Protein 8EL7 (pdb70)

Nearest PDB structures (foldseek):
  8el7-assembly1_A  TM=1.007E+00  e=4.280E-30  Homo sapiens
  8gfw-assembly1_A  TM=8.241E-01  e=7.484E-20  Homo sapiens
  8unn-assembly1_A  TM=8.155E-01  e=4.813E-20  Homo sapiens
  8gfx-assembly1_A  TM=8.233E-01  e=9.043E-20  Homo sapiens
  7s3i-assembly1_A  TM=8.087E-01  e=1.699E-19  Homo sapiens

CATH classification: 1.25.10.10

GO terms:
  GO:0005515 protein binding (F, IPI)
  GO:0001678 intracellular glucose homeostasis (P, IDA)
  GO:0034695 response to prostaglandin E (P, IDA)
  GO:0035774 positive regulation of insulin secretion involved in cellular response to glucose stimulus (P, IDA)
  GO:0038184 adenylate cyclase-activating G protein-coupled bile acid receptor signaling pathway (P, IDA)
  GO:0014819 regulation of skeletal muscle contraction (P, IDA)
  GO:0007189 adenylate cyclase-activating G protein-coupled receptor signaling pathway (P, IDA)
  GO:0007192 adenylate cyclase-activating serotonin receptor signaling pathway (P, IDA)
  GO:0071468 cellular response to acidic pH (P, IDA)
  GO:0031748 D1 dopamine receptor binding (F, IPI)
  GO:0009898 cytoplasmic side of plasma membrane (C, IDA)
  GO:0003925 G protein activity (F, IDA)
  GO:0071880 adenylate cyclase-activating adrenergic receptor signaling pathway (P, IDA)
  GO:0003924 GTPase activity (F, EXP)
  GO:0002862 negative regulation of inflammatory response to antigenic stimulus (P, TAS)
  GO:0003091 renal water homeostasis (P, TAS)
  GO:0003925 G protein activity (F, TAS)
  GO:0005886 plasma membrane (C, TAS)
  GO:0010856 adenylate cyclase activator activity (F, TAS)
  GO:0032024 positive regulation of insulin secretion (P, TAS)

Solvent-accessible surface area: 28093 Å² total

Secondary structure (DSSP, 8-state):
-EEE-----EEE-----EEEEEEETT-TT----HHHHHHHHHHHHT-GGGSS-EEEEEEE-HHHHHHHHHH-SS-GGGT-GGGGG----TT----TTS-HHHHHHHHHHHHHHHHHHH----EEEEE---HHHHHHHHHHHS----/-HHHHHHHTS--HHHHHHHHHHHHHHTTT-----GGGHHHHHHHHHHHHHHHHS---HHHHHHHHHHHHHHTT-STTSSTT-SHHHHHHHHHHTT--------STTHHHHHHHHHHHHHHHHH-SHHHHHHHHTTHHHHHHHHHHHTSS-SS-HHHHHHHHHHHHHHHHH-SHHHHIIIIIS-HHHHHHHHHHHHHT--BSSSS-B---TT-----HHHHHHHHHHHHHHHHHTTSS-S---GGGHHHHHHHHHHHHHHTT---SSHHHHHHHHHHHHHHHTTS-GGGGGGGSB--BSSS-B-HHHHHHHHHHHHHHHS-S--HHHHHHHHHHHHHHHHH-HHHHHHHHHHHSPPP---SS-TTSSSSHHHHHHHGGG-SSHHHHHHHHHHHHHHTTTBHHHHHHHT-TTTTHHHHHHHT-TTS-B-S---------HHHHHHGGGB-TTT-SB--

Radius of gyration: 29.91 Å; Cα contacts (8 Å, |Δi|>4): 720; chains: 2; bounding box: 40×66×98 Å

InterPro domains:
  IPR000367 G-protein alpha subunit, group S [PR00443] (86-100)
  IPR000367 G-protein alpha subunit, group S [PR00443] (101-116)
  IPR000367 G-protein alpha subunit, group S [PR00443] (117-131)
  IPR000367 G-protein alpha subunit, group S [PR00443] (270-285)
  IPR000367 G-protein alpha subunit, group S [PR00443] (334-348)
  IPR000367 G-protein alpha subunit, group S [PR00443] (349-362)
  IPR001019 Guanine nucleotide binding protein, alpha subunit [PF00503] (21-383)
  IPR001019 Guanine nucleotide binding protein, alpha subunit [PR00318] (42-57)
  IPR001019 Guanine nucleotide binding protein, alpha subunit [PR00318] (190-212)
  IPR001019 Guanine nucleotide binding protein, alpha subunit [PR00318] (219-236)
  IPR001019 Guanine nucleotide binding protein, alpha subunit [PR00318] (241-269)
  IPR001019 Guanine nucleotide binding protein, alpha subunit [PR00318] (287-296)
  IPR001019 Guanine nucleotide binding protein, alpha subunit [PS51882] (39-394)
  IPR001019 Guanine nucleotide binding protein, alpha subunit [PTHR10218] (12-391)
  IPR001019 Guanine nucleotide binding protein, alpha subunit [SM00275] (20-393)
  IPR001019 Guanine nucleotide binding protein, alpha subunit [cd00066] (41-388)
  IPR011025 G protein alpha subunit, helical insertion [G3DSA:1.10.400.10] (89-203)
  IPR011025 G protein alpha subunit, helical insertion [SSF47895] (87-201)
  IPR027417 P-loop containing nucleoside triphosphate hydrolase [G3DSA:3.40.50.300] (42-382)
  IPR027417 P-loop containing nucleoside triphosphate hydrolase [SSF52540] (38-392)

B-factor: mean 76.93, std 18.56, range [30.0, 137.11]

Foldseek 3Di:
DDEEDACVVYDYPVPYAEYEYEDELQQLPPVNRVVVVLVVLLVVQPDPVCLAHAYEYEYEQLVNNVVVQVVPPDDNCVRVVVLVPDDADPPDDDDPVDDVRSVSSVRVSVVSNVVSCVCVYYYHYDYYYPVVNVVVVVVVVPDDDD/DVVQVVCLVPDDQPVNLVVLVVVCVVQVDDLDDDPPCLVVLLVNLVSLLVSLVDDDDPSNLLSSLSSLLSSLSDLVSLPVQLDLVSVVSLCCLLCLVVVDDPDPVSLSSNLSSLSSLLSSVQRDPVNLVSCVVVVRLLSLVVSLVVPLDDPPCLSVLLSSLVSLLSSLVPDPVSLVCCQPVRPVLVSLLSQLCVLLVWDAPDLLHTDDDLPDDAHEPSSLSSLLSSLSSLLSNLPPDQVDDDPVCLSSLLNLLSSLLVQLRGAHDDPVSRLSSVLSSLSSLLRRDQVSNPSNKACVDFPSINDVSVVSLVVLLVVQLVDDPDCPSRHLSSLVSLLSNLQPDPRSLVNVLCVQPNFDDAQADFQCPDDGNSNSLLVQLPDPDDSRNQSSLSSLCSSQQFFDVSSLLRRACQSNCVVCVVVVCNPGDGDDDGDDDDDHDPNCVVCVVQADRHRNGRDD

Organism: Homo sapiens (NCBI:txid9606)

Structure (mmCIF, N/CA/C/O backbone):
data_8EL7
#
_entry.id   8EL7
#
_cell.length_a   1.00
_cell.length_b   1.00
_cell.length_c   1.00
_cell.angle_alpha   90.00
_cell.angle_beta   90.00
_cell.angle_gamma   90.00
#
_symmetry.space_group_name_H-M   'P 1'
#
loop_
_entity.id
_entity.type
_entity.pdbx_description
1 polymer 'Guanine nucleotide-binding protein G(s) subunit alpha isoforms short'
2 polymer 'Isoform 1 of Synembryn-B'
3 water water
#
loop_
_atom_site.group_PDB
_atom_site.id
_atom_site.type_symbol
_atom_site.label_atom_id
_atom_site.label_alt_id
_atom_site.label_comp_id
_atom_site.label_asym_id
_atom_site.label_entity_id
_atom_site.label_seq_id
_atom_site.pdbx_PDB_ins_code
_atom_site.Cartn_x
_atom_site.Cartn_y
_atom_site.Cartn_z
_atom_site.occupancy
_atom_site.B_iso_or_equiv
_atom_site.auth_seq_id
_atom_site.auth_comp_id
_atom_site.auth_asym_id
_atom_site.auth_atom_id
_atom_site.pdbx_PDB_model_num
ATOM 1 N N . ARG A 1 42 ? 97.741 104.989 149.125 1.00 110.13 41 ARG A N 1
ATOM 2 C CA . ARG A 1 42 ? 96.762 105.950 148.633 1.00 112.10 41 ARG A CA 1
ATOM 3 C C . ARG A 1 42 ? 97.433 107.049 147.816 1.00 112.64 41 ARG A C 1
ATOM 4 O O . ARG A 1 42 ? 98.560 107.451 148.104 1.00 109.05 41 ARG A O 1
ATOM 6 N N . LEU A 1 43 ? 96.731 107.531 146.793 1.00 113.14 42 LEU A N 1
ATOM 7 C CA . LEU A 1 43 ? 97.229 108.580 145.914 1.00 113.30 42 LEU A CA 1
ATOM 8 C C . LEU A 1 43 ? 96.314 109.791 146.008 1.00 110.35 42 LEU A C 1
ATOM 9 O O . LEU A 1 43 ? 95.097 109.668 145.842 1.00 109.61 42 LEU A O 1
ATOM 14 N N . LEU A 1 44 ? 96.899 110.955 146.276 1.00 104.59 43 LEU A N 1
ATOM 15 C CA . LEU A 1 44 ? 96.132 112.190 146.329 1.00 104.71 43 LEU A CA 1
ATOM 16 C C . LEU A 1 44 ? 95.992 112.782 144.933 1.00 106.46 43 LEU A C 1
ATOM 17 O O . LEU A 1 44 ? 96.874 112.624 144.085 1.00 105.19 43 LEU A O 1
ATOM 19 N N . LEU A 1 45 ? 94.874 113.463 144.697 1.00 111.63 44 LEU A N 1
ATOM 20 C CA . LEU A 1 45 ? 94.584 114.096 143.412 1.00 109.64 44 LEU A CA 1
ATOM 21 C C . LEU A 1 45 ? 94.396 115.589 143.663 1.00 109.61 44 LEU A C 1
ATOM 22 O O . LEU A 1 45 ? 93.275 116.060 143.873 1.00 108.74 44 LEU A O 1
ATOM 27 N N . LEU A 1 46 ? 95.502 116.334 143.642 1.00 112.02 45 LEU A N 1
ATOM 28 C CA . LEU A 1 46 ? 95.458 117.777 143.840 1.00 110.27 45 LEU A CA 1
ATOM 29 C C . LEU A 1 46 ? 95.011 118.534 142.598 1.00 110.15 45 LEU A C 1
ATOM 30 O O . LEU A 1 46 ? 94.691 119.723 142.701 1.00 107.48 45 LEU A O 1
ATOM 35 N N . GLY A 1 47 ? 94.986 117.884 141.435 1.00 107.62 46 GLY A N 1
ATOM 36 C CA . GLY A 1 47 ? 94.557 118.542 140.222 1.00 106.77 46 GLY A CA 1
ATOM 37 C C . GLY A 1 47 ? 93.048 118.626 140.101 1.00 109.59 46 GLY A C 1
ATOM 38 O O . GLY A 1 47 ? 92.293 118.042 140.877 1.00 109.26 46 GLY A O 1
ATOM 39 N N . ALA A 1 48 ? 92.609 119.376 139.096 1.00 113.40 47 ALA A N 1
ATOM 40 C CA . ALA A 1 48 ? 91.186 119.556 138.841 1.00 113.65 47 ALA A CA 1
ATOM 41 C C . ALA A 1 48 ? 90.823 119.084 137.437 1.00 114.05 47 ALA A C 1
ATOM 42 O O . ALA A 1 48 ? 90.323 117.974 137.256 1.00 112.50 47 ALA A O 1
ATOM 44 N N . PHE A 1 205 ? 95.208 100.332 145.513 1.00 113.15 205 PHE A N 1
ATOM 45 C CA . PHE A 1 205 ? 95.298 101.788 145.515 1.00 116.71 205 PHE A CA 1
ATOM 46 C C . PHE A 1 205 ? 93.928 102.424 145.731 1.00 116.71 205 PHE A C 1
ATOM 47 O O . PHE A 1 205 ? 92.903 101.860 145.350 1.00 117.99 205 PHE A O 1
ATOM 55 N N . HIS A 1 206 ? 93.921 103.603 146.349 1.00 121.78 206 HIS A N 1
ATOM 56 C CA . HIS A 1 206 ? 92.690 104.335 146.636 1.00 122.80 206 HIS A CA 1
ATOM 57 C C . HIS A 1 206 ? 92.968 105.817 146.429 1.00 123.81 206 HIS A C 1
ATOM 58 O O . HIS A 1 206 ? 93.729 106.420 147.192 1.00 123.78 206 HIS A O 1
ATOM 60 N N . MET A 1 207 ? 92.352 106.402 145.405 1.00 127.05 207 MET A N 1
ATOM 61 C CA . MET A 1 207 ? 92.614 107.784 145.027 1.00 128.71 207 MET A CA 1
ATOM 62 C C . MET A 1 207 ? 91.508 108.689 145.557 1.00 127.56 207 MET A C 1
ATOM 63 O O . MET A 1 207 ? 90.324 108.452 145.293 1.00 128.04 207 MET A O 1
ATOM 68 N N . PHE A 1 208 ? 91.897 109.723 146.298 1.00 123.81 208 PHE A N 1
ATOM 69 C CA . PHE A 1 208 ? 90.972 110.697 146.856 1.00 124.72 208 PHE A CA 1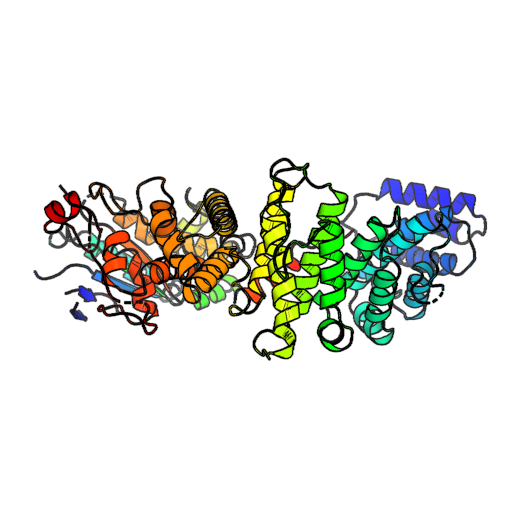
ATOM 70 C C . PHE A 1 208 ? 91.357 112.093 146.388 1.00 123.40 208 PHE A C 1
ATOM 71 O O . PHE A 1 208 ? 92.544 112.430 146.323 1.00 123.46 208 PHE A O 1
ATOM 73 N N . ASP A 1 209 ? 90.351 112.901 146.067 1.00 125.79 209 ASP A N 1
ATOM 74 C CA . ASP A 1 209 ? 90.586 114.251 145.579 1.00 126.96 209 ASP A CA 1
ATOM 75 C C . ASP A 1 209 ? 90.970 115.174 146.734 1.00 128.06 209 ASP A C 1
ATOM 76 O O . ASP A 1 209 ? 91.083 114.757 147.891 1.00 129.41 209 ASP A O 1
ATOM 81 N N . VAL A 1 210 ? 91.169 116.449 146.408 1.00 127.58 210 VAL A N 1
ATOM 82 C CA . VAL A 1 210 ? 91.557 117.473 147.376 1.00 127.48 210 VAL A CA 1
ATOM 83 C C . VAL A 1 210 ? 92.825 117.071 148.121 1.00 126.31 210 VAL A C 1
ATOM 84 O O . VAL A 1 210 ? 93.744 117.874 148.281 1.00 125.16 210 VAL A O 1
ATOM 86 N N . ASN A 1 225 ? 99.417 111.229 156.234 1.00 125.20 225 ASN A N 1
ATOM 87 C CA . ASN A 1 225 ? 100.768 110.688 156.136 1.00 129.12 225 ASN A CA 1
ATOM 88 C C . ASN A 1 225 ? 100.810 109.493 155.190 1.00 127.81 225 ASN A C 1
ATOM 89 O O . ASN A 1 225 ? 101.885 109.029 154.809 1.00 125.25 225 ASN A O 1
ATOM 91 N N . ASP A 1 226 ? 99.633 108.998 154.814 1.00 130.02 226 ASP A N 1
ATOM 92 C CA . ASP A 1 226 ? 99.525 107.859 153.902 1.00 128.96 226 ASP A CA 1
ATOM 93 C C . ASP A 1 226 ? 99.393 108.347 152.458 1.00 130.60 226 ASP A C 1
ATOM 94 O O . ASP A 1 226 ? 98.398 108.115 151.772 1.00 126.97 226 ASP A O 1
ATOM 99 N N . VAL A 1 227 ? 100.434 109.041 152.004 1.00 121.15 227 VAL A N 1
ATOM 100 C CA . VAL A 1 227 ? 100.490 109.612 150.664 1.00 119.25 227 VAL A CA 1
ATOM 101 C C . VAL A 1 227 ? 101.718 109.057 149.959 1.00 116.97 227 VAL A C 1
ATOM 102 O O . VAL A 1 227 ? 102.825 109.092 150.509 1.00 112.81 227 VAL A O 1
ATOM 106 N N . THR A 1 228 ? 101.522 108.543 148.747 1.00 102.27 228 THR A N 1
ATOM 107 C CA . THR A 1 228 ? 102.603 107.989 147.941 1.00 102.30 228 THR A CA 1
ATOM 108 C C . THR A 1 228 ? 102.953 108.840 146.732 1.00 105.33 228 THR A C 1
ATOM 109 O O . THR A 1 228 ? 104.136 109.045 146.451 1.00 102.85 228 THR A O 1
ATOM 113 N N . ALA A 1 229 ? 101.956 109.345 146.009 1.00 91.55 229 ALA A N 1
ATOM 114 C CA . ALA A 1 229 ? 102.200 110.142 144.817 1.00 83.01 229 ALA A CA 1
ATOM 115 C C . ALA A 1 229 ? 101.071 111.146 144.648 1.00 86.47 229 ALA A C 1
ATOM 116 O O . ALA A 1 229 ? 100.007 111.025 145.261 1.00 92.13 229 ALA A O 1
ATOM 118 N N . ILE A 1 230 ? 101.319 112.147 143.807 1.00 80.92 230 ILE A N 1
ATOM 119 C CA . ILE A 1 230 ? 100.356 113.201 143.517 1.00 81.10 230 ILE A CA 1
ATOM 120 C C . ILE A 1 230 ? 100.147 113.263 142.011 1.00 82.29 230 ILE A C 1
ATOM 121 O O . ILE A 1 230 ? 101.111 113.223 141.239 1.00 83.48 230 ILE A O 1
ATOM 126 N N . ILE A 1 231 ? 98.887 113.356 141.593 1.00 79.36 231 ILE A N 1
ATOM 127 C CA . ILE A 1 231 ? 98.518 113.446 140.185 1.00 77.15 231 ILE A CA 1
ATOM 128 C C . ILE A 1 231 ? 97.987 114.847 139.920 1.00 83.27 231 ILE A C 1
ATOM 129 O O . ILE A 1 231 ? 97.055 115.304 140.592 1.00 84.76 231 ILE A O 1
ATOM 134 N N . PHE A 1 232 ? 98.579 115.524 138.939 1.00 80.30 232 PHE A N 1
ATOM 135 C CA . PHE A 1 232 ? 98.305 116.927 138.658 1.00 75.92 232 PHE A CA 1
ATOM 136 C C . PHE A 1 232 ? 97.842 117.061 137.214 1.00 79.00 232 PHE A C 1
ATOM 137 O O . PHE A 1 232 ? 98.538 116.619 136.294 1.00 77.91 232 PHE A O 1
ATOM 145 N N . VAL A 1 233 ? 96.673 117.669 137.017 1.00 75.91 233 VAL A N 1
ATOM 146 C CA . VAL A 1 233 ? 96.036 117.766 135.707 1.00 76.30 233 VAL A CA 1
ATOM 147 C C . VAL A 1 233 ? 95.856 119.235 135.349 1.00 80.22 233 VAL A C 1
ATOM 148 O O . VAL A 1 233 ? 95.256 119.996 136.118 1.00 82.49 233 VAL A O 1
ATOM 152 N N . VAL A 1 234 ? 96.373 119.630 134.184 1.00 71.92 234 VAL A N 1
ATOM 153 C CA . VAL A 1 234 ? 96.194 120.976 133.649 1.00 70.65 234 VAL A CA 1
ATOM 154 C C . VAL A 1 234 ? 95.875 120.881 132.163 1.00 71.30 234 VAL A C 1
ATOM 155 O O . VAL A 1 234 ? 96.225 119.905 131.493 1.00 73.81 234 VAL A O 1
ATOM 159 N N . ALA A 1 235 ? 95.206 121.912 131.648 1.00 80.17 235 ALA A N 1
ATOM 160 C CA . ALA A 1 235 ? 94.857 121.989 130.234 1.00 80.10 235 ALA A CA 1
ATOM 161 C C . ALA A 1 235 ? 95.989 122.665 129.469 1.00 84.44 235 ALA A C 1
ATOM 162 O O . ALA A 1 235 ? 96.403 123.777 129.816 1.00 88.07 235 ALA A O 1
ATOM 164 N N . SER A 1 236 ? 96.483 121.996 128.428 1.00 74.69 236 SER A N 1
ATOM 165 C CA . SER A 1 236 ? 97.636 122.479 127.680 1.00 74.31 236 SER A CA 1
ATOM 166 C C . SER A 1 236 ? 97.303 123.596 126.700 1.00 80.72 236 SER A C 1
ATOM 167 O O . SER A 1 236 ? 98.225 124.251 126.203 1.00 83.96 236 SER A O 1
ATOM 170 N N . SER A 1 237 ? 96.025 123.835 126.409 1.00 91.14 237 SER A N 1
ATOM 171 C CA . SER A 1 237 ? 95.622 124.777 125.374 1.00 89.36 237 SER A CA 1
ATOM 172 C C . SER A 1 237 ? 95.128 126.105 125.932 1.00 87.27 237 SER A C 1
ATOM 173 O O . SER A 1 237 ? 94.537 126.894 125.188 1.00 88.96 237 SER A O 1
ATOM 176 N N . SER A 1 238 ? 95.354 126.375 127.217 1.00 85.65 238 SER A N 1
ATOM 177 C CA . SER A 1 238 ? 94.855 127.582 127.864 1.00 85.81 238 SER A CA 1
ATOM 178 C C . SER A 1 238 ? 95.911 128.679 127.944 1.00 87.26 238 SER A C 1
ATOM 179 O O . SER A 1 238 ? 95.933 129.448 128.910 1.00 91.36 238 SER A O 1
ATOM 182 N N . TYR A 1 239 ? 96.790 128.769 126.947 1.00 84.09 239 TYR A N 1
ATOM 183 C CA . TYR A 1 239 ? 97.873 129.742 126.982 1.00 86.11 239 TYR A CA 1
ATOM 184 C C . TYR A 1 239 ? 97.442 131.145 126.574 1.00 87.67 239 TYR A C 1
ATOM 185 O O . TYR A 1 239 ? 98.236 132.080 126.719 1.00 89.13 239 TYR A O 1
ATOM 194 N N . ASN A 1 240 ? 96.222 131.322 126.074 1.00 91.20 240 ASN A N 1
ATOM 195 C CA . ASN A 1 240 ? 95.755 132.612 125.580 1.00 91.05 240 ASN A CA 1
ATOM 196 C C . ASN A 1 240 ? 94.434 133.014 126.226 1.00 93.67 240 ASN A C 1
ATOM 197 O O . ASN A 1 240 ? 93.595 133.674 125.610 1.00 96.88 240 ASN A O 1
ATOM 202 N N . MET A 1 241 ? 94.236 132.629 127.482 1.00 96.43 241 MET A N 1
ATOM 203 C CA . MET A 1 241 ? 93.028 132.960 128.222 1.00 94.20 241 MET A CA 1
ATOM 204 C C . MET A 1 241 ? 93.383 133.845 129.406 1.00 98.27 241 MET A C 1
ATOM 205 O O . MET A 1 241 ? 94.327 133.556 130.147 1.00 102.10 241 MET A O 1
ATOM 210 N N . VAL A 1 242 ? 92.626 134.922 129.581 1.00 100.37 242 VAL A N 1
ATOM 211 C CA . VAL A 1 242 ? 92.862 135.847 130.682 1.00 98.39 242 VAL A CA 1
ATOM 212 C C . VAL A 1 242 ? 91.808 135.663 131.767 1.00 102.83 242 VAL A C 1
ATOM 213 O O . VAL A 1 242 ? 91.661 134.576 132.325 1.00 101.57 242 VAL A O 1
ATOM 217 N N . ASN A 1 250 ? 97.267 135.126 132.494 1.00 85.01 250 ASN A N 1
ATOM 218 C CA . ASN A 1 250 ? 97.080 133.905 131.719 1.00 86.72 250 ASN A CA 1
ATOM 219 C C . ASN A 1 250 ? 96.401 132.818 132.540 1.00 89.08 250 ASN A C 1
ATOM 220 O O . ASN A 1 250 ? 95.964 133.053 133.666 1.00 93.79 250 ASN A O 1
ATOM 225 N N . ARG A 1 251 ? 96.312 131.623 131.957 1.00 83.73 251 ARG A N 1
ATOM 226 C CA . ARG A 1 251 ? 95.845 130.442 132.663 1.00 82.19 251 ARG A CA 1
ATOM 227 C C . ARG A 1 251 ? 96.946 129.424 132.911 1.00 87.28 251 ARG A C 1
ATOM 228 O O . ARG A 1 251 ? 96.807 128.602 133.824 1.00 93.16 251 ARG A O 1
ATOM 230 N N . LEU A 1 252 ? 98.026 129.448 132.127 1.00 77.21 252 LEU A N 1
ATOM 231 C CA . LEU A 1 252 ? 99.195 128.636 132.443 1.00 78.77 252 LEU A CA 1
ATOM 232 C C . LEU A 1 252 ? 100.007 129.233 133.583 1.00 85.30 252 LEU A C 1
ATOM 233 O O . LEU A 1 252 ? 100.674 128.494 134.315 1.00 93.30 252 LEU A O 1
ATOM 238 N N . GLN A 1 253 ? 99.976 130.559 133.739 1.00 76.08 253 GLN A N 1
ATOM 239 C CA . GLN A 1 253 ? 100.739 131.197 134.806 1.00 71.14 253 GLN A CA 1
ATOM 240 C C . GLN A 1 253 ? 100.239 130.765 136.179 1.00 76.31 253 GLN A C 1
ATOM 241 O O . GLN A 1 253 ? 101.040 130.482 137.078 1.00 84.77 253 GLN A O 1
ATOM 247 N N . GLU A 1 254 ? 98.917 130.702 136.359 1.00 70.66 254 GLU A N 1
ATOM 248 C CA . GLU A 1 254 ? 98.368 130.255 137.635 1.00 76.81 254 GLU A CA 1
ATOM 249 C C . GLU A 1 254 ? 98.741 128.805 137.917 1.00 76.33 254 GLU A C 1
ATOM 250 O O . GLU A 1 254 ? 99.085 128.452 139.052 1.00 79.43 254 GLU A O 1
ATOM 252 N N . ALA A 1 255 ? 98.679 127.952 136.892 1.00 66.61 255 ALA A N 1
ATOM 253 C CA . ALA A 1 255 ? 99.052 126.553 137.065 1.00 70.03 255 ALA A CA 1
ATOM 254 C C . ALA A 1 255 ? 100.520 126.415 137.447 1.00 72.01 255 ALA A C 1
ATOM 255 O O . ALA A 1 255 ? 100.868 125.616 138.324 1.00 83.16 255 ALA A O 1
ATOM 257 N N . LEU A 1 256 ? 101.396 127.186 136.799 1.00 63.37 256 LEU A N 1
ATOM 258 C CA . LEU A 1 256 ? 102.818 127.119 137.119 1.00 61.37 256 LEU A CA 1
ATOM 259 C C . LEU A 1 256 ? 103.095 127.634 138.526 1.00 59.96 256 LEU A C 1
ATOM 260 O O . LEU A 1 256 ? 103.936 127.076 139.240 1.00 64.47 256 LEU A O 1
ATOM 265 N N . ASN A 1 257 ? 102.398 128.694 138.944 1.00 65.78 257 ASN A N 1
ATOM 266 C CA . ASN A 1 257 ? 102.555 129.181 140.311 1.00 75.89 257 ASN A CA 1
ATOM 267 C C . ASN A 1 257 ? 102.109 128.134 141.324 1.00 75.50 257 ASN A C 1
ATOM 268 O O . ASN A 1 257 ? 102.779 127.915 142.341 1.00 71.42 257 ASN A O 1
ATOM 273 N N . LEU A 1 258 ? 100.980 127.470 141.060 1.00 76.04 258 LEU A N 1
ATOM 274 C CA . LEU A 1 258 ? 100.513 126.417 141.957 1.00 72.06 258 LEU A CA 1
ATOM 275 C C . LEU A 1 258 ? 101.503 125.259 142.015 1.00 73.47 258 LEU A C 1
ATOM 276 O O . LEU A 1 258 ? 101.769 124.711 143.093 1.00 76.25 258 LEU A O 1
ATOM 281 N N . PHE A 1 259 ? 102.052 124.865 140.863 1.00 65.61 259 PHE A N 1
ATOM 282 C CA . PHE A 1 259 ? 103.026 123.779 140.842 1.00 62.89 259 PHE A CA 1
ATOM 283 C C . PHE A 1 259 ? 104.282 124.148 141.620 1.00 71.46 259 PHE A C 1
ATOM 284 O O . PHE A 1 259 ? 104.823 123.323 142.366 1.00 76.39 259 PHE A O 1
ATOM 292 N N . LYS A 1 260 ? 104.764 125.382 141.455 1.00 77.43 260 LYS A N 1
ATOM 293 C CA . LYS A 1 260 ? 105.930 125.825 142.212 1.00 75.14 260 LYS A CA 1
ATOM 294 C C . LYS A 1 260 ? 105.632 125.861 143.706 1.00 74.02 260 LYS A C 1
ATOM 295 O O . LYS A 1 260 ? 106.510 125.575 144.529 1.00 74.87 260 LYS A O 1
ATOM 301 N N . SER A 1 261 ? 104.400 126.217 144.075 1.00 82.35 261 SER A N 1
ATOM 302 C CA . SER A 1 261 ? 104.027 126.228 145.485 1.00 81.95 261 SER A CA 1
ATOM 303 C C . SER A 1 261 ? 104.012 124.820 146.070 1.00 76.82 261 SER A C 1
ATOM 304 O O . SER A 1 261 ? 104.490 124.601 147.189 1.00 81.03 261 SER A O 1
ATOM 307 N N . ILE A 1 262 ? 103.464 123.851 145.331 1.00 72.20 262 ILE A N 1
ATOM 308 C CA . ILE A 1 262 ? 103.324 122.507 145.891 1.00 76.11 262 ILE A CA 1
ATOM 309 C C . ILE A 1 262 ? 104.640 121.737 145.840 1.00 74.08 262 ILE A C 1
ATOM 310 O O . ILE A 1 262 ? 104.875 120.850 146.669 1.00 75.61 262 ILE A O 1
ATOM 315 N N . TRP A 1 263 ? 105.516 122.046 144.880 1.00 72.44 263 TRP A N 1
ATOM 316 C CA . TRP A 1 263 ? 106.748 121.274 144.744 1.00 67.56 263 TRP A CA 1
ATOM 317 C C . TRP A 1 263 ? 107.762 121.614 145.830 1.00 76.79 263 TRP A C 1
ATOM 318 O O . TRP A 1 263 ? 108.500 120.732 146.283 1.00 77.31 263 TRP A O 1
ATOM 329 N N . ASN A 1 264 ? 107.814 122.870 146.262 1.00 83.52 264 ASN A N 1
ATOM 330 C CA . ASN A 1 264 ? 108.819 123.318 147.216 1.00 78.62 264 ASN A CA 1
ATOM 331 C C . ASN A 1 264 ? 108.377 123.169 148.666 1.00 84.73 264 ASN A C 1
ATOM 332 O O . ASN A 1 264 ? 109.087 123.636 149.563 1.00 82.79 264 ASN A O 1
ATOM 337 N N . ASN A 1 265 ? 107.231 122.541 148.915 1.00 91.45 265 ASN A N 1
ATOM 338 C CA . ASN A 1 265 ? 106.766 122.346 150.282 1.00 91.04 265 ASN A CA 1
ATOM 339 C C . ASN A 1 265 ? 107.733 121.457 151.055 1.00 91.72 265 ASN A C 1
ATOM 340 O O . ASN A 1 265 ? 108.262 120.476 150.525 1.00 86.24 265 ASN A O 1
ATOM 345 N N . ARG A 1 266 ? 107.964 121.810 152.322 1.00 92.35 266 ARG A N 1
ATOM 346 C CA . ARG A 1 266 ? 108.888 121.040 153.148 1.00 89.31 266 ARG A CA 1
ATOM 347 C C . ARG A 1 266 ? 108.280 119.718 153.599 1.00 93.95 266 ARG A C 1
ATOM 348 O O . ARG A 1 266 ? 109.014 118.759 153.862 1.00 93.63 266 ARG A O 1
ATOM 350 N N . TRP A 1 267 ? 106.954 119.647 153.697 1.00 96.07 267 TRP A N 1
ATOM 351 C CA . TRP A 1 267 ? 106.275 118.438 154.146 1.00 93.93 267 TRP A CA 1
ATOM 352 C C . TRP A 1 267 ? 106.125 117.394 153.047 1.00 94.32 267 TRP A C 1
ATOM 353 O O . TRP A 1 267 ? 105.649 116.289 153.328 1.00 91.12 267 TRP A O 1
ATOM 355 N N . LEU A 1 268 ? 106.511 117.711 151.814 1.00 90.56 268 LEU A N 1
ATOM 356 C CA . LEU A 1 268 ? 106.396 116.802 150.678 1.00 86.72 268 LEU A CA 1
ATOM 357 C C . LEU A 1 268 ? 107.729 116.697 149.949 1.00 87.32 268 LEU A C 1
ATOM 358 O O . LEU A 1 268 ? 107.804 116.764 148.721 1.00 87.44 268 LEU A O 1
ATOM 363 N N . ARG A 1 269 ? 108.808 116.527 150.710 1.00 82.41 269 ARG A N 1
ATOM 364 C CA . ARG A 1 269 ? 110.146 116.451 150.139 1.00 82.38 269 ARG A CA 1
ATOM 365 C C . ARG A 1 269 ? 110.520 115.051 149.671 1.00 81.40 269 ARG A C 1
ATOM 366 O O . ARG A 1 269 ? 111.621 114.868 149.142 1.00 79.41 269 ARG A O 1
ATOM 368 N N . THR A 1 270 ? 109.641 114.062 149.851 1.00 87.95 270 THR A N 1
ATOM 369 C CA . THR A 1 270 ? 109.914 112.694 149.428 1.00 88.54 270 THR A CA 1
ATOM 370 C C . THR A 1 270 ? 108.793 112.107 148.578 1.00 85.20 270 THR A C 1
ATOM 371 O O . THR A 1 270 ? 108.805 110.900 148.308 1.00 86.66 270 THR A O 1
ATOM 375 N N . ILE A 1 271 ? 107.831 112.919 148.147 1.00 76.23 271 ILE A N 1
ATOM 376 C CA . ILE A 1 271 ? 106.684 112.454 147.375 1.00 80.61 271 ILE A CA 1
ATOM 377 C C . ILE A 1 271 ? 106.869 112.871 145.923 1.00 78.90 271 ILE A C 1
ATOM 378 O O . ILE A 1 271 ? 107.171 114.036 145.637 1.00 78.13 271 ILE A O 1
ATOM 383 N N . SER A 1 272 ? 106.690 111.922 145.007 1.00 74.36 272 SER A N 1
ATOM 384 C CA . SER A 1 272 ? 106.824 112.201 143.587 1.00 65.86 272 SER A CA 1
ATOM 385 C C . SER A 1 272 ? 105.511 112.733 143.017 1.00 66.83 272 SER A C 1
ATOM 386 O O . SER A 1 272 ? 104.440 112.590 143.612 1.00 78.75 272 SER A O 1
ATOM 389 N N . VAL A 1 273 ? 105.609 113.354 141.844 1.00 63.95 273 VAL A N 1
ATOM 390 C CA . VAL A 1 273 ? 104.476 113.997 141.188 1.00 68.48 273 VAL A CA 1
ATOM 391 C C . VAL A 1 273 ? 104.360 113.458 139.770 1.00 63.87 273 VAL A C 1
ATOM 392 O O . VAL A 1 273 ? 105.362 113.367 139.052 1.00 66.34 273 VAL A O 1
ATOM 396 N N . ILE A 1 274 ? 103.142 113.102 139.370 1.00 60.40 274 ILE A N 1
ATOM 397 C CA . ILE A 1 274 ? 102.838 112.679 138.007 1.00 60.26 274 ILE A CA 1
ATOM 398 C C . ILE A 1 274 ? 101.967 113.756 137.375 1.00 63.21 274 ILE A C 1
ATOM 399 O O . ILE A 1 274 ? 100.919 114.117 137.924 1.00 71.07 274 ILE A O 1
ATOM 404 N N . LEU A 1 275 ? 102.395 114.264 136.224 1.00 65.95 275 LEU A N 1
ATOM 405 C CA . LEU A 1 275 ? 101.781 115.423 135.593 1.00 64.79 275 LEU A CA 1
ATOM 406 C C . LEU A 1 275 ? 101.105 115.025 134.288 1.00 63.63 275 LEU A C 1
ATOM 407 O O . LEU A 1 275 ? 101.708 114.355 133.444 1.00 63.18 275 LEU A O 1
ATOM 412 N N . PHE A 1 276 ? 99.851 115.443 134.129 1.00 56.51 276 PHE A N 1
ATOM 413 C CA . PHE A 1 276 ? 99.054 115.146 132.945 1.00 58.43 276 PHE A CA 1
ATOM 414 C C . PHE A 1 276 ? 98.772 116.436 132.187 1.00 63.29 276 PHE A C 1
ATOM 415 O O . PHE A 1 276 ? 98.353 117.432 132.786 1.00 72.06 276 PHE A O 1
ATOM 423 N N . LEU A 1 277 ? 98.998 116.413 130.875 1.00 61.08 277 LEU A N 1
ATOM 424 C CA . LEU A 1 277 ? 98.797 117.567 129.999 1.00 57.09 277 LEU A CA 1
ATOM 425 C C . LEU A 1 277 ? 97.825 117.158 128.893 1.00 62.65 277 LEU A C 1
ATOM 426 O O . LEU A 1 277 ? 98.227 116.528 127.911 1.00 65.49 277 LEU A O 1
ATOM 431 N N . ASN A 1 278 ? 96.552 117.519 129.040 1.00 70.70 278 ASN A N 1
ATOM 432 C CA . ASN A 1 278 ? 95.510 117.087 128.119 1.00 67.42 278 ASN A CA 1
ATOM 433 C C . ASN A 1 278 ? 95.121 118.220 127.170 1.00 76.77 278 ASN A C 1
ATOM 434 O O . ASN A 1 278 ? 95.680 119.319 127.209 1.00 83.61 278 ASN A O 1
ATOM 439 N N . LYS A 1 279 ? 94.141 117.927 126.308 1.00 79.34 279 LYS A N 1
ATOM 440 C CA . LYS A 1 279 ? 93.665 118.852 125.274 1.00 74.97 279 LYS A CA 1
ATOM 441 C C . LYS A 1 279 ? 94.804 119.286 124.352 1.00 75.72 279 LYS A C 1
ATOM 442 O O . LYS A 1 279 ? 95.021 120.474 124.103 1.00 80.47 279 LYS A O 1
ATOM 448 N N . GLN A 1 280 ? 95.536 118.297 123.839 1.00 68.63 280 GLN A N 1
ATOM 449 C CA . GLN A 1 280 ? 96.665 118.558 122.953 1.00 70.81 280 GLN A CA 1
ATOM 450 C C . GLN A 1 280 ? 96.211 118.956 121.551 1.00 81.76 280 GLN A C 1
ATOM 451 O O . GLN A 1 280 ? 96.821 119.830 120.921 1.00 88.82 280 GLN A O 1
ATOM 457 N N . ASP A 1 281 ? 95.145 118.325 121.050 1.00 85.32 281 ASP A N 1
ATOM 458 C CA . ASP A 1 281 ? 94.680 118.608 119.695 1.00 76.47 281 ASP A CA 1
ATOM 459 C C . ASP A 1 281 ? 94.154 120.032 119.572 1.00 72.72 281 ASP A C 1
ATOM 460 O O . ASP A 1 281 ? 94.356 120.690 118.544 1.00 76.97 281 ASP A O 1
ATOM 465 N N . LEU A 1 282 ? 93.469 120.524 120.607 1.00 74.62 282 LEU A N 1
ATOM 466 C CA . LEU A 1 282 ? 93.021 121.912 120.599 1.00 80.75 282 LEU A CA 1
ATOM 467 C C . LEU A 1 282 ? 94.205 122.870 120.567 1.00 85.11 282 LEU A C 1
ATOM 468 O O . LEU A 1 282 ? 94.168 123.892 119.872 1.00 84.06 282 LEU A O 1
ATOM 473 N N . LEU A 1 283 ? 95.268 122.554 121.313 1.00 81.92 283 LEU A N 1
ATOM 474 C CA . LEU A 1 283 ? 96.480 123.368 121.262 1.00 81.10 283 LEU A CA 1
ATOM 475 C C . LEU A 1 283 ? 97.080 123.374 119.862 1.00 81.10 283 LEU A C 1
ATOM 476 O O . LEU A 1 283 ? 97.493 124.427 119.360 1.00 82.09 283 LEU A O 1
ATOM 481 N N . ALA A 1 284 ? 97.144 122.205 119.221 1.00 76.27 284 ALA A N 1
ATOM 482 C CA . ALA A 1 284 ? 97.691 122.132 117.869 1.00 79.88 284 ALA A CA 1
ATOM 483 C C . ALA A 1 284 ? 96.858 122.956 116.894 1.00 85.31 284 ALA A C 1
ATOM 484 O O . ALA A 1 284 ? 97.401 123.679 116.049 1.00 85.77 284 ALA A O 1
ATOM 486 N N . GLU A 1 285 ? 95.530 122.860 117.000 1.00 87.14 285 GLU A N 1
ATOM 487 C CA . GLU A 1 285 ? 94.656 123.635 116.123 1.00 82.73 285 GLU A CA 1
ATOM 488 C C . GLU A 1 285 ? 94.824 125.133 116.352 1.00 81.60 285 GLU A C 1
ATOM 489 O O . GLU A 1 285 ? 94.866 125.912 115.392 1.00 82.13 285 GLU A O 1
ATOM 491 N N . LYS A 1 286 ? 94.919 125.554 117.615 1.00 81.80 286 LYS A N 1
ATOM 492 C CA . LYS A 1 286 ? 95.095 126.971 117.913 1.00 76.65 286 LYS A CA 1
ATOM 493 C C . LYS A 1 286 ? 96.431 127.485 117.392 1.00 77.83 286 LYS A C 1
ATOM 494 O O . LYS A 1 286 ? 96.523 128.620 116.911 1.00 79.63 286 LYS A O 1
ATOM 500 N N . VAL A 1 287 ? 97.480 126.666 117.486 1.00 80.46 287 VAL A N 1
ATOM 501 C CA . VAL A 1 287 ? 98.782 127.074 116.967 1.00 83.75 287 VAL A CA 1
ATOM 502 C C . VAL A 1 287 ? 98.747 127.169 115.446 1.00 85.73 287 VAL A C 1
ATOM 503 O O . VAL A 1 287 ? 99.317 128.094 114.855 1.00 85.21 287 VAL A O 1
ATOM 507 N N . LEU A 1 288 ? 98.069 126.225 114.788 1.00 85.82 288 LEU A N 1
ATOM 508 C CA . LEU A 1 288 ? 98.032 126.230 113.328 1.00 83.83 288 LEU A CA 1
ATOM 509 C C . LEU A 1 288 ? 97.133 127.332 112.781 1.00 88.89 288 LEU A C 1
ATOM 510 O O . LEU A 1 288 ? 97.324 127.772 111.641 1.00 86.76 288 LEU A O 1
ATOM 515 N N . ALA A 1 289 ? 96.145 127.778 113.562 1.00 97.13 289 ALA A N 1
ATOM 516 C CA . ALA A 1 289 ? 95.234 128.816 113.085 1.00 90.68 289 ALA A CA 1
ATOM 517 C C . ALA A 1 289 ? 95.979 130.111 112.783 1.00 91.61 289 ALA A C 1
ATOM 518 O O . ALA A 1 289 ? 95.764 130.736 111.738 1.00 93.88 289 ALA A O 1
ATOM 520 N N . GLY A 1 290 ? 96.861 130.531 113.688 1.00 91.60 290 GLY A N 1
ATOM 521 C CA . GLY A 1 290 ? 97.667 131.714 113.502 1.00 88.72 290 GLY A CA 1
ATOM 522 C C . GLY A 1 290 ? 97.063 132.990 114.053 1.00 89.75 290 GLY A C 1
ATOM 523 O O . GLY A 1 290 ? 97.750 134.017 114.088 1.00 86.63 290 GLY A O 1
ATOM 524 N N . LYS A 1 291 ? 95.799 132.955 114.481 1.00 98.70 291 LYS A N 1
ATOM 525 C CA . LYS A 1 291 ? 95.176 134.151 115.038 1.00 99.60 291 LYS A CA 1
ATOM 526 C C . LYS A 1 291 ? 95.786 134.530 116.381 1.00 103.42 291 LYS A C 1
ATOM 527 O O . LYS A 1 291 ? 95.792 135.710 116.749 1.00 99.40 291 LYS A O 1
ATOM 529 N N . SER A 1 292 ? 96.299 133.552 117.123 1.00 104.66 292 SER A N 1
ATOM 530 C CA . SER A 1 292 ? 96.928 133.781 118.415 1.00 97.30 292 SER A CA 1
ATOM 531 C C . SER A 1 292 ? 98.345 133.226 118.397 1.00 97.42 292 SER A C 1
ATOM 532 O O . SER A 1 292 ? 98.597 132.161 117.824 1.00 95.74 292 SER A O 1
ATOM 535 N N . LYS A 1 293 ? 99.267 133.951 119.025 1.00 96.81 293 LYS A N 1
ATOM 536 C CA . LYS A 1 293 ? 100.665 133.557 119.078 1.00 97.41 293 LYS A CA 1
ATOM 537 C C . LYS A 1 293 ? 101.137 133.523 120.524 1.00 99.04 293 LYS A C 1
ATOM 538 O O . LYS A 1 293 ? 100.701 134.322 121.357 1.00 97.82 293 LYS A O 1
ATOM 544 N N . ILE A 1 294 ? 102.035 132.578 120.812 1.00 88.44 294 ILE A N 1
ATOM 545 C CA . ILE A 1 294 ? 102.566 132.440 122.164 1.00 86.41 294 ILE A CA 1
ATOM 546 C C . ILE A 1 294 ? 103.429 133.641 122.529 1.00 89.87 294 ILE A C 1
ATOM 547 O O . ILE A 1 294 ? 103.457 134.071 123.689 1.00 90.58 294 ILE A O 1
ATOM 552 N N . GLU A 1 295 ? 104.148 134.200 121.551 1.00 89.77 295 GLU A N 1
ATOM 553 C CA . GLU A 1 295 ? 105.056 135.310 121.819 1.00 87.04 295 GLU A CA 1
ATOM 554 C C . GLU A 1 295 ? 104.337 136.540 122.358 1.00 85.91 295 GLU A C 1
ATOM 555 O O . GLU A 1 295 ? 104.965 137.363 123.032 1.00 86.86 295 GLU A O 1
ATOM 557 N N . ASP A 1 296 ? 103.043 136.690 122.076 1.00 97.55 296 ASP A N 1
ATOM 558 C CA . ASP A 1 296 ? 102.274 137.800 122.623 1.00 98.59 296 ASP A CA 1
ATOM 559 C C . ASP A 1 296 ? 101.920 137.608 124.092 1.00 100.01 296 ASP A C 1
ATOM 560 O O . ASP A 1 296 ? 101.461 138.561 124.730 1.00 96.72 296 ASP A O 1
ATOM 565 N N . TYR A 1 297 ? 102.119 136.410 124.639 1.00 96.42 297 TYR A N 1
ATOM 566 C CA . TYR A 1 297 ? 101.827 136.123 126.036 1.00 94.62 297 TYR A CA 1
ATOM 567 C C . TYR A 1 297 ? 103.037 135.658 126.831 1.00 97.15 297 TYR A C 1
ATOM 568 O O . TYR A 1 297 ? 103.096 135.908 128.036 1.00 97.49 297 TYR A O 1
ATOM 577 N N . PHE A 1 298 ? 103.997 134.988 126.194 1.00 90.86 298 PHE A N 1
ATOM 578 C CA . PHE A 1 298 ? 105.227 134.538 126.844 1.00 87.40 298 PHE A CA 1
ATOM 579 C C . PHE A 1 298 ? 106.399 135.147 126.086 1.00 87.40 298 PHE A C 1
ATOM 580 O O . PHE A 1 298 ? 106.874 134.578 125.094 1.00 85.79 298 PHE A O 1
ATOM 588 N N . PRO A 1 299 ? 106.885 136.315 126.521 1.00 93.32 299 PRO A N 1
ATOM 589 C CA . PRO A 1 299 ? 107.942 137.001 125.755 1.00 92.34 299 PRO A CA 1
ATOM 590 C C . PRO A 1 299 ? 109.216 136.189 125.594 1.00 89.65 299 PRO A C 1
ATOM 591 O O . PRO A 1 299 ? 109.912 136.337 124.582 1.00 88.00 299 PRO A O 1
ATOM 595 N N . GLU A 1 300 ? 109.546 135.336 126.567 1.00 88.96 300 GLU A N 1
ATOM 596 C CA . GLU A 1 300 ? 110.784 134.567 126.497 1.00 86.70 300 GLU A CA 1
ATOM 597 C C . GLU A 1 300 ? 110.765 133.525 125.387 1.00 87.76 300 GLU A C 1
ATOM 598 O O . GLU A 1 300 ? 111.817 132.963 125.063 1.00 86.92 300 GLU A O 1
ATOM 600 N N . PHE A 1 301 ? 109.596 133.249 124.802 1.00 83.74 301 PHE A N 1
ATOM 601 C CA . PHE A 1 301 ? 109.501 132.240 123.752 1.00 80.07 301 PHE A CA 1
ATOM 602 C C . PHE A 1 301 ? 110.256 132.636 122.490 1.00 88.12 301 PHE A C 1
ATOM 603 O O . PHE A 1 301 ? 110.608 131.760 121.693 1.00 93.29 301 PHE A O 1
ATOM 611 N N . ALA A 1 302 ? 110.511 133.931 122.290 1.00 95.72 302 ALA A N 1
ATOM 612 C CA . ALA A 1 302 ? 111.170 134.381 121.068 1.00 93.76 302 ALA A CA 1
ATOM 613 C C . ALA A 1 302 ? 112.587 133.832 120.957 1.00 97.14 302 ALA A C 1
ATOM 614 O O . ALA A 1 302 ? 113.026 133.442 119.869 1.00 95.18 302 ALA A O 1
ATOM 616 N N . ARG A 1 303 ? 113.319 133.792 122.069 1.00 93.45 303 ARG A N 1
ATOM 617 C CA . ARG A 1 303 ? 114.710 133.361 122.077 1.00 89.88 303 ARG A CA 1
ATOM 618 C C . ARG A 1 303 ? 114.886 131.924 122.555 1.00 93.27 303 ARG A C 1
ATOM 619 O O . ARG A 1 303 ? 116.009 131.522 122.875 1.00 93.27 303 ARG A O 1
ATOM 621 N N . TYR A 1 304 ? 113.809 131.145 122.612 1.00 90.01 304 TYR A N 1
ATOM 622 C CA . TYR A 1 304 ? 113.902 129.770 123.085 1.00 89.20 304 TYR A CA 1
ATOM 623 C C . TYR A 1 304 ? 114.575 128.878 122.049 1.00 89.47 304 TYR A C 1
ATOM 624 O O . TYR A 1 304 ? 114.375 129.037 120.841 1.00 88.62 304 TYR A O 1
ATOM 633 N N . THR A 1 305 ? 115.377 127.931 122.533 1.00 93.76 305 THR A N 1
ATOM 634 C CA . THR A 1 305 ? 116.050 126.950 121.695 1.00 94.03 305 THR A CA 1
ATOM 635 C C . THR A 1 305 ? 115.734 125.551 122.205 1.00 95.88 305 THR A C 1
ATOM 636 O O . THR A 1 305 ? 115.617 125.334 123.415 1.00 96.96 305 THR A O 1
ATOM 640 N N . THR A 1 306 ? 115.586 124.608 121.276 1.00 92.15 306 THR A N 1
ATOM 641 C CA . THR A 1 306 ? 115.177 123.259 121.637 1.00 93.02 306 THR A CA 1
ATOM 642 C C . THR A 1 306 ? 116.252 122.579 122.486 1.00 90.96 306 THR A C 1
ATOM 643 O O . THR A 1 306 ? 117.447 122.834 122.313 1.00 88.75 306 THR A O 1
ATOM 647 N N . PRO A 1 307 ? 115.852 121.702 123.417 1.00 94.78 307 PRO A N 1
ATOM 648 C CA . PRO A 1 307 ? 116.840 121.014 124.260 1.00 95.95 307 PRO A CA 1
ATOM 649 C C . PRO A 1 307 ? 117.682 120.014 123.484 1.00 97.03 307 PRO A C 1
ATOM 650 O O . PRO A 1 307 ? 117.504 119.843 122.274 1.00 97.82 307 PRO A O 1
ATOM 654 N N . GLU A 1 308 ? 118.607 119.347 124.175 1.00 95.32 308 GLU A N 1
ATOM 655 C CA . GLU A 1 308 ? 119.494 118.386 123.533 1.00 94.34 308 GLU A CA 1
ATOM 656 C C . GLU A 1 308 ? 118.870 117.006 123.371 1.00 95.89 308 GLU A C 1
ATOM 657 O O . GLU A 1 308 ? 119.412 116.187 122.621 1.00 98.43 308 GLU A O 1
ATOM 659 N N . ASP A 1 309 ? 117.758 116.725 124.047 1.00 88.97 309 ASP A N 1
ATOM 660 C CA . ASP A 1 309 ? 117.094 115.432 123.952 1.00 90.35 309 ASP A CA 1
ATOM 661 C C . ASP A 1 309 ? 115.860 115.469 123.059 1.00 89.07 309 ASP A C 1
ATOM 662 O O . ASP A 1 309 ? 115.068 114.522 123.074 1.00 89.45 309 ASP A O 1
ATOM 667 N N . ALA A 1 310 ? 115.679 116.536 122.286 1.00 82.87 310 ALA A N 1
ATOM 668 C CA . ALA A 1 310 ? 114.540 116.631 121.389 1.00 78.62 310 ALA A CA 1
ATOM 669 C C . ALA A 1 310 ? 114.736 115.733 120.170 1.00 82.87 310 ALA A C 1
ATOM 670 O O . ALA A 1 310 ? 115.856 115.373 119.800 1.00 84.52 310 ALA A O 1
ATOM 672 N N . THR A 1 311 ? 113.619 115.368 119.545 1.00 80.02 311 THR A N 1
ATOM 673 C CA . THR A 1 311 ? 113.619 114.517 118.362 1.00 76.45 311 THR A CA 1
ATOM 674 C C . THR A 1 311 ? 112.902 115.234 117.227 1.00 84.31 311 THR A C 1
ATOM 675 O O . THR A 1 311 ? 111.707 115.553 117.361 1.00 81.31 311 THR A O 1
ATOM 679 N N . PRO A 1 312 ? 113.574 115.524 116.114 1.00 81.43 312 PRO A N 1
ATOM 680 C CA . PRO A 1 312 ? 112.892 116.173 114.988 1.00 75.40 312 PRO A CA 1
ATOM 681 C C . PRO A 1 312 ? 111.819 115.278 114.387 1.00 73.66 312 PRO A C 1
ATOM 682 O O . PRO A 1 312 ? 111.946 114.052 114.350 1.00 79.61 312 PRO A O 1
ATOM 686 N N . GLU A 1 313 ? 110.750 115.912 113.906 1.00 77.92 313 GLU A N 1
ATOM 687 C CA . GLU A 1 313 ? 109.627 115.219 113.277 1.00 79.00 313 GLU A CA 1
ATOM 688 C C . GLU A 1 313 ? 109.375 115.840 111.910 1.00 84.49 313 GLU A C 1
ATOM 689 O O . GLU A 1 313 ? 108.702 116.874 111.800 1.00 85.80 313 GLU A O 1
ATOM 691 N N . PRO A 1 314 ? 109.908 115.241 110.842 1.00 87.53 314 PRO A N 1
ATOM 692 C CA . PRO A 1 314 ? 109.682 115.798 109.498 1.00 85.27 314 PRO A CA 1
ATOM 693 C C . PRO A 1 314 ? 108.229 115.764 109.053 1.00 81.77 314 PRO A C 1
ATOM 694 O O . PRO A 1 314 ? 107.863 116.506 108.134 1.00 77.04 314 PRO A O 1
ATOM 698 N N . GLY A 1 315 ? 107.393 114.931 109.665 1.00 83.41 315 GLY A N 1
ATOM 699 C CA . GLY A 1 315 ? 106.009 114.812 109.251 1.00 86.06 315 GLY A CA 1
ATOM 700 C C . GLY A 1 315 ? 105.056 115.702 110.022 1.00 89.61 315 GLY A C 1
ATOM 701 O O . GLY A 1 315 ? 103.845 115.462 110.026 1.00 87.20 315 GLY A O 1
ATOM 702 N N . GLU A 1 316 ? 105.586 116.731 110.678 1.00 98.60 316 GLU A N 1
ATOM 703 C CA . GLU A 1 316 ? 104.775 117.621 111.495 1.00 93.48 316 GLU A CA 1
ATOM 704 C C . GLU A 1 316 ? 105.264 119.053 111.330 1.00 91.52 316 GLU A C 1
ATOM 705 O O . GLU A 1 316 ? 106.401 119.302 110.922 1.00 89.10 316 GLU A O 1
ATOM 711 N N . ASP A 1 317 ? 104.384 119.993 111.650 1.00 96.13 317 ASP A N 1
ATOM 712 C CA . ASP A 1 317 ? 104.747 121.404 111.616 1.00 98.14 317 ASP A CA 1
ATOM 713 C C . ASP A 1 317 ? 105.659 121.726 112.796 1.00 99.56 317 ASP A C 1
ATOM 714 O O . ASP A 1 317 ? 105.379 121.301 113.922 1.00 103.83 317 ASP A O 1
ATOM 719 N N . PRO A 1 318 ? 106.760 122.452 112.583 1.00 92.46 318 PRO A N 1
ATOM 720 C CA . PRO A 1 318 ? 107.676 122.734 113.702 1.00 94.46 318 PRO A CA 1
ATOM 721 C C . PRO A 1 318 ? 107.062 123.568 114.816 1.00 95.19 318 PRO A C 1
ATOM 722 O O . PRO A 1 318 ? 107.544 123.507 115.956 1.00 97.27 318 PRO A O 1
ATOM 726 N N . ARG A 1 319 ? 106.021 124.351 114.525 1.00 90.58 319 ARG A N 1
ATOM 727 C CA . ARG A 1 319 ? 105.470 125.254 115.531 1.00 88.32 319 ARG A CA 1
ATOM 728 C C . ARG A 1 319 ? 104.857 124.490 116.700 1.00 94.72 319 ARG A C 1
ATOM 729 O O . ARG A 1 319 ? 105.086 124.838 117.865 1.00 100.16 319 ARG A O 1
ATOM 737 N N . VAL A 1 320 ? 104.085 123.439 116.413 1.00 85.99 320 VAL A N 1
ATOM 738 C CA . VAL A 1 320 ? 103.453 122.681 117.490 1.00 81.18 320 VAL A CA 1
ATOM 739 C C . VAL A 1 320 ? 104.499 121.926 118.301 1.00 79.17 320 VAL A C 1
ATOM 740 O O . VAL A 1 320 ? 104.385 121.809 119.527 1.00 86.60 320 VAL A O 1
ATOM 744 N N . THR A 1 321 ? 105.535 121.408 117.637 1.00 72.12 321 THR A N 1
ATOM 745 C CA . THR A 1 321 ? 106.611 120.729 118.353 1.00 80.94 321 THR A CA 1
ATOM 746 C C . THR A 1 321 ? 107.335 121.685 119.294 1.00 83.59 321 THR A C 1
ATOM 747 O O . THR A 1 321 ? 107.600 121.347 120.458 1.00 87.09 321 THR A O 1
ATOM 751 N N . ARG A 1 322 ? 107.656 122.888 118.810 1.00 73.15 322 ARG A N 1
ATOM 752 C CA . ARG A 1 322 ? 108.304 123.878 119.663 1.00 68.56 322 ARG A CA 1
ATOM 753 C C . ARG A 1 322 ? 107.406 124.272 120.827 1.00 72.46 322 ARG A C 1
ATOM 754 O O . ARG A 1 322 ? 107.880 124.421 121.960 1.00 79.79 322 ARG A O 1
ATOM 762 N N . ALA A 1 323 ? 106.107 124.443 120.570 1.00 61.47 323 ALA A N 1
ATOM 763 C CA . ALA A 1 323 ? 105.183 124.797 121.643 1.00 67.07 323 ALA A CA 1
ATOM 764 C C . ALA A 1 323 ? 105.120 123.704 122.703 1.00 73.78 323 ALA A C 1
ATOM 765 O O . ALA A 1 323 ? 105.137 123.994 123.906 1.00 77.43 323 ALA A O 1
ATOM 767 N N . LYS A 1 324 ? 105.058 122.441 122.276 1.00 66.92 324 LYS A N 1
ATOM 768 C CA . LYS A 1 324 ? 105.002 121.332 123.224 1.00 60.54 324 LYS A CA 1
ATOM 769 C C . LYS A 1 324 ? 106.269 121.265 124.068 1.00 66.37 324 LYS A C 1
ATOM 770 O O . LYS A 1 324 ? 106.206 121.099 125.294 1.00 73.53 324 LYS A O 1
ATOM 776 N N . TYR A 1 325 ? 107.434 121.393 123.427 1.00 63.71 325 TYR A N 1
ATOM 777 C CA . TYR A 1 325 ? 108.686 121.330 124.174 1.00 63.77 325 TYR A CA 1
ATOM 778 C C . TYR A 1 325 ? 108.811 122.500 125.144 1.00 68.95 325 TYR A C 1
ATOM 779 O O . TYR A 1 325 ? 109.274 122.327 126.278 1.00 76.50 325 TYR A O 1
ATOM 788 N N . PHE A 1 326 ? 108.393 123.696 124.722 1.00 67.62 326 PHE A N 1
ATOM 789 C CA . PHE A 1 326 ? 108.433 124.856 125.606 1.00 63.33 326 PHE A CA 1
ATOM 790 C C . PHE A 1 326 ? 107.518 124.667 126.812 1.00 63.24 326 PHE A C 1
ATOM 791 O O . PHE A 1 326 ? 107.908 124.960 127.951 1.00 71.31 326 PHE A O 1
ATOM 799 N N . ILE A 1 327 ? 106.303 124.163 126.583 1.00 61.22 327 ILE A N 1
ATOM 800 C CA . ILE A 1 327 ? 105.361 123.974 127.680 1.00 65.13 327 ILE A CA 1
ATOM 801 C C . ILE A 1 327 ? 105.872 122.915 128.651 1.00 72.83 327 ILE A C 1
ATOM 802 O O . ILE A 1 327 ? 105.726 123.057 129.871 1.00 70.01 327 ILE A O 1
ATOM 807 N N . ARG A 1 328 ? 106.480 121.841 128.137 1.00 77.35 328 ARG A N 1
ATOM 808 C CA . ARG A 1 328 ? 107.042 120.842 129.043 1.00 66.55 328 ARG A CA 1
ATOM 809 C C . ARG A 1 328 ? 108.204 121.415 129.846 1.00 65.40 328 ARG A C 1
ATOM 810 O O . ARG A 1 328 ? 108.289 121.205 131.063 1.00 65.26 328 ARG A O 1
ATOM 818 N N . ASP A 1 329 ? 109.112 122.138 129.183 1.00 67.87 329 ASP A N 1
ATOM 819 C CA . ASP A 1 329 ? 110.287 122.662 129.870 1.00 66.00 329 ASP A CA 1
ATOM 820 C C . ASP A 1 329 ? 109.913 123.691 130.926 1.00 66.63 329 ASP A C 1
ATOM 821 O O . ASP A 1 329 ? 110.614 123.819 131.937 1.00 73.22 329 ASP A O 1
ATOM 826 N N . GLU A 1 330 ? 108.814 124.422 130.717 1.00 63.01 330 GLU A N 1
ATOM 827 C CA . GLU A 1 330 ? 108.363 125.380 131.722 1.00 64.71 330 GLU A CA 1
ATOM 828 C C . GLU A 1 330 ? 108.120 124.701 133.065 1.00 69.68 330 GLU A C 1
ATOM 829 O O . GLU A 1 330 ? 108.461 125.248 134.119 1.00 67.71 330 GLU A O 1
ATOM 835 N N . PHE A 1 331 ? 107.526 123.506 133.045 1.00 74.75 331 PHE A N 1
ATOM 836 C CA . PHE A 1 331 ? 107.329 122.748 134.276 1.00 69.55 331 PHE A CA 1
ATOM 837 C C . PHE A 1 331 ? 108.604 122.035 134.707 1.00 64.97 331 PHE A C 1
ATOM 838 O O . PHE A 1 331 ? 108.872 121.908 135.907 1.00 63.30 331 PHE A O 1
ATOM 846 N N . LEU A 1 332 ? 109.399 121.561 133.744 1.00 70.69 332 LEU A N 1
ATOM 847 C CA . LEU A 1 332 ? 110.544 120.718 134.079 1.00 64.91 332 LEU A CA 1
ATOM 848 C C . LEU A 1 332 ? 111.660 121.508 134.754 1.00 67.30 332 LEU A C 1
ATOM 849 O O . LEU A 1 332 ? 112.379 120.965 135.603 1.00 74.42 332 LEU A O 1
ATOM 854 N N . ARG A 1 333 ? 111.841 122.778 134.380 1.00 74.61 333 ARG A N 1
ATOM 855 C CA . ARG A 1 333 ? 112.945 123.545 134.953 1.00 72.09 333 ARG A CA 1
ATOM 856 C C . ARG A 1 333 ? 112.722 123.815 136.437 1.00 71.82 333 ARG A C 1
ATOM 857 O O . ARG A 1 333 ? 113.684 123.876 137.211 1.00 76.15 333 ARG A O 1
ATOM 865 N N . ILE A 1 334 ? 111.463 123.969 136.853 1.00 69.48 334 ILE A N 1
ATOM 866 C CA . ILE A 1 334 ? 111.164 124.177 138.268 1.00 75.32 334 ILE A CA 1
ATOM 867 C C . ILE A 1 334 ? 111.596 122.966 139.085 1.00 77.59 334 ILE A C 1
ATOM 868 O O . ILE A 1 334 ? 112.200 123.096 140.156 1.00 70.21 334 ILE A O 1
ATOM 873 N N . SER A 1 335 ? 111.293 121.765 138.586 1.00 75.23 335 SER A N 1
ATOM 874 C CA . SER A 1 335 ? 111.647 120.551 139.311 1.00 66.50 335 SER A CA 1
ATOM 875 C C . SER A 1 335 ? 113.150 120.300 139.284 1.00 73.76 335 SER A C 1
ATOM 876 O O . SER A 1 335 ? 113.737 119.920 140.304 1.00 81.90 335 SER A O 1
ATOM 879 N N . THR A 1 336 ? 113.793 120.499 138.130 1.00 74.10 336 THR A N 1
ATOM 880 C CA . THR A 1 336 ? 115.223 120.216 138.038 1.00 71.03 336 THR A CA 1
ATOM 881 C C . THR A 1 336 ? 116.057 121.232 138.809 1.00 69.54 336 THR A C 1
ATOM 882 O O . THR A 1 336 ? 117.117 120.881 139.340 1.00 69.57 336 THR A O 1
ATOM 886 N N . ALA A 1 337 ? 115.631 122.462 138.945 1.00 75.27 337 ALA A N 1
ATOM 887 C CA . ALA A 1 337 ? 116.467 123.435 139.615 1.00 77.15 337 ALA A CA 1
ATOM 888 C C . ALA A 1 337 ? 116.046 123.579 141.046 1.00 73.12 337 ALA A C 1
ATOM 889 O O . ALA A 1 337 ? 115.949 122.593 141.759 1.00 73.09 337 ALA A O 1
ATOM 891 N N . ARG A 1 342 ? 114.894 113.184 148.174 1.00 74.50 342 ARG A N 1
ATOM 892 C CA . ARG A 1 342 ? 114.875 113.197 146.727 1.00 80.07 342 ARG A CA 1
ATOM 893 C C . ARG A 1 342 ? 113.575 112.685 146.136 1.00 84.95 342 ARG A C 1
ATOM 894 O O . ARG A 1 342 ? 113.144 111.593 146.464 1.00 85.98 342 ARG A O 1
ATOM 896 N N . HIS A 1 343 ? 112.940 113.485 145.283 1.00 72.78 343 HIS A N 1
ATOM 897 C CA . HIS A 1 343 ? 111.706 113.117 144.605 1.00 66.54 343 HIS A CA 1
ATOM 898 C C . HIS A 1 343 ? 111.797 113.555 143.150 1.00 72.33 343 HIS A C 1
ATOM 899 O O . HIS A 1 343 ? 112.597 114.421 142.790 1.00 76.21 343 HIS A O 1
ATOM 906 N N . TYR A 1 344 ? 110.967 112.939 142.310 1.00 70.52 344 TYR A N 1
ATOM 907 C CA . TYR A 1 344 ? 111.060 113.092 140.866 1.00 67.95 344 TYR A CA 1
ATOM 908 C C . TYR A 1 344 ? 109.695 113.444 140.288 1.00 69.55 344 TYR A C 1
ATOM 909 O O . TYR A 1 344 ? 108.662 113.328 140.953 1.00 77.84 344 TYR A O 1
ATOM 918 N N . CYS A 1 345 ? 109.701 113.879 139.029 1.00 62.01 345 CYS A N 1
ATOM 919 C CA . CYS A 1 345 ? 108.498 114.301 138.324 1.00 61.66 345 CYS A CA 1
ATOM 920 C C . CYS A 1 345 ? 108.372 113.547 137.007 1.00 60.60 345 CYS A C 1
ATOM 921 O O . CYS A 1 345 ? 109.367 113.330 136.309 1.00 56.56 345 CYS A O 1
ATOM 924 N N . TYR A 1 346 ? 107.148 113.151 136.674 1.00 59.06 346 TYR A N 1
ATOM 925 C CA . TYR A 1 346 ? 106.865 112.387 135.459 1.00 52.99 346 TYR A CA 1
ATOM 926 C C . TYR A 1 346 ? 105.758 113.068 134.665 1.00 56.17 346 TYR A C 1
ATOM 927 O O . TYR A 1 346 ? 104.577 112.983 135.059 1.00 61.89 346 TYR A O 1
ATOM 936 N N . PRO A 1 347 ? 106.076 113.748 133.561 1.00 63.08 347 PRO A N 1
ATOM 937 C CA . PRO A 1 347 ? 105.034 114.392 132.753 1.00 63.41 347 PRO A CA 1
ATOM 938 C C . PRO A 1 347 ? 104.517 113.504 131.629 1.00 61.29 347 PRO A C 1
ATOM 939 O O . PRO A 1 347 ? 105.273 112.815 130.942 1.00 59.67 347 PRO A O 1
ATOM 943 N N . HIS A 1 348 ? 103.199 113.542 131.434 1.00 61.54 348 HIS A N 1
ATOM 944 C CA . HIS A 1 348 ? 102.524 112.726 130.431 1.00 56.23 348 HIS A CA 1
ATOM 945 C C . HIS A 1 348 ? 101.564 113.588 129.624 1.00 57.84 348 HIS A C 1
ATOM 946 O O . HIS A 1 348 ? 100.736 114.302 130.196 1.00 63.35 348 HIS A O 1
ATOM 953 N N . PHE A 1 349 ? 101.671 113.513 128.299 1.00 57.67 349 PHE A N 1
ATOM 954 C CA . PHE A 1 349 ? 100.749 114.198 127.401 1.00 53.92 349 PHE A CA 1
ATOM 955 C C . PHE A 1 349 ? 99.557 113.298 127.098 1.00 59.83 349 PHE A C 1
ATOM 956 O O . PHE A 1 349 ? 99.725 112.113 126.794 1.00 70.71 349 PHE A O 1
ATOM 964 N N . THR A 1 350 ? 98.356 113.867 127.176 1.00 72.16 350 THR A N 1
ATOM 965 C CA . THR A 1 350 ? 97.116 113.127 126.995 1.00 70.79 350 THR A CA 1
ATOM 966 C C . THR A 1 350 ? 96.238 113.857 125.986 1.00 81.58 350 THR A C 1
ATOM 967 O O . THR A 1 350 ? 96.294 115.083 125.865 1.00 88.90 350 THR A O 1
ATOM 971 N N . CYS A 1 351 ? 95.441 113.094 125.243 1.00 97.09 351 CYS A N 1
ATOM 972 C CA . CYS A 1 351 ? 94.481 113.678 124.312 1.00 95.22 351 CYS A CA 1
ATOM 973 C C . CYS A 1 351 ? 93.064 113.603 124.870 1.00 94.85 351 CYS A C 1
ATOM 974 O O . CYS A 1 351 ? 92.745 112.721 125.666 1.00 93.85 351 CYS A O 1
ATOM 976 N N . ASP A 1 364 ? 95.554 103.613 112.905 1.00 93.37 364 ASP A N 1
ATOM 977 C CA . ASP A 1 364 ? 96.130 104.881 112.473 1.00 93.97 364 ASP A CA 1
ATOM 978 C C . ASP A 1 364 ? 97.494 104.671 111.826 1.00 92.06 364 ASP A C 1
ATOM 979 O O . ASP A 1 364 ? 98.069 105.596 111.255 1.00 84.98 364 ASP A O 1
ATOM 981 N N . CYS A 1 365 ? 98.009 103.443 111.923 1.00 86.30 365 CYS A N 1
ATOM 982 C CA . CYS A 1 365 ? 99.309 103.134 111.336 1.00 80.75 365 CYS A CA 1
ATOM 983 C C . CYS A 1 365 ? 99.236 103.105 109.814 1.00 79.75 365 CYS A C 1
ATOM 984 O O . CYS A 1 365 ? 100.240 103.333 109.131 1.00 77.68 365 CYS A O 1
ATOM 987 N N . ARG A 1 366 ? 98.053 102.818 109.266 1.00 76.06 366 ARG A N 1
ATOM 988 C CA . ARG A 1 366 ? 97.897 102.759 107.816 1.00 75.57 366 ARG A CA 1
ATOM 989 C C . ARG A 1 366 ? 98.035 104.141 107.188 1.00 78.19 366 ARG A C 1
ATOM 990 O O . ARG A 1 366 ? 98.679 104.302 106.146 1.00 74.36 366 ARG A O 1
ATOM 998 N N . ASP A 1 367 ? 97.433 105.155 107.816 1.00 75.75 367 ASP A N 1
ATOM 999 C CA . ASP A 1 367 ? 97.450 106.497 107.242 1.00 67.99 367 ASP A CA 1
ATOM 1000 C C . ASP A 1 367 ? 98.826 107.140 107.367 1.00 71.79 367 ASP A C 1
ATOM 1001 O O . ASP A 1 367 ? 99.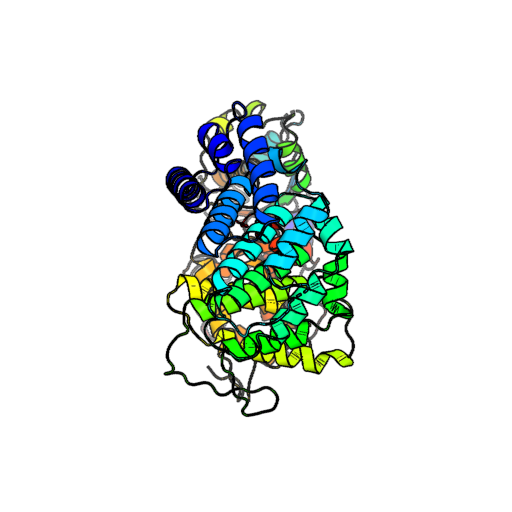199 107.987 106.547 1.00 78.59 367 ASP A O 1
ATOM 1003 N N . ILE A 1 368 ? 99.590 106.761 108.394 1.00 74.30 368 ILE A N 1
ATOM 1004 C CA . ILE A 1 368 ? 100.931 107.311 108.568 1.00 75.25 368 ILE A CA 1
ATOM 1005 C C . ILE A 1 368 ? 101.830 106.907 107.407 1.00 73.32 368 ILE A C 1
ATOM 1006 O O . ILE A 1 368 ? 102.592 107.725 106.877 1.00 70.07 368 ILE A O 1
ATOM 1011 N N . ILE A 1 369 ? 101.755 105.642 106.991 1.00 64.94 369 ILE A N 1
ATOM 1012 C CA . ILE A 1 369 ? 102.595 105.166 105.897 1.00 63.06 369 ILE A CA 1
ATOM 1013 C C . ILE A 1 369 ? 102.150 105.780 104.574 1.00 70.40 369 ILE A C 1
ATOM 1014 O O . ILE A 1 369 ? 102.977 106.128 103.723 1.00 75.65 369 ILE A O 1
ATOM 1019 N N . GLN A 1 370 ? 100.836 105.922 104.380 1.00 74.30 370 GLN A N 1
ATOM 1020 C CA . GLN A 1 370 ? 100.325 106.472 103.127 1.00 68.60 370 GLN A CA 1
ATOM 1021 C C . GLN A 1 370 ? 100.734 107.930 102.954 1.00 73.27 370 GLN A C 1
ATOM 1022 O O . GLN A 1 370 ? 101.098 108.358 101.853 1.00 75.36 370 GLN A O 1
ATOM 1028 N N . ARG A 1 371 ? 100.673 108.714 104.034 1.00 74.06 371 ARG A N 1
ATOM 1029 C CA . ARG A 1 371 ? 101.089 110.111 103.960 1.00 69.02 371 ARG A CA 1
ATOM 1030 C C . ARG A 1 371 ? 102.585 110.232 103.699 1.00 71.64 371 ARG A C 1
ATOM 1031 O O . ARG A 1 371 ? 103.030 111.156 103.009 1.00 78.16 371 ARG A O 1
ATOM 1039 N N . MET A 1 372 ? 103.377 109.313 104.254 1.00 71.26 372 MET A N 1
ATOM 1040 C CA . MET A 1 372 ? 104.819 109.338 104.028 1.00 67.35 372 MET A CA 1
ATOM 1041 C C . MET A 1 372 ? 105.151 109.081 102.563 1.00 65.40 372 MET A C 1
ATOM 1042 O O . MET A 1 372 ? 106.065 109.698 102.004 1.00 65.77 372 MET A O 1
ATOM 1047 N N . HIS A 1 373 ? 104.418 108.166 101.924 1.00 68.83 373 HIS A N 1
ATOM 1048 C CA . HIS A 1 373 ? 104.686 107.842 100.526 1.00 65.98 3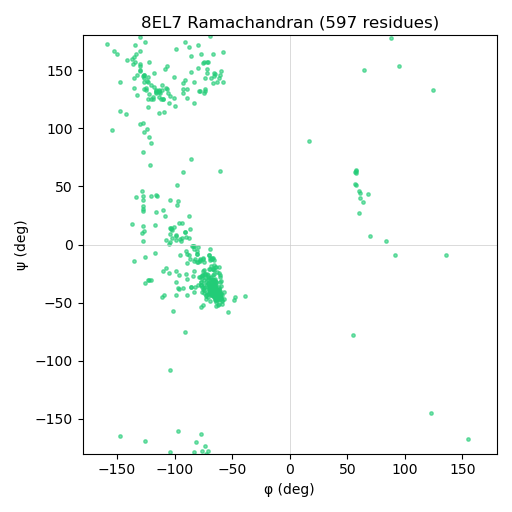73 HIS A CA 1
ATOM 1049 C C . HIS A 1 373 ? 104.425 109.029 99.608 1.00 67.71 373 HIS A C 1
ATOM 1050 O O . HIS A 1 373 ? 105.152 109.226 98.628 1.00 69.01 373 HIS A O 1
ATOM 1057 N N . LEU A 1 374 ? 103.398 109.825 99.902 1.00 67.27 374 LEU A N 1
ATOM 1058 C CA . LEU A 1 374 ? 103.052 110.978 99.081 1.00 66.18 374 LEU A CA 1
ATOM 1059 C C . LEU A 1 374 ? 104.046 112.125 99.208 1.00 73.75 374 LEU A C 1
ATOM 1060 O O . LEU A 1 374 ? 104.155 112.930 98.278 1.00 78.63 374 LE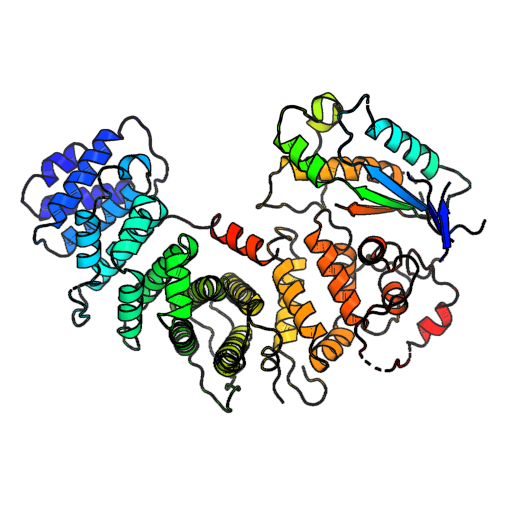U A O 1
ATOM 1065 N N . ARG A 1 375 ? 104.769 112.219 100.324 1.00 74.02 375 ARG A N 1
ATOM 1066 C CA A ARG A 1 375 ? 105.671 113.336 100.569 0.25 68.72 375 ARG A CA 1
ATOM 1067 C CA B ARG A 1 375 ? 105.771 113.336 100.569 0.25 68.72 375 ARG A CA 1
ATOM 1068 C CA C ARG A 1 375 ? 105.771 113.336 100.569 0.50 68.72 375 ARG A CA 1
ATOM 1069 C C . ARG A 1 375 ? 107.095 113.087 100.089 1.00 71.92 375 ARG A C 1
ATOM 1070 O O . ARG A 1 375 ? 107.805 114.051 99.787 1.00 77.47 375 ARG A O 1
ATOM 1092 N N . GLN A 1 376 ? 107.528 111.831 100.006 1.00 64.13 376 GLN A N 1
ATOM 1093 C CA . GLN A 1 376 ? 108.886 111.503 99.596 1.00 61.17 376 GLN A CA 1
ATOM 1094 C C . GLN A 1 376 ? 108.987 111.115 98.127 1.00 67.25 376 GLN A C 1
ATOM 1095 O O . GLN A 1 376 ? 110.050 110.664 97.690 1.00 73.94 376 GLN A O 1
ATOM 1101 N N . TYR A 1 377 ? 107.913 111.273 97.357 1.00 71.90 377 TYR A N 1
ATOM 1102 C CA . TYR A 1 377 ? 107.955 110.961 95.935 1.00 70.14 377 TYR A CA 1
ATOM 1103 C C . TYR A 1 377 ? 108.739 112.036 95.191 1.00 72.20 377 TYR A C 1
ATOM 1104 O O . TYR A 1 377 ? 108.512 113.233 95.393 1.00 73.25 377 TYR A O 1
ATOM 1113 N N . GLU A 1 378 ? 109.659 111.607 94.331 1.00 79.27 378 GLU A N 1
ATOM 1114 C CA . GLU A 1 378 ? 110.543 112.507 93.604 1.00 78.30 378 GLU A CA 1
ATOM 1115 C C . GLU A 1 378 ? 110.265 112.407 92.111 1.00 77.76 378 GLU A C 1
ATOM 1116 O O . GLU A 1 378 ? 110.193 111.303 91.562 1.00 80.53 378 GLU A O 1
ATOM 1118 N N . LEU A 1 379 ? 110.114 113.559 91.462 1.00 81.29 379 LEU A N 1
ATOM 1119 C CA . LEU A 1 379 ? 109.907 113.588 90.021 1.00 82.10 379 LEU A CA 1
ATOM 1120 C C . LEU A 1 379 ? 111.147 113.086 89.292 1.00 80.66 379 LEU A C 1
ATOM 1121 O O . LEU A 1 379 ? 112.279 113.324 89.721 1.00 79.67 379 LEU A O 1
ATOM 1126 N N . LEU A 1 380 ? 110.928 112.393 88.181 1.00 86.66 380 LEU A N 1
ATOM 1127 C CA . LEU A 1 380 ? 112.024 111.844 87.391 1.00 89.39 380 LEU A CA 1
ATOM 1128 C C . LEU A 1 380 ? 112.755 112.947 86.633 1.00 96.95 380 LEU A C 1
ATOM 1129 O O . LEU A 1 380 ? 112.276 114.076 86.539 1.00 94.70 380 LEU A O 1
ATOM 1135 N N . GLU B 2 6 ? 114.000 128.565 73.844 1.00 103.66 3 GLU B N 1
ATOM 1136 C CA . GLU B 2 6 ? 112.933 127.808 73.224 1.00 104.19 3 GLU B CA 1
ATOM 1137 C C . GLU B 2 6 ? 112.682 128.268 71.799 1.00 107.34 3 GLU B C 1
ATOM 1138 O O . GLU B 2 6 ? 112.190 127.496 70.993 1.00 109.06 3 GLU B O 1
ATOM 1144 N N . GLU B 2 7 ? 112.987 129.519 71.485 1.00 111.20 4 GLU B N 1
ATOM 1145 C CA . GLU B 2 7 ? 112.696 130.046 70.155 1.00 109.76 4 GLU B CA 1
ATOM 1146 C C . GLU B 2 7 ? 113.438 129.398 69.018 1.00 110.30 4 GLU B C 1
ATOM 1147 O O . GLU B 2 7 ? 112.844 129.151 67.980 1.00 112.35 4 GLU B O 1
ATOM 1149 N N . ARG B 2 8 ? 114.726 129.131 69.175 1.00 30.00 5 ARG B N 1
ATOM 1150 C CA . ARG B 2 8 ? 115.487 128.408 68.136 1.00 30.00 5 ARG B CA 1
ATOM 1151 C C . ARG B 2 8 ? 114.978 127.005 67.948 1.00 30.00 5 ARG B C 1
ATOM 1152 O O . ARG B 2 8 ? 114.910 126.520 66.833 1.00 30.00 5 ARG B O 1
ATOM 1154 N N . ALA B 2 9 ? 114.710 126.325 69.048 1.00 99.22 6 ALA B N 1
ATOM 1155 C CA . ALA B 2 9 ? 114.239 124.975 69.004 1.00 101.12 6 ALA B CA 1
ATOM 1156 C C . ALA B 2 9 ? 113.030 124.861 68.136 1.00 102.36 6 ALA B C 1
ATOM 1157 O O . ALA B 2 9 ? 113.038 124.109 67.178 1.00 102.76 6 ALA B O 1
ATOM 1159 N N . LEU B 2 10 ? 111.981 125.583 68.431 1.00 110.17 7 LEU B N 1
ATOM 1160 C CA . LEU B 2 10 ? 110.764 125.432 67.665 1.00 108.99 7 LEU B CA 1
ATOM 1161 C C . LEU B 2 10 ? 111.014 125.804 66.221 1.00 109.80 7 LEU B C 1
ATOM 1162 O O . LEU B 2 10 ? 110.581 125.090 65.345 1.00 112.09 7 LEU B O 1
ATOM 1167 N N . TYR B 2 11 ? 111.750 126.856 65.928 1.00 110.22 8 TYR B N 1
ATOM 1168 C CA . TYR B 2 11 ? 112.065 127.114 64.520 1.00 111.00 8 TYR B CA 1
ATOM 1169 C C . TYR B 2 11 ? 112.574 125.888 63.760 1.00 112.59 8 TYR B C 1
ATOM 1170 O O . TYR B 2 11 ? 112.117 125.638 62.658 1.00 110.35 8 TYR B O 1
ATOM 1172 N N . ILE B 2 12 ? 113.526 125.135 64.312 1.00 108.90 9 ILE B N 1
ATOM 1173 C CA . ILE B 2 12 ? 114.076 123.928 63.682 1.00 107.20 9 ILE B CA 1
ATOM 1174 C C . ILE B 2 12 ? 113.123 122.751 63.787 1.00 107.33 9 ILE B C 1
ATOM 1175 O O . ILE B 2 12 ? 112.978 122.034 62.824 1.00 108.83 9 ILE B O 1
ATOM 1180 N N . VAL B 2 13 ? 112.454 122.541 64.926 1.00 105.01 10 VAL B N 1
ATOM 1181 C CA . VAL B 2 13 ? 111.441 121.494 65.056 1.00 107.04 10 VAL B CA 1
ATOM 1182 C C . VAL B 2 13 ? 110.475 121.537 63.879 1.00 108.72 10 VAL B C 1
ATOM 1183 O O . VAL B 2 13 ? 110.152 120.506 63.276 1.00 109.87 10 VAL B O 1
ATOM 1187 N N . ARG B 2 14 ? 109.988 122.693 63.478 1.00 115.77 11 ARG B N 1
ATOM 1188 C CA . ARG B 2 14 ? 109.033 122.675 62.376 1.00 116.18 11 ARG B CA 1
ATOM 1189 C C . ARG B 2 14 ? 109.682 122.225 61.073 1.00 115.21 11 ARG B C 1
ATOM 1190 O O . ARG B 2 14 ? 108.997 121.806 60.145 1.00 113.28 11 ARG B O 1
ATOM 1198 N N . ALA B 2 15 ? 110.996 122.328 60.980 1.00 120.51 12 ALA B N 1
ATOM 1199 C CA . ALA B 2 15 ? 111.699 121.816 59.807 1.00 123.29 12 ALA B CA 1
ATOM 1200 C C . ALA B 2 15 ? 111.723 120.285 59.790 1.00 123.15 12 ALA B C 1
ATOM 1201 O O . ALA B 2 15 ? 111.793 119.655 60.841 1.00 123.92 12 ALA B O 1
ATOM 1203 N N . GLY B 2 16 ? 111.694 119.676 58.607 1.00 30.00 13 GLY B N 1
ATOM 1204 C CA . GLY B 2 16 ? 111.655 118.226 58.498 1.00 30.00 13 GLY B CA 1
ATOM 1205 C C . GLY B 2 16 ? 112.838 117.471 59.043 1.00 30.00 13 GLY B C 1
ATOM 1206 O O . GLY B 2 16 ? 112.662 116.448 59.691 1.00 30.00 13 GLY B O 1
ATOM 1207 N N . GLU B 2 17 ? 114.044 117.985 58.823 1.00 123.28 14 GLU B N 1
ATOM 1208 C CA . GLU B 2 17 ? 115.260 117.176 58.806 1.00 125.55 14 GLU B CA 1
ATOM 1209 C C . GLU B 2 17 ? 115.460 116.537 60.152 1.00 126.96 14 GLU B C 1
ATOM 1210 O O . GLU B 2 17 ? 115.139 117.151 61.167 1.00 128.16 14 GLU B O 1
ATOM 1212 N N . ALA B 2 18 ? 115.962 115.305 60.189 1.00 120.26 15 ALA B N 1
ATOM 1213 C CA . ALA B 2 18 ? 116.050 114.586 61.473 1.00 117.16 15 ALA B CA 1
ATOM 1214 C C . ALA B 2 18 ? 117.368 114.646 62.235 1.00 117.86 15 ALA B C 1
ATOM 1215 O O . ALA B 2 18 ? 117.409 114.200 63.377 1.00 118.14 15 ALA B O 1
ATOM 1217 N N . GLY B 2 19 ? 118.436 115.177 61.651 1.00 116.32 16 GLY B N 1
ATOM 1218 C CA . GLY B 2 19 ? 119.669 115.337 62.408 1.00 117.09 16 GLY B CA 1
ATOM 1219 C C . GLY B 2 19 ? 119.681 116.596 63.254 1.00 119.23 16 GLY B C 1
ATOM 1220 O O . GLY B 2 19 ? 120.150 116.589 64.395 1.00 117.94 16 GLY B O 1
ATOM 1221 N N . ALA B 2 20 ? 119.172 117.700 62.700 1.00 115.30 17 ALA B N 1
ATOM 1222 C CA . ALA B 2 20 ? 119.203 118.976 63.409 1.00 112.12 17 ALA B CA 1
ATOM 1223 C C . ALA B 2 20 ? 118.344 118.932 64.667 1.00 111.87 17 ALA B C 1
ATOM 1224 O O . ALA B 2 20 ? 118.738 119.447 65.722 1.00 112.10 17 ALA B O 1
ATOM 1226 N N . ILE B 2 21 ? 117.160 118.323 64.571 1.00 107.95 18 ILE B N 1
ATOM 1227 C CA . ILE B 2 21 ? 116.273 118.225 65.727 1.00 107.54 18 ILE B CA 1
ATOM 1228 C C . ILE B 2 21 ? 116.955 117.463 66.854 1.00 109.43 18 ILE B C 1
ATOM 1229 O O . ILE B 2 21 ? 116.885 117.859 68.024 1.00 112.96 18 ILE B O 1
ATOM 1234 N N . GLU B 2 22 ? 117.629 116.361 66.518 1.00 105.83 19 GLU B N 1
ATOM 1235 C CA . GLU B 2 22 ? 118.305 115.561 67.532 1.00 106.67 19 GLU B CA 1
ATOM 1236 C C . GLU B 2 22 ? 119.375 116.375 68.248 1.00 107.91 19 GLU B C 1
ATOM 1237 O O . GLU B 2 22 ? 119.468 116.355 69.479 1.00 106.15 19 GLU B O 1
ATOM 1239 N N . ARG B 2 23 ? 120.186 117.115 67.488 1.00 103.71 20 ARG B N 1
ATOM 1240 C CA . ARG B 2 23 ? 121.249 117.911 68.097 1.00 101.72 20 ARG B CA 1
ATOM 1241 C C . ARG B 2 23 ? 120.683 119.014 68.982 1.00 101.44 20 ARG B C 1
ATOM 1242 O O . ARG B 2 23 ? 121.168 119.236 70.101 1.00 97.91 20 ARG B O 1
ATOM 1244 N N . VAL B 2 24 ? 119.653 119.715 68.500 1.00 99.94 21 VAL B N 1
ATOM 1245 C CA . VAL B 2 24 ? 119.060 120.799 69.280 1.00 98.02 21 VAL B CA 1
ATOM 1246 C C . VAL B 2 24 ? 118.479 120.262 70.582 1.00 98.76 21 VAL B C 1
ATOM 1247 O O . VAL B 2 24 ? 118.681 120.838 71.660 1.00 100.98 21 VAL B O 1
ATOM 1251 N N . LEU B 2 25 ? 117.760 119.140 70.507 1.00 97.27 22 LEU B N 1
ATOM 1252 C CA . LEU B 2 25 ? 117.130 118.600 71.706 1.00 95.62 22 LEU B CA 1
ATOM 1253 C C . LEU B 2 25 ? 118.160 118.013 72.663 1.00 96.41 22 LEU B C 1
ATOM 1254 O O . LEU B 2 25 ? 117.984 118.082 73.883 1.00 96.09 22 LEU B O 1
ATOM 1259 N N . ARG B 2 26 ? 119.249 117.444 72.137 1.00 102.23 23 ARG B N 1
ATOM 1260 C CA . ARG B 2 26 ? 120.318 116.966 73.009 1.00 104.62 23 ARG B CA 1
ATOM 1261 C C . ARG B 2 26 ? 120.981 118.122 73.746 1.00 105.47 23 ARG B C 1
ATOM 1262 O O . ARG B 2 26 ? 121.272 118.020 74.945 1.00 101.96 23 ARG B O 1
ATOM 1270 N N . ASP B 2 27 ? 121.226 119.234 73.047 1.00 102.06 24 ASP B N 1
ATOM 1271 C CA . ASP B 2 27 ? 121.789 120.408 73.709 1.00 98.23 24 ASP B CA 1
ATOM 1272 C C . ASP B 2 27 ? 120.841 120.946 74.774 1.00 98.92 24 ASP B C 1
ATOM 1273 O O . ASP B 2 27 ? 121.271 121.304 75.879 1.00 99.55 24 ASP B O 1
ATOM 1275 N N . TYR B 2 28 ? 119.542 121.005 74.463 1.00 93.79 25 TYR B N 1
ATOM 1276 C CA . TYR B 2 28 ? 118.568 121.477 75.442 1.00 91.63 25 TYR B CA 1
ATOM 1277 C C . TYR B 2 28 ? 118.517 120.562 76.659 1.00 90.39 25 TYR B C 1
ATOM 1278 O O . TYR B 2 28 ? 118.415 121.035 77.797 1.00 90.21 25 TYR B O 1
ATOM 1287 N N . SER B 2 29 ? 118.576 119.246 76.440 1.00 95.35 26 SER B N 1
ATOM 1288 C CA . SER B 2 29 ? 118.568 118.306 77.554 1.00 97.23 26 SER B CA 1
ATOM 1289 C C . SER B 2 29 ? 119.814 118.462 78.415 1.00 101.53 26 SER B C 1
ATOM 1290 O O . SER B 2 29 ? 119.737 118.412 79.648 1.00 102.31 26 SER B O 1
ATOM 1293 N N . ASP B 2 30 ? 120.976 118.644 77.782 1.00 107.89 27 ASP B N 1
ATOM 1294 C CA . ASP B 2 30 ? 122.210 118.819 78.541 1.00 107.16 27 ASP B CA 1
ATOM 1295 C C . ASP B 2 30 ? 122.181 120.104 79.361 1.00 108.14 27 ASP B C 1
ATOM 1296 O O . ASP B 2 30 ? 122.633 120.123 80.512 1.00 104.83 27 ASP B O 1
ATOM 1301 N N . LYS B 2 31 ? 121.661 121.190 78.783 1.00 102.80 28 LYS B N 1
ATOM 1302 C CA . LYS B 2 31 ? 121.664 122.471 79.485 1.00 96.73 28 LYS B CA 1
ATOM 1303 C C . LYS B 2 31 ? 120.774 122.442 80.724 1.00 98.30 28 LYS B C 1
ATOM 1304 O O . LYS B 2 31 ? 121.161 122.947 81.784 1.00 101.18 28 LYS B O 1
ATOM 1310 N N . HIS B 2 32 ? 119.582 121.854 80.615 1.00 97.86 29 HIS B N 1
ATOM 1311 C CA . HIS B 2 32 ? 118.574 121.908 81.668 1.00 95.88 29 HIS B CA 1
ATOM 1312 C C . HIS B 2 32 ? 118.364 120.558 82.350 1.00 93.76 29 HIS B C 1
ATOM 1313 O O . HIS B 2 32 ? 117.268 120.267 82.833 1.00 94.08 29 HIS B O 1
ATOM 1320 N N . ARG B 2 33 ? 119.405 119.724 82.399 1.00 90.71 30 ARG B N 1
ATOM 1321 C CA . ARG B 2 33 ? 119.252 118.372 82.926 1.00 89.91 30 ARG B CA 1
ATOM 1322 C C . ARG B 2 33 ? 118.940 118.342 84.417 1.00 87.66 30 ARG B C 1
ATOM 1323 O O . ARG B 2 33 ? 118.416 117.336 84.905 1.00 86.36 30 ARG B O 1
ATOM 1325 N N . ALA B 2 34 ? 119.245 119.408 85.153 1.00 95.53 31 ALA B N 1
ATOM 1326 C CA . ALA B 2 34 ? 119.121 119.403 86.607 1.00 96.52 31 ALA B CA 1
ATOM 1327 C C . ALA B 2 34 ? 118.427 120.661 87.110 1.00 95.98 31 ALA B C 1
ATOM 1328 O O . ALA B 2 34 ? 118.815 121.239 88.129 1.00 97.37 31 ALA B O 1
ATOM 1330 N N . THR B 2 35 ? 117.387 121.105 86.412 1.00 96.63 32 THR B N 1
ATOM 1331 C CA . THR B 2 35 ? 116.603 122.261 86.826 1.00 93.15 32 THR B CA 1
ATOM 1332 C C . THR B 2 35 ? 115.215 121.811 87.265 1.00 94.24 32 THR B C 1
ATOM 1333 O O . THR B 2 35 ? 114.577 120.992 86.593 1.00 99.48 32 THR B O 1
ATOM 1337 N N . PHE B 2 36 ? 114.766 122.319 88.412 1.00 88.54 33 PHE B N 1
ATOM 1338 C CA . PHE B 2 36 ? 113.451 121.995 88.945 1.00 90.03 33 PHE B CA 1
ATOM 1339 C C . PHE B 2 36 ? 112.625 123.225 89.292 1.00 96.20 33 PHE B C 1
ATOM 1340 O O . PHE B 2 36 ? 111.509 123.078 89.803 1.00 96.54 33 PHE B O 1
ATOM 1348 N N . LYS B 2 37 ? 113.135 124.425 89.033 1.00 98.65 34 LYS B N 1
ATOM 1349 C CA . LYS B 2 37 ? 112.414 125.667 89.275 1.00 94.09 34 LYS B CA 1
ATOM 1350 C C . LYS B 2 37 ? 112.274 126.422 87.962 1.00 93.91 34 LYS B C 1
ATOM 1351 O O . LYS B 2 37 ? 113.230 126.501 87.183 1.00 91.71 34 LYS B O 1
ATOM 1353 N N . PHE B 2 38 ? 111.088 126.974 87.720 1.00 101.26 35 PHE B N 1
ATOM 1354 C CA . PHE B 2 38 ? 110.786 127.655 86.471 1.00 105.83 35 PHE B CA 1
ATOM 1355 C C . PHE B 2 38 ? 110.178 129.021 86.762 1.00 102.28 35 PHE B C 1
ATOM 1356 O O . PHE B 2 38 ? 109.566 129.244 87.809 1.00 100.56 35 PHE B O 1
ATOM 1364 N N . GLU B 2 39 ? 110.357 129.935 85.812 1.00 106.06 36 GLU B N 1
ATOM 1365 C CA . GLU B 2 39 ? 109.868 131.300 85.922 1.00 106.58 36 GLU B CA 1
ATOM 1366 C C . GLU B 2 39 ? 108.673 131.499 85.000 1.00 108.13 36 GLU B C 1
ATOM 1367 O O . GLU B 2 39 ? 108.536 130.820 83.978 1.00 110.40 36 GLU B O 1
ATOM 1369 N N . SER B 2 40 ? 107.808 132.445 85.370 1.00 107.87 37 SER B N 1
ATOM 1370 C CA . SER B 2 40 ? 106.585 132.691 84.615 1.00 107.78 37 SER B CA 1
ATOM 1371 C C . SER B 2 40 ? 106.814 133.534 83.368 1.00 108.90 37 SER B C 1
ATOM 1372 O O . SER B 2 40 ? 105.855 133.783 82.629 1.00 107.17 37 SER B O 1
ATOM 1374 N N . ALA B 2 41 ? 108.045 133.986 83.121 1.00 112.66 38 ALA B N 1
ATOM 1375 C CA . ALA B 2 41 ? 108.308 134.808 81.944 1.00 112.30 38 ALA B CA 1
ATOM 1376 C C . ALA B 2 41 ? 108.235 133.990 80.660 1.00 114.64 38 ALA B C 1
ATOM 1377 O O . ALA B 2 41 ? 107.764 134.483 79.628 1.00 110.69 38 ALA B O 1
ATOM 1379 N N . ASP B 2 42 ? 108.696 132.742 80.700 1.00 110.13 39 ASP B N 1
ATOM 1380 C CA . ASP B 2 42 ? 108.813 131.916 79.505 1.00 107.35 39 ASP B CA 1
ATOM 1381 C C . ASP B 2 42 ? 107.793 130.786 79.440 1.00 106.96 39 ASP B C 1
ATOM 1382 O O . ASP B 2 42 ? 108.058 129.777 78.779 1.00 111.78 39 ASP B O 1
ATOM 1384 N N . GLU B 2 43 ? 106.644 130.920 80.107 1.00 99.37 40 GLU B N 1
ATOM 1385 C CA . GLU B 2 43 ? 105.653 129.849 80.114 1.00 101.18 40 GLU B CA 1
ATOM 1386 C C . GLU B 2 43 ? 105.120 129.548 78.715 1.00 103.17 40 GLU B C 1
ATOM 1387 O O . GLU B 2 43 ? 105.000 128.382 78.319 1.00 110.18 40 GLU B O 1
ATOM 1389 N N . ASP B 2 44 ? 104.797 130.595 77.951 1.00 94.14 41 ASP B N 1
ATOM 1390 C CA . ASP B 2 44 ? 104.243 130.395 76.615 1.00 95.92 41 ASP B CA 1
ATOM 1391 C C . ASP B 2 44 ? 105.265 129.766 75.675 1.00 97.56 41 ASP B C 1
ATOM 1392 O O . ASP B 2 44 ? 104.915 128.924 74.839 1.00 101.89 41 ASP B O 1
ATOM 1394 N N . LYS B 2 45 ? 106.531 130.174 75.787 1.00 96.51 42 LYS B N 1
ATOM 1395 C CA . LYS B 2 45 ? 107.571 129.601 74.941 1.00 102.69 42 LYS B CA 1
ATOM 1396 C C . LYS B 2 45 ? 107.811 128.130 75.246 1.00 100.97 42 LYS B C 1
ATOM 1397 O O . LYS B 2 45 ? 108.181 127.373 74.342 1.00 99.50 42 LYS B O 1
ATOM 1403 N N . ARG B 2 46 ? 107.612 127.708 76.496 1.00 92.14 43 ARG B N 1
ATOM 1404 C CA . ARG B 2 46 ? 107.699 126.290 76.830 1.00 88.87 43 ARG B CA 1
ATOM 1405 C C . ARG B 2 46 ? 106.472 125.534 76.333 1.00 94.02 43 ARG B C 1
ATOM 1406 O O . ARG B 2 46 ? 106.584 124.402 75.849 1.00 99.34 43 ARG B O 1
ATOM 1414 N N . LYS B 2 47 ? 105.292 126.150 76.450 1.00 93.01 44 LYS B N 1
ATOM 1415 C CA . LYS B 2 47 ? 104.065 125.503 75.995 1.00 90.80 44 LYS B CA 1
ATOM 1416 C C . LYS B 2 47 ? 104.082 125.266 74.491 1.00 90.35 44 LYS B C 1
ATOM 1417 O O . LYS B 2 47 ? 103.643 124.212 74.015 1.00 92.25 44 LYS B O 1
ATOM 1419 N N . LYS B 2 48 ? 104.579 126.240 73.723 1.00 88.96 45 LYS B N 1
ATOM 1420 C CA . LYS B 2 48 ? 104.644 126.074 72.273 1.00 89.49 45 LYS B CA 1
ATOM 1421 C C . LYS B 2 48 ? 105.569 124.923 71.888 1.00 94.83 45 LYS B C 1
ATOM 1422 O O . LYS B 2 48 ? 105.240 124.117 71.007 1.00 95.43 45 LYS B O 1
ATOM 1424 N N . LEU B 2 49 ? 106.728 124.828 72.542 1.00 93.68 46 LEU B N 1
ATOM 1425 C CA . LEU B 2 49 ? 107.649 123.730 72.266 1.00 89.75 46 LEU B CA 1
ATOM 1426 C C . LEU B 2 49 ? 107.038 122.389 72.654 1.00 90.44 46 LEU B C 1
ATOM 1427 O O . LEU B 2 49 ? 107.197 121.394 71.934 1.00 94.41 46 LEU B O 1
ATOM 1432 N N . CYS B 2 50 ? 106.338 122.341 73.790 1.00 88.55 47 CYS B N 1
ATOM 1433 C CA . CYS B 2 50 ? 105.694 121.101 74.213 1.00 88.97 47 CYS B CA 1
ATOM 1434 C C . CYS B 2 50 ? 104.626 120.673 73.214 1.00 88.32 47 CYS B C 1
ATOM 1435 O O . CYS B 2 50 ? 104.475 119.482 72.919 1.00 92.17 47 CYS B O 1
ATOM 1438 N N . GLU B 2 51 ? 103.867 121.637 72.685 1.00 88.87 48 GLU B N 1
ATOM 1439 C CA . GLU B 2 51 ? 102.866 121.317 71.672 1.00 91.34 48 GLU B CA 1
ATOM 1440 C C . GLU B 2 51 ? 103.518 120.820 70.386 1.00 92.94 48 GLU B C 1
ATOM 1441 O O . GLU B 2 51 ? 103.004 119.902 69.736 1.00 96.43 48 GLU B O 1
ATOM 1443 N N . GLY B 2 52 ? 104.644 121.422 69.996 1.00 84.41 49 GLY B N 1
ATOM 1444 C CA . GLY B 2 52 ? 105.343 120.965 68.806 1.00 84.02 49 GLY B CA 1
ATOM 1445 C C . GLY B 2 52 ? 105.927 119.572 68.941 1.00 84.38 49 GLY B C 1
ATOM 1446 O O . GLY B 2 52 ? 105.965 118.812 67.965 1.00 85.76 49 GLY B O 1
ATOM 1447 N N . ILE B 2 53 ? 106.395 119.220 70.142 1.00 80.60 50 ILE B N 1
ATOM 1448 C CA . ILE B 2 53 ? 107.004 117.907 70.356 1.00 78.62 50 ILE B CA 1
ATOM 1449 C C . ILE B 2 53 ? 106.011 116.793 70.046 1.00 80.55 50 ILE B C 1
ATOM 1450 O O . ILE B 2 53 ? 106.346 115.815 69.366 1.00 76.82 50 ILE B O 1
ATOM 1455 N N . PHE B 2 54 ? 104.774 116.920 70.535 1.00 79.98 51 PHE B N 1
ATOM 1456 C CA . PHE B 2 54 ? 103.766 115.899 70.264 1.00 77.95 51 PHE B CA 1
ATOM 1457 C C . PHE B 2 54 ? 103.433 115.831 68.779 1.00 77.72 51 PHE B C 1
ATOM 1458 O O . PHE B 2 54 ? 103.158 114.749 68.247 1.00 80.89 51 PHE B O 1
ATOM 1466 N N . LYS B 2 55 ? 103.441 116.977 68.095 1.00 84.68 52 LYS B N 1
ATOM 1467 C CA . LYS B 2 55 ? 103.190 116.979 66.658 1.00 85.14 52 LYS B CA 1
ATOM 1468 C C . LYS B 2 55 ? 104.287 116.236 65.907 1.00 82.37 52 LYS B C 1
ATOM 1469 O O . LYS B 2 55 ? 104.016 115.561 64.907 1.00 83.83 52 LYS B O 1
ATOM 1471 N N . VAL B 2 56 ? 105.534 116.355 66.367 1.00 86.20 53 VAL B N 1
ATOM 1472 C CA . VAL B 2 56 ? 106.634 115.643 65.715 1.00 85.74 53 VAL B CA 1
ATOM 1473 C C . VAL B 2 56 ? 106.483 114.136 65.899 1.00 88.40 53 VAL B C 1
ATOM 1474 O O . VAL B 2 56 ? 106.726 113.352 64.974 1.00 88.14 53 VAL B O 1
ATOM 1478 N N . LEU B 2 57 ? 106.073 113.710 67.098 1.00 87.40 54 LEU B N 1
ATOM 1479 C CA . LEU B 2 57 ? 106.066 112.285 67.426 1.00 85.96 54 LEU B CA 1
ATOM 1480 C C . LEU B 2 57 ? 105.064 111.495 66.592 1.00 89.33 54 LEU B C 1
ATOM 1481 O O . LEU B 2 57 ? 105.150 110.264 66.526 1.00 88.71 54 LEU B O 1
ATOM 1486 N N . VAL B 2 58 ? 104.104 112.175 65.961 1.00 99.41 55 VAL B N 1
ATOM 1487 C CA . VAL B 2 58 ? 103.096 111.474 65.169 1.00 93.09 55 VAL B CA 1
ATOM 1488 C C . VAL B 2 58 ? 103.738 110.764 63.983 1.00 92.87 55 VAL B C 1
ATOM 1489 O O . VAL B 2 58 ? 103.411 109.609 63.684 1.00 91.43 55 VAL B O 1
ATOM 1493 N N . LYS B 2 59 ? 104.660 111.432 63.295 1.00 102.95 56 LYS B N 1
ATOM 1494 C CA . LYS B 2 59 ? 105.289 110.862 62.113 1.00 103.73 56 LYS B CA 1
ATOM 1495 C C . LYS B 2 59 ? 106.275 109.762 62.511 1.00 105.36 56 LYS B C 1
ATOM 1496 O O . LYS B 2 59 ? 106.469 109.450 63.689 1.00 105.56 56 LYS B O 1
ATOM 1498 N N . GLU B 2 60 ? 106.911 109.169 61.504 1.00 111.80 57 GLU B N 1
ATOM 1499 C CA . GLU B 2 60 ? 107.874 108.093 61.703 1.00 111.48 57 GLU B CA 1
ATOM 1500 C C . GLU B 2 60 ? 109.283 108.668 61.641 1.00 112.93 57 GLU B C 1
ATOM 1501 O O . GLU B 2 60 ? 109.687 109.225 60.614 1.00 113.69 57 GLU B O 1
ATOM 1503 N N . VAL B 2 61 ? 110.026 108.526 62.734 1.00 106.91 58 VAL B N 1
ATOM 1504 C CA . VAL B 2 61 ? 111.374 109.080 62.838 1.00 107.01 58 VAL B CA 1
ATOM 1505 C C . VAL B 2 61 ? 112.286 108.019 63.439 1.00 106.15 58 VAL B C 1
ATOM 1506 O O . VAL B 2 61 ? 111.820 107.092 64.121 1.00 105.78 58 VAL B O 1
ATOM 1510 N N . PRO B 2 62 ? 113.600 108.118 63.190 1.00 110.77 59 PRO B N 1
ATOM 1511 C CA . PRO B 2 62 ? 114.541 107.159 63.789 1.00 108.31 59 PRO B CA 1
ATOM 1512 C C . PRO B 2 62 ? 114.488 107.131 65.310 1.00 106.18 59 PRO B C 1
ATOM 1513 O O . PRO B 2 62 ? 113.925 108.031 65.941 1.00 110.34 59 PRO B O 1
ATOM 1517 N N . THR B 2 63 ? 115.081 106.093 65.903 1.00 97.22 60 THR B N 1
ATOM 1518 C CA . THR B 2 63 ? 115.022 105.919 67.352 1.00 102.10 60 THR B CA 1
ATOM 1519 C C . THR B 2 63 ? 115.745 107.039 68.091 1.00 103.98 60 THR B C 1
ATOM 1520 O O . THR B 2 63 ? 115.291 107.473 69.158 1.00 104.80 60 THR B O 1
ATOM 1524 N N . THR B 2 64 ? 116.866 107.517 67.544 1.00 100.49 61 THR B N 1
ATOM 1525 C CA . THR B 2 64 ? 117.657 108.533 68.233 1.00 99.99 61 THR B CA 1
ATOM 1526 C C . THR B 2 64 ? 116.867 109.822 68.424 1.00 100.73 61 THR B C 1
ATOM 1527 O O . THR B 2 64 ? 116.946 110.454 69.483 1.00 98.58 61 THR B O 1
ATOM 1529 N N . CYS B 2 65 ? 116.103 110.231 67.409 1.00 97.87 62 CYS B N 1
ATOM 1530 C CA . CYS B 2 65 ? 115.259 111.411 67.554 1.00 96.12 62 CYS B CA 1
ATOM 1531 C C . CYS B 2 65 ? 114.133 111.185 68.554 1.00 96.79 62 CYS B C 1
ATOM 1532 O O . CYS B 2 65 ? 113.795 112.098 69.316 1.00 100.05 62 CYS B O 1
ATOM 1535 N N . GLN B 2 66 ? 113.546 109.985 68.564 1.00 89.80 63 GLN B N 1
ATOM 1536 C CA . GLN B 2 66 ? 112.470 109.689 69.504 1.00 86.38 63 GLN B CA 1
ATOM 1537 C C . GLN B 2 66 ? 112.958 109.758 70.945 1.00 89.75 63 GLN B C 1
ATOM 1538 O O . GLN B 2 66 ? 112.263 110.291 71.818 1.00 92.68 63 GLN B O 1
ATOM 1544 N N . VAL B 2 67 ? 114.149 109.218 71.214 1.00 86.87 64 VAL B N 1
ATOM 1545 C CA . VAL B 2 67 ? 114.681 109.245 72.574 1.00 85.82 64 VAL B CA 1
ATOM 1546 C C . VAL B 2 67 ? 114.923 110.679 73.029 1.00 89.69 64 VAL B C 1
ATOM 1547 O O . VAL B 2 67 ? 114.602 111.045 74.166 1.00 91.66 64 VAL B O 1
ATOM 1551 N N . SER B 2 68 ? 115.491 111.514 72.154 1.00 88.19 65 SER B N 1
ATOM 1552 C CA . SER B 2 68 ? 115.729 112.911 72.505 1.00 82.79 65 SER B CA 1
ATOM 1553 C C . SER B 2 68 ? 114.419 113.657 72.739 1.00 86.46 65 SER B C 1
ATOM 1554 O O . SER B 2 68 ? 114.310 114.457 73.679 1.00 89.77 65 SER B O 1
ATOM 1557 N N . CYS B 2 69 ? 113.416 113.413 71.890 1.00 79.98 66 CYS B N 1
ATOM 1558 C CA . CYS B 2 69 ? 112.117 114.053 72.078 1.00 72.44 66 CYS B CA 1
ATOM 1559 C C . CYS B 2 69 ? 111.497 113.654 73.409 1.00 74.48 66 CYS B C 1
ATOM 1560 O O . CYS B 2 69 ? 110.959 114.501 74.133 1.00 71.64 66 CYS B O 1
ATOM 1563 N N . LEU B 2 70 ? 111.567 112.366 73.752 1.00 77.87 67 LEU B N 1
ATOM 1564 C CA . LEU B 2 70 ? 111.000 111.909 75.015 1.00 76.90 67 LEU B CA 1
ATOM 1565 C C . LEU B 2 70 ? 111.767 112.477 76.204 1.00 77.56 67 LEU B C 1
ATOM 1566 O O . LEU B 2 70 ? 111.167 112.804 77.233 1.00 82.77 67 LEU B O 1
ATOM 1571 N N . GLU B 2 71 ? 113.090 112.610 76.080 1.00 79.76 68 GLU B N 1
ATOM 1572 C CA . GLU B 2 71 ? 113.876 113.212 77.155 1.00 78.23 68 GLU B CA 1
ATOM 1573 C C . GLU B 2 71 ? 113.492 114.671 77.372 1.00 78.28 68 GLU B C 1
ATOM 1574 O O . GLU B 2 71 ? 113.329 115.117 78.516 1.00 77.53 68 GLU B O 1
ATOM 1580 N N . VAL B 2 72 ? 113.340 115.429 76.284 1.00 79.33 69 VAL B N 1
ATOM 1581 C CA . VAL B 2 72 ? 112.947 116.832 76.407 1.00 68.89 69 VAL B CA 1
ATOM 1582 C C . VAL B 2 72 ? 111.549 116.943 77.003 1.00 71.03 69 VAL B C 1
ATOM 1583 O O . VAL B 2 72 ? 111.284 117.809 77.848 1.00 71.41 69 VAL B O 1
ATOM 1587 N N . LEU B 2 73 ? 110.631 116.072 76.575 1.00 76.59 70 LEU B N 1
ATOM 1588 C CA . LEU B 2 73 ? 109.280 116.091 77.126 1.00 72.34 70 LEU B CA 1
ATOM 1589 C C . LEU B 2 73 ? 109.282 115.757 78.613 1.00 68.99 70 LEU B C 1
ATOM 1590 O O . LEU B 2 73 ? 108.538 116.362 79.393 1.00 74.46 70 LEU B O 1
ATOM 1595 N N . ARG B 2 74 ? 110.110 114.793 79.025 1.00 69.93 71 ARG B N 1
ATOM 1596 C CA . ARG B 2 74 ? 110.208 114.455 80.441 1.00 67.56 71 ARG B CA 1
ATOM 1597 C C . ARG B 2 74 ? 110.774 115.616 81.247 1.00 70.66 71 ARG B C 1
ATOM 1598 O O . ARG B 2 74 ? 110.342 115.866 82.378 1.00 72.29 71 ARG B O 1
ATOM 1606 N N . ILE B 2 75 ? 111.752 116.330 80.686 1.00 80.40 72 ILE B N 1
ATOM 1607 C CA . ILE B 2 75 ? 112.298 117.501 81.371 1.00 76.73 72 ILE B CA 1
ATOM 1608 C C . ILE B 2 75 ? 111.231 118.581 81.513 1.00 75.16 72 ILE B C 1
ATOM 1609 O O . ILE B 2 75 ? 111.097 119.208 82.571 1.00 74.64 72 ILE B O 1
ATOM 1614 N N . LEU B 2 76 ? 110.446 118.807 80.456 1.00 77.28 73 LEU B N 1
ATOM 1615 C CA . LEU B 2 76 ? 109.434 119.860 80.484 1.00 69.57 73 LEU B CA 1
ATOM 1616 C C . LEU B 2 76 ? 108.215 119.492 81.323 1.00 72.77 73 LEU B C 1
ATOM 1617 O O . LEU B 2 76 ? 107.491 120.390 81.763 1.00 76.54 73 LEU B O 1
ATOM 1622 N N . SER B 2 77 ? 107.966 118.200 81.548 1.00 84.38 74 SER B N 1
ATOM 1623 C CA . SER B 2 77 ? 106.784 117.773 82.289 1.00 79.10 7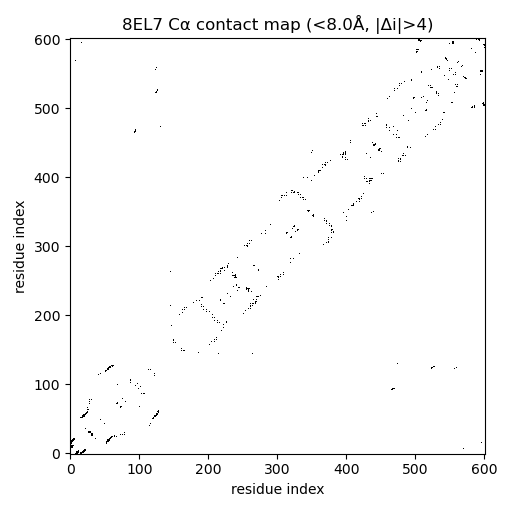4 SER B CA 1
ATOM 1624 C C . SER B 2 77 ? 106.846 118.115 83.771 1.00 81.48 74 SER B C 1
ATOM 1625 O O . SER B 2 77 ? 105.839 117.946 84.466 1.00 80.18 74 SER B O 1
ATOM 1628 N N . ARG B 2 78 ? 107.992 118.578 84.274 1.00 83.19 75 ARG B N 1
ATOM 1629 C CA . ARG B 2 78 ? 108.119 118.908 85.688 1.00 81.03 75 ARG B CA 1
ATOM 1630 C C . ARG B 2 78 ? 107.282 120.112 86.100 1.00 81.87 75 ARG B C 1
ATOM 1631 O O . ARG B 2 78 ? 107.119 120.344 87.302 1.00 84.99 75 ARG B O 1
ATOM 1639 N N . ASP B 2 79 ? 106.755 120.877 85.148 1.00 85.78 76 ASP B N 1
ATOM 1640 C CA . ASP B 2 79 ? 105.970 122.069 85.439 1.00 85.15 76 ASP B CA 1
ATOM 1641 C C . ASP B 2 79 ? 104.490 121.782 85.218 1.00 88.17 76 ASP B C 1
ATOM 1642 O O . ASP B 2 79 ? 104.098 121.303 84.149 1.00 90.46 76 ASP B O 1
ATOM 1647 N N . LYS B 2 80 ? 103.674 122.079 86.232 1.00 84.56 77 LYS B N 1
ATOM 1648 C CA . LYS B 2 80 ? 102.241 121.818 86.151 1.00 85.99 77 LYS B CA 1
ATOM 1649 C C . LYS B 2 80 ? 101.506 122.841 85.294 1.00 87.85 77 LYS B C 1
ATOM 1650 O O . LYS B 2 80 ? 100.449 122.526 84.736 1.00 86.30 77 LYS B O 1
ATOM 1656 N N . LYS B 2 81 ? 102.035 124.061 85.184 1.00 89.51 78 LYS B N 1
ATOM 1657 C CA . LYS B 2 81 ? 101.300 125.139 84.531 1.00 89.70 78 LYS B CA 1
ATOM 1658 C C . LYS B 2 81 ? 101.146 124.932 83.030 1.00 93.16 78 LYS B C 1
ATOM 1659 O O . LYS B 2 81 ? 100.243 125.522 82.429 1.00 96.17 78 LYS B O 1
ATOM 1661 N N . ILE B 2 82 ? 101.998 124.115 82.410 1.00 91.47 79 ILE B N 1
ATOM 1662 C CA . ILE B 2 82 ? 101.965 123.916 80.966 1.00 93.59 79 ILE B CA 1
ATOM 1663 C C . ILE B 2 82 ? 101.291 122.602 80.582 1.00 91.39 79 ILE B C 1
ATOM 1664 O O . ILE B 2 82 ? 101.271 122.243 79.402 1.00 95.21 79 ILE B O 1
ATOM 1669 N N . LEU B 2 83 ? 100.731 121.880 81.549 1.00 85.11 80 LEU B N 1
ATOM 1670 C CA . LEU B 2 83 ? 100.117 120.584 81.292 1.00 84.68 80 LEU B CA 1
ATOM 1671 C C . LEU B 2 83 ? 98.620 120.670 81.024 1.00 86.29 80 LEU B C 1
ATOM 1672 O O . LEU B 2 83 ? 97.971 119.627 80.893 1.00 93.42 80 LEU B O 1
ATOM 1677 N N . VAL B 2 84 ? 98.056 121.870 80.944 1.00 89.88 81 VAL B N 1
ATOM 1678 C CA . VAL B 2 84 ? 96.621 122.030 80.718 1.00 92.39 81 VAL B CA 1
ATOM 1679 C C . VAL B 2 84 ? 96.253 121.745 79.262 1.00 92.33 81 VAL B C 1
ATOM 1680 O O . VAL B 2 84 ? 95.348 120.933 79.021 1.00 90.48 81 VAL B O 1
ATOM 1684 N N . PRO B 2 85 ? 96.893 122.356 78.260 1.00 94.16 82 PRO B N 1
ATOM 1685 C CA . PRO B 2 85 ? 96.464 122.138 76.874 1.00 95.38 82 PRO B CA 1
ATOM 1686 C C . PRO B 2 85 ? 97.086 120.930 76.189 1.00 98.36 82 PRO B C 1
ATOM 1687 O O . PRO B 2 85 ? 96.978 120.823 74.964 1.00 98.33 82 PRO B O 1
ATOM 1691 N N . VAL B 2 86 ? 97.727 120.020 76.919 1.00 95.04 83 VAL B N 1
ATOM 1692 C CA . VAL B 2 86 ? 98.411 118.893 76.292 1.00 92.16 83 VAL B CA 1
ATOM 1693 C C . VAL B 2 86 ? 97.947 117.577 76.901 1.00 93.86 83 VAL B C 1
ATOM 1694 O O . VAL B 2 86 ? 98.552 116.526 76.662 1.00 99.53 83 VAL B O 1
ATOM 1698 N N . THR B 2 87 ? 96.873 117.619 77.686 1.00 86.89 84 THR B N 1
ATOM 1699 C CA . THR B 2 87 ? 96.369 116.439 78.388 1.00 83.38 84 THR B CA 1
ATOM 1700 C C . THR B 2 87 ? 95.116 115.884 77.715 1.00 85.26 84 THR B C 1
ATOM 1701 O O . THR B 2 87 ? 94.165 115.457 78.376 1.00 88.49 84 THR B O 1
ATOM 1705 N N . THR B 2 88 ? 95.077 115.901 76.386 1.00 90.17 85 THR B N 1
ATOM 1706 C CA . THR B 2 88 ? 93.952 115.339 75.657 1.00 89.19 85 THR B CA 1
ATOM 1707 C C . THR B 2 88 ? 94.122 113.827 75.512 1.00 88.19 85 THR B C 1
ATOM 1708 O O . THR B 2 88 ? 95.089 113.232 75.993 1.00 96.24 85 THR B O 1
ATOM 1712 N N . LYS B 2 89 ? 93.162 113.194 74.835 1.00 82.46 86 LYS B N 1
ATOM 1713 C CA . LYS B 2 89 ? 93.188 111.744 74.678 1.00 82.62 86 LYS B CA 1
ATOM 1714 C C . LYS B 2 89 ? 94.195 111.292 73.626 1.00 86.12 86 LYS B C 1
ATOM 1715 O O . LYS B 2 89 ? 94.811 110.232 73.784 1.00 89.67 86 LYS B O 1
ATOM 1721 N N . GLU B 2 90 ? 94.375 112.071 72.556 1.00 85.37 87 GLU B N 1
ATOM 1722 C CA . GLU B 2 90 ? 95.265 111.654 71.476 1.00 85.38 87 GLU B CA 1
ATOM 1723 C C . GLU B 2 90 ? 96.714 111.578 71.943 1.00 86.93 87 GLU B C 1
ATOM 1724 O O . GLU B 2 90 ? 97.452 110.666 71.553 1.00 84.98 87 GLU B O 1
ATOM 1726 N N . ASN B 2 91 ? 97.142 112.531 72.775 1.00 82.01 88 ASN B N 1
ATOM 1727 C CA . ASN B 2 91 ? 98.510 112.509 73.283 1.00 80.36 88 ASN B CA 1
ATOM 1728 C C . ASN B 2 91 ? 98.761 111.281 74.151 1.00 81.97 88 ASN B C 1
ATOM 1729 O O . ASN B 2 91 ? 99.805 110.626 74.032 1.00 89.87 88 ASN B O 1
ATOM 1734 N N . MET B 2 92 ? 97.813 110.955 75.032 1.00 78.25 89 MET B N 1
ATOM 1735 C CA . MET B 2 92 ? 97.962 109.771 75.870 1.00 78.92 89 MET B CA 1
ATOM 1736 C C . MET B 2 92 ? 97.943 108.500 75.031 1.00 80.70 89 MET B C 1
ATOM 1737 O O . MET B 2 92 ? 98.662 107.540 75.330 1.00 84.31 89 MET B O 1
ATOM 1742 N N . GLN B 2 93 ? 97.128 108.475 73.973 1.00 85.65 90 GLN B N 1
ATOM 1743 C CA . GLN B 2 93 ? 97.132 107.328 73.070 1.00 82.80 90 GLN B CA 1
ATOM 1744 C C . GLN B 2 93 ? 98.479 107.178 72.375 1.00 85.28 90 GLN B C 1
ATOM 1745 O O . GLN B 2 93 ? 98.979 106.059 72.210 1.00 89.96 90 GLN B O 1
ATOM 1751 N N . ILE B 2 94 ? 99.082 108.295 71.960 1.00 79.04 91 ILE B N 1
ATOM 1752 C CA . ILE B 2 94 ? 100.409 108.246 71.346 1.00 81.07 91 ILE B CA 1
ATOM 1753 C C . ILE B 2 94 ? 101.430 107.697 72.335 1.00 76.39 91 ILE B C 1
ATOM 1754 O O . ILE B 2 94 ? 102.260 106.844 71.995 1.00 78.95 91 ILE B O 1
ATOM 1759 N N . LEU B 2 95 ? 101.383 108.184 73.578 1.00 67.30 92 LEU B N 1
ATOM 1760 C CA . LEU B 2 95 ? 102.324 107.713 74.590 1.00 64.26 92 LEU B CA 1
ATOM 1761 C C . LEU B 2 95 ? 102.154 106.222 74.856 1.00 67.93 92 LEU B C 1
ATOM 1762 O O . LEU B 2 95 ? 103.143 105.491 74.987 1.00 71.30 92 LEU B O 1
ATOM 1767 N N . LEU B 2 96 ? 100.906 105.751 74.939 1.00 69.73 93 LEU B N 1
ATOM 1768 C CA . LEU B 2 96 ? 100.663 104.326 75.146 1.00 70.05 93 LEU B CA 1
ATOM 1769 C C . LEU B 2 96 ? 101.142 103.502 73.958 1.00 64.98 93 LEU B C 1
ATOM 1770 O O . LEU B 2 96 ? 101.667 102.396 74.131 1.00 61.21 93 LEU B O 1
ATOM 1775 N N . ARG B 2 97 ? 100.957 104.019 72.740 1.00 75.87 94 ARG B N 1
ATOM 1776 C CA . ARG B 2 97 ? 101.437 103.315 71.556 1.00 77.04 94 ARG B CA 1
ATOM 1777 C C . ARG B 2 97 ? 102.956 103.195 71.564 1.00 80.19 94 ARG B C 1
ATOM 1778 O O . ARG B 2 97 ? 103.507 102.158 71.177 1.00 77.47 94 ARG B O 1
ATOM 1786 N N . LEU B 2 98 ? 103.651 104.251 71.994 1.00 85.52 95 LEU B N 1
ATOM 1787 C CA . LEU B 2 98 ? 105.110 104.201 72.045 1.00 77.31 95 LEU B CA 1
ATOM 1788 C C . LEU B 2 98 ? 105.609 103.220 73.100 1.00 73.69 95 LEU B C 1
ATOM 1789 O O . LEU B 2 98 ? 106.682 102.631 72.936 1.00 69.72 95 LEU B O 1
ATOM 1794 N N . ALA B 2 99 ? 104.857 103.034 74.183 1.00 71.87 96 ALA B N 1
ATOM 1795 C CA . ALA B 2 99 ? 105.243 102.130 75.257 1.00 66.08 96 ALA B CA 1
ATOM 1796 C C . ALA B 2 99 ? 104.789 100.694 75.023 1.00 71.18 96 ALA B C 1
ATOM 1797 O O . ALA B 2 99 ? 104.951 99.859 75.917 1.00 70.76 96 ALA B O 1
ATOM 1799 N N . LYS B 2 100 ? 104.218 100.398 73.853 1.00 81.36 97 LYS B N 1
ATOM 1800 C CA . LYS B 2 100 ? 103.795 99.044 73.483 1.00 80.42 97 LYS B CA 1
ATOM 1801 C C . LYS B 2 100 ? 102.752 98.494 74.455 1.00 76.90 97 LYS B C 1
ATOM 1802 O O . LYS B 2 100 ? 102.828 97.350 74.904 1.00 78.83 97 LYS B O 1
ATOM 1808 N N . LEU B 2 101 ? 101.764 99.325 74.776 1.00 69.83 98 LEU B N 1
ATOM 1809 C CA . LEU B 2 101 ? 100.657 98.918 75.626 1.00 69.25 98 LEU B CA 1
ATOM 1810 C C . LEU B 2 101 ? 99.370 98.676 74.852 1.00 72.15 98 LEU B C 1
ATOM 1811 O O . LEU B 2 101 ? 98.353 98.334 75.462 1.00 77.44 98 LEU B O 1
ATOM 1816 N N . HIS B 2 102 ? 99.383 98.835 73.532 1.00 89.08 99 HIS B N 1
ATOM 1817 C CA . HIS B 2 102 ? 98.207 98.538 72.721 1.00 93.82 99 HIS B CA 1
ATOM 1818 C C . HIS B 2 102 ? 98.232 97.091 72.243 1.00 95.04 99 HIS B C 1
ATOM 1819 O O . HIS B 2 102 ? 98.623 96.190 72.984 1.00 92.86 99 HIS B O 1
ATOM 1826 N N . ASP B 2 105 ? 100.536 95.783 69.355 1.00 103.91 102 ASP B N 1
ATOM 1827 C CA . ASP B 2 105 ? 101.900 96.295 69.406 1.00 104.27 102 ASP B CA 1
ATOM 1828 C C . ASP B 2 105 ? 102.660 95.715 70.594 1.00 106.69 102 ASP B C 1
ATOM 1829 O O . ASP B 2 105 ? 103.781 96.128 70.885 1.00 107.67 102 ASP B O 1
ATOM 1831 N N . ASP B 2 106 ? 102.041 94.751 71.277 1.00 100.61 103 ASP B N 1
ATOM 1832 C CA . ASP B 2 106 ? 102.632 94.135 72.465 1.00 99.66 103 ASP B CA 1
ATOM 1833 C C . ASP B 2 106 ? 103.557 92.991 72.043 1.00 103.07 103 ASP B C 1
ATOM 1834 O O . ASP B 2 106 ? 103.255 91.805 72.188 1.00 106.29 103 ASP B O 1
ATOM 1836 N N . SER B 2 107 ? 104.713 93.376 71.508 1.00 102.40 104 SER B N 1
ATOM 1837 C CA . SER B 2 107 ? 105.740 92.430 71.091 1.00 103.58 104 SER B CA 1
ATOM 1838 C C . SER B 2 107 ? 107.093 92.922 71.577 1.00 102.08 104 SER B C 1
ATOM 1839 O O . SER B 2 107 ? 107.417 94.104 71.427 1.00 102.15 104 SER B O 1
ATOM 1841 N N . LEU B 2 108 ? 107.882 92.016 72.150 1.00 101.15 105 LEU B N 1
ATOM 1842 C CA . LEU B 2 108 ? 109.200 92.331 72.691 1.00 103.73 105 LEU B CA 1
ATOM 1843 C C . LEU B 2 108 ? 110.294 91.514 72.009 1.00 105.91 105 LEU B C 1
ATOM 1844 O O . LEU B 2 108 ? 111.212 91.011 72.658 1.00 100.77 105 LEU B O 1
ATOM 1849 N N . GLU B 2 109 ? 110.205 91.374 70.687 1.00 119.96 106 GLU B N 1
ATOM 1850 C CA . GLU B 2 109 ? 111.190 90.608 69.934 1.00 119.10 106 GLU B CA 1
ATOM 1851 C C . GLU B 2 109 ? 112.375 91.447 69.472 1.00 120.90 106 GLU B C 1
ATOM 1852 O O . GLU B 2 109 ? 113.345 90.882 68.954 1.00 120.63 106 GLU B O 1
ATOM 1854 N N . LYS B 2 110 ? 112.324 92.764 69.644 1.00 114.58 107 LYS B N 1
ATOM 1855 C CA . LYS B 2 110 ? 113.395 93.659 69.232 1.00 111.74 107 LYS B CA 1
ATOM 1856 C C . LYS B 2 110 ? 114.039 94.293 70.457 1.00 112.48 107 LYS B C 1
ATOM 1857 O O . LYS B 2 110 ? 113.344 94.786 71.351 1.00 110.87 107 LYS B O 1
ATOM 1859 N N . VAL B 2 111 ? 115.375 94.281 70.490 1.00 106.97 108 VAL B N 1
ATOM 1860 C CA . VAL B 2 111 ? 116.116 94.811 71.632 1.00 107.00 108 VAL B CA 1
ATOM 1861 C C . VAL B 2 111 ? 116.416 96.299 71.499 1.00 107.60 108 VAL B C 1
ATOM 1862 O O . VAL B 2 111 ? 116.750 96.948 72.503 1.00 106.00 108 VAL B O 1
ATOM 1866 N N . SER B 2 112 ? 116.287 96.869 70.299 1.00 106.69 109 SER B N 1
ATOM 1867 C CA . SER B 2 112 ? 116.652 98.265 70.091 1.00 108.27 109 SER B CA 1
ATOM 1868 C C . SER B 2 112 ? 115.594 99.238 70.599 1.00 110.17 109 SER B C 1
ATOM 1869 O O . SER B 2 112 ? 115.872 100.438 70.689 1.00 110.04 109 SER B O 1
ATOM 1872 N N . GLU B 2 113 ? 114.396 98.758 70.929 1.00 96.54 110 GLU B N 1
ATOM 1873 C CA . GLU B 2 113 ? 113.288 99.623 71.312 1.00 93.53 110 GLU B CA 1
ATOM 1874 C C . GLU B 2 113 ? 113.101 99.731 72.821 1.00 94.33 110 GLU B C 1
ATOM 1875 O O . GLU B 2 113 ? 112.148 100.376 73.269 1.00 98.85 110 GLU B O 1
ATOM 1877 N N . PHE B 2 114 ? 113.974 99.111 73.613 1.00 87.42 111 PHE B N 1
ATOM 1878 C CA . PHE B 2 114 ? 113.816 99.151 75.067 1.00 89.36 111 PHE B CA 1
ATOM 1879 C C . PHE B 2 114 ? 113.948 100.556 75.651 1.00 94.22 111 PHE B C 1
ATOM 1880 O O . PHE B 2 114 ? 113.094 100.940 76.472 1.00 99.28 111 PHE B O 1
ATOM 1888 N N . PRO B 2 115 ? 114.966 101.360 75.307 1.00 79.93 112 PRO B N 1
ATOM 1889 C CA . PRO B 2 115 ? 115.042 102.713 75.885 1.00 80.12 112 PRO B CA 1
ATOM 1890 C C . PRO B 2 115 ? 113.846 103.588 75.554 1.00 81.47 112 PRO B C 1
ATOM 1891 O O . PRO B 2 115 ? 113.471 104.437 76.372 1.00 81.07 112 PRO B O 1
ATOM 1895 N N . VAL B 2 116 ? 113.238 103.415 74.378 1.00 71.97 113 VAL B N 1
ATOM 1896 C CA . VAL B 2 116 ? 112.029 104.167 74.054 1.00 68.69 113 VAL B CA 1
ATOM 1897 C C . VAL B 2 116 ? 110.907 103.805 75.017 1.00 71.21 113 VAL B C 1
ATOM 1898 O O . VAL B 2 116 ? 110.172 104.678 75.495 1.00 77.52 113 VAL B O 1
ATOM 1902 N N . ILE B 2 117 ? 110.762 102.513 75.321 1.00 64.44 114 ILE B N 1
ATOM 1903 C CA . ILE B 2 117 ? 109.750 102.076 76.278 1.00 62.93 114 ILE B CA 1
ATOM 1904 C C . ILE B 2 117 ? 110.021 102.674 77.652 1.00 67.02 114 ILE B C 1
ATOM 1905 O O . ILE B 2 117 ? 109.101 103.149 78.333 1.00 76.65 114 ILE B O 1
ATOM 1910 N N . VAL B 2 118 ? 111.286 102.662 78.082 1.00 68.49 115 VAL B N 1
ATOM 1911 C CA . VAL B 2 118 ? 111.626 103.205 79.397 1.00 70.19 115 VAL B CA 1
ATOM 1912 C C . VAL B 2 118 ? 111.316 104.699 79.463 1.00 75.23 115 VAL B C 1
ATOM 1913 O O . VAL B 2 118 ? 110.745 105.190 80.448 1.00 75.43 115 VAL B O 1
ATOM 1917 N N . GLU B 2 119 ? 111.687 105.444 78.418 1.00 67.74 116 GLU B N 1
ATOM 1918 C CA . GLU B 2 119 ? 111.436 106.881 78.401 1.00 64.97 116 GLU B CA 1
ATOM 1919 C C . GLU B 2 119 ? 109.943 107.184 78.378 1.00 68.90 116 GLU B C 1
ATOM 1920 O O . GLU B 2 119 ? 109.480 108.119 79.043 1.00 75.76 116 GLU B O 1
ATOM 1926 N N . SER B 2 120 ? 109.173 106.408 77.609 1.00 60.69 117 SER B N 1
ATOM 1927 C CA . SER B 2 120 ? 107.727 106.601 77.581 1.00 59.20 117 SER B CA 1
ATOM 1928 C C . SER B 2 120 ? 107.110 106.331 78.946 1.00 62.20 117 SER B C 1
ATOM 1929 O O . SER B 2 120 ? 106.208 107.056 79.380 1.00 67.04 117 SER B O 1
ATOM 1932 N N . LEU B 2 121 ? 107.582 105.291 79.639 1.00 55.68 118 LEU B N 1
ATOM 1933 C CA . LEU B 2 121 ? 107.071 105.008 80.977 1.00 45.73 118 LEU B CA 1
ATOM 1934 C C . LEU B 2 121 ? 107.408 106.135 81.949 1.00 58.86 118 LEU B C 1
ATOM 1935 O O . LEU B 2 121 ? 106.579 106.510 82.786 1.00 69.38 118 LEU B O 1
ATOM 1940 N N . LYS B 2 122 ? 108.621 106.690 81.851 1.00 69.70 119 LYS B N 1
ATOM 1941 C CA . LYS B 2 122 ? 108.990 107.815 82.710 1.00 66.80 119 LYS B CA 1
ATOM 1942 C C . LYS B 2 122 ? 108.105 109.031 82.448 1.00 66.33 119 LYS B C 1
ATOM 1943 O O . LYS B 2 122 ? 107.626 109.684 83.390 1.00 64.91 119 LYS B O 1
ATOM 1949 N N . CYS B 2 123 ? 107.880 109.352 81.170 1.00 61.78 120 CYS B N 1
ATOM 1950 C CA . CYS B 2 123 ? 107.020 110.479 80.827 1.00 51.03 120 CYS B CA 1
ATOM 1951 C C . CYS B 2 123 ? 105.598 110.255 81.322 1.00 59.06 120 CYS B C 1
ATOM 1952 O O . CYS B 2 123 ? 104.950 111.186 81.816 1.00 60.54 120 CYS B O 1
ATOM 1955 N N . LEU B 2 124 ? 105.093 109.026 81.188 1.00 62.31 121 LEU B N 1
ATOM 1956 C CA . LEU B 2 124 ? 103.758 108.714 81.685 1.00 56.28 121 LEU B CA 1
ATOM 1957 C C . LEU B 2 124 ? 103.678 108.887 83.194 1.00 52.74 121 LEU B C 1
ATOM 1958 O O . LEU B 2 124 ? 102.694 109.426 83.710 1.00 59.44 121 LEU B O 1
ATOM 1963 N N . CYS B 2 125 ? 104.702 108.431 83.921 1.00 59.26 122 CYS B N 1
ATOM 1964 C CA . CYS B 2 125 ? 104.714 108.616 85.369 1.00 54.19 122 CYS B CA 1
ATOM 1965 C C . CYS B 2 125 ? 104.643 110.093 85.733 1.00 59.53 122 CYS B C 1
ATOM 1966 O O . CYS B 2 125 ? 103.822 110.500 86.568 1.00 63.89 122 CYS B O 1
ATOM 1969 N N . ASN B 2 126 ? 105.484 110.914 85.095 1.00 73.28 123 ASN B N 1
ATOM 1970 C CA . ASN B 2 126 ? 105.494 112.345 85.393 1.00 61.58 123 ASN B CA 1
ATOM 1971 C C . ASN B 2 126 ? 104.144 112.988 85.089 1.00 58.40 123 ASN B C 1
ATOM 1972 O O . ASN B 2 126 ? 103.600 113.738 85.912 1.00 53.73 123 ASN B O 1
ATOM 1977 N N . ILE B 2 127 ? 103.583 112.695 83.914 1.00 58.36 124 ILE B N 1
ATOM 1978 C CA . ILE B 2 127 ? 102.336 113.335 83.501 1.00 55.66 124 ILE B CA 1
ATOM 1979 C C . ILE B 2 127 ? 101.185 112.906 84.403 1.00 59.53 124 ILE B C 1
ATOM 1980 O O . ILE B 2 127 ? 100.357 113.729 84.810 1.00 60.16 124 ILE B O 1
ATOM 1985 N N . VAL B 2 128 ? 101.115 111.614 84.734 1.00 66.83 125 VAL B N 1
ATOM 1986 C CA . VAL B 2 128 ? 100.034 111.122 85.583 1.00 60.32 125 VAL B CA 1
ATOM 1987 C C . VAL B 2 128 ? 100.133 111.721 86.979 1.00 59.07 125 VAL B C 1
ATOM 1988 O O . VAL B 2 128 ? 99.116 112.084 87.584 1.00 63.61 125 VAL B O 1
ATOM 1992 N N . PHE B 2 129 ? 101.350 111.844 87.516 1.00 64.46 126 PHE B N 1
ATOM 1993 C CA . PHE B 2 129 ? 101.494 112.429 88.845 1.00 64.59 126 PHE B CA 1
ATOM 1994 C C . PHE B 2 129 ? 101.106 113.905 88.848 1.00 69.72 126 PHE B C 1
ATOM 1995 O O . PHE B 2 129 ? 100.399 114.373 89.748 1.00 63.39 126 PHE B O 1
ATOM 2003 N N . ASN B 2 130 ? 101.563 114.659 87.843 1.00 79.01 127 ASN B N 1
ATOM 2004 C CA . ASN B 2 130 ? 101.329 116.102 87.854 1.00 71.98 127 ASN B CA 1
ATOM 2005 C C . ASN B 2 130 ? 99.875 116.452 87.548 1.00 74.55 127 ASN B C 1
ATOM 2006 O O . ASN B 2 130 ? 99.287 117.308 88.218 1.00 75.52 127 ASN B O 1
ATOM 2011 N N . SER B 2 131 ? 99.278 115.811 86.546 1.00 76.77 128 SER B N 1
ATOM 2012 C CA . SER B 2 131 ? 97.962 116.187 86.041 1.00 71.51 128 SER B CA 1
ATOM 2013 C C . SER B 2 131 ? 96.894 115.258 86.602 1.00 71.58 128 SER B C 1
ATOM 2014 O O . SER B 2 131 ? 97.137 114.060 86.779 1.00 81.89 128 SER B O 1
ATOM 2017 N N . GLN B 2 132 ? 95.710 115.814 86.875 1.00 78.57 129 GLN B N 1
ATOM 2018 C CA . GLN B 2 132 ? 94.606 115.026 87.411 1.00 84.33 129 GLN B CA 1
ATOM 2019 C C . GLN B 2 132 ? 93.641 114.550 86.331 1.00 88.52 129 GLN B C 1
ATOM 2020 O O . GLN B 2 132 ? 92.980 113.523 86.518 1.00 89.88 129 GLN B O 1
ATOM 2026 N N . MET B 2 133 ? 93.546 115.266 85.208 1.00 86.53 130 MET B N 1
ATOM 2027 C CA . MET B 2 133 ? 92.768 114.780 84.073 1.00 82.43 130 MET B CA 1
ATOM 2028 C C . MET B 2 133 ? 93.380 113.517 83.479 1.00 86.69 130 MET B C 1
ATOM 2029 O O . MET B 2 133 ? 92.657 112.661 82.948 1.00 82.42 130 MET B O 1
ATOM 2034 N N . ALA B 2 134 ? 94.706 113.386 83.572 1.00 80.83 131 ALA B N 1
ATOM 2035 C CA . ALA B 2 134 ? 95.378 112.191 83.078 1.00 76.44 131 ALA B CA 1
ATOM 2036 C C . ALA B 2 134 ? 94.946 110.954 83.853 1.00 77.22 131 ALA B C 1
ATOM 2037 O O . ALA B 2 134 ? 94.883 109.857 83.292 1.00 82.71 131 ALA B O 1
ATOM 2039 N N . GLN B 2 135 ? 94.642 111.109 85.145 1.00 69.32 132 GLN B N 1
ATOM 2040 C CA . GLN B 2 135 ? 94.174 109.970 85.931 1.00 72.33 132 GLN B CA 1
ATOM 2041 C C . GLN B 2 135 ? 92.828 109.462 85.425 1.00 80.36 132 GLN B C 1
ATOM 2042 O O . GLN B 2 135 ? 92.632 108.250 85.264 1.00 81.52 132 GLN B O 1
ATOM 2048 N N . GLN B 2 136 ? 91.890 110.375 85.161 1.00 84.86 133 GLN B N 1
ATOM 2049 C CA . GLN B 2 136 ? 90.601 109.970 84.608 1.00 83.76 133 GLN B CA 1
ATOM 2050 C C . GLN B 2 136 ? 90.768 109.351 83.226 1.00 86.44 133 GLN B C 1
ATOM 2051 O O . GLN B 2 136 ? 90.115 108.351 82.902 1.00 84.73 133 GLN B O 1
ATOM 2053 N N . LEU B 2 137 ? 91.642 109.930 82.398 1.00 81.39 134 LEU B N 1
ATOM 2054 C CA . LEU B 2 137 ? 91.879 109.362 81.074 1.00 80.98 134 LEU B CA 1
ATOM 2055 C C . LEU B 2 137 ? 92.466 107.958 81.171 1.00 80.58 134 LEU B C 1
ATOM 2056 O O . LEU B 2 137 ? 92.106 107.071 80.388 1.00 80.42 134 LEU B O 1
ATOM 2061 N N . SER B 2 138 ? 93.373 107.739 82.127 1.00 82.15 135 SER B N 1
ATOM 2062 C CA . SER B 2 138 ? 93.933 106.408 82.340 1.00 80.61 135 SER B CA 1
ATOM 2063 C C . SER B 2 138 ? 92.862 105.429 82.798 1.00 79.11 135 SER B C 1
ATOM 2064 O O . SER B 2 138 ? 92.859 104.263 82.386 1.00 83.27 135 SER B O 1
ATOM 2067 N N . LEU B 2 139 ? 91.953 105.881 83.664 1.00 78.54 136 LEU B N 1
ATOM 2068 C CA . LEU B 2 139 ? 90.846 105.024 84.077 1.00 80.07 136 LEU B CA 1
ATOM 2069 C C . LEU B 2 139 ? 89.970 104.644 82.889 1.00 82.03 136 LEU B C 1
ATOM 2070 O O . LEU B 2 139 ? 89.522 103.497 82.781 1.00 81.15 136 LEU B O 1
ATOM 2075 N N . GLU B 2 140 ? 89.715 105.594 81.989 1.00 91.88 137 GLU B N 1
ATOM 2076 C CA . GLU B 2 140 ? 88.893 105.322 80.816 1.00 90.98 137 GLU B CA 1
ATOM 2077 C C . GLU B 2 140 ? 89.614 104.521 79.738 1.00 92.85 137 GLU B C 1
ATOM 2078 O O . GLU B 2 140 ? 88.955 104.039 78.810 1.00 92.99 137 GLU B O 1
ATOM 2084 N N . LEU B 2 141 ? 90.936 104.366 79.823 1.00 85.35 138 LEU B N 1
ATOM 2085 C CA . LEU B 2 141 ? 91.703 103.692 78.783 1.00 79.94 138 LEU B CA 1
ATOM 2086 C C . LEU B 2 141 ? 92.201 102.310 79.185 1.00 80.29 138 LEU B C 1
ATOM 2087 O O . LEU B 2 141 ? 92.926 101.684 78.403 1.00 76.44 138 LEU B O 1
ATOM 2092 N N . ASN B 2 142 ? 91.837 101.818 80.372 1.00 76.08 139 ASN B N 1
ATOM 2093 C CA . ASN B 2 142 ? 92.205 100.476 80.834 1.00 77.91 139 ASN B CA 1
ATOM 2094 C C . ASN B 2 142 ? 93.725 100.289 80.849 1.00 79.87 139 ASN B C 1
ATOM 2095 O O . ASN B 2 142 ? 94.287 99.465 80.127 1.00 77.94 139 ASN B O 1
ATOM 2100 N N . LEU B 2 143 ? 94.387 101.076 81.698 1.00 65.25 140 LEU B N 1
ATOM 2101 C CA . LEU B 2 143 ? 95.847 101.075 81.722 1.00 62.47 140 LEU B CA 1
ATOM 2102 C C . LEU B 2 143 ? 96.403 99.973 82.622 1.00 72.89 140 LEU B C 1
ATOM 2103 O O . LEU B 2 143 ? 97.437 99.371 82.304 1.00 80.79 140 LEU B O 1
ATOM 2108 N N . ALA B 2 144 ? 95.731 99.694 83.742 1.00 60.69 141 ALA B N 1
ATOM 2109 C CA . ALA B 2 144 ? 96.238 98.702 84.687 1.00 55.90 141 ALA B CA 1
ATOM 2110 C C . ALA B 2 144 ? 96.239 97.302 84.085 1.00 57.48 141 ALA B C 1
ATOM 2111 O O . ALA B 2 144 ? 97.175 96.523 84.307 1.00 61.64 141 ALA B O 1
ATOM 2113 N N . ALA B 2 145 ? 95.195 96.959 83.325 1.00 61.09 142 ALA B N 1
ATOM 2114 C CA . ALA B 2 145 ? 95.141 95.643 82.696 1.00 61.54 142 ALA B CA 1
ATOM 2115 C C . ALA B 2 145 ? 96.285 95.457 81.707 1.00 62.11 142 ALA B C 1
ATOM 2116 O O . ALA B 2 145 ? 96.909 94.391 81.657 1.00 60.16 142 ALA B O 1
ATOM 2118 N N . LYS B 2 146 ? 96.579 96.490 80.915 1.00 62.87 143 LYS B N 1
ATOM 2119 C CA . LYS B 2 146 ? 97.672 96.402 79.953 1.00 57.02 143 LYS B CA 1
ATOM 2120 C C . LYS B 2 146 ? 99.024 96.328 80.654 1.00 60.85 143 LYS B C 1
ATOM 2121 O O . LYS B 2 146 ? 99.925 95.607 80.205 1.00 67.55 143 LYS B O 1
ATOM 2127 N N . LEU B 2 147 ? 99.185 97.061 81.760 1.00 53.98 144 LEU B N 1
ATOM 2128 C CA . LEU B 2 147 ? 100.421 96.957 82.530 1.00 51.71 144 LEU B CA 1
ATOM 2129 C C . LEU B 2 147 ? 100.605 95.548 83.086 1.00 57.97 144 LEU B C 1
ATOM 2130 O O . LEU B 2 147 ? 101.714 94.997 83.054 1.00 55.22 144 LEU B O 1
ATOM 2135 N N . CYS B 2 148 ? 99.526 94.946 83.594 1.00 65.40 145 CYS B N 1
ATOM 2136 C CA . CYS B 2 148 ? 99.608 93.576 84.093 1.00 58.58 145 CYS B CA 1
ATOM 2137 C C . CYS B 2 148 ? 99.921 92.592 82.970 1.00 59.59 145 CYS B C 1
ATOM 2138 O O . CYS B 2 148 ? 100.661 91.622 83.173 1.00 61.99 145 CYS B O 1
ATOM 2141 N N . ASN B 2 149 ? 99.354 92.817 81.781 1.00 64.19 146 ASN B N 1
ATOM 2142 C CA . ASN B 2 149 ? 99.671 91.962 80.641 1.00 58.15 146 ASN B CA 1
ATOM 2143 C C . ASN B 2 149 ? 101.148 92.051 80.278 1.00 64.26 146 ASN B C 1
ATOM 2144 O O . ASN B 2 149 ? 101.788 91.033 79.987 1.00 71.01 146 ASN B O 1
ATOM 2149 N N . LEU B 2 150 ? 101.707 93.265 80.288 1.00 67.34 147 LEU B N 1
ATOM 2150 C CA . LEU B 2 150 ? 103.137 93.419 80.031 1.00 69.84 147 LEU B CA 1
ATOM 2151 C C . LEU B 2 150 ? 103.970 92.718 81.100 1.00 70.43 147 LEU B C 1
ATOM 2152 O O . LEU B 2 150 ? 104.981 92.074 80.789 1.00 65.82 147 LEU B O 1
ATOM 2157 N N . LEU B 2 151 ? 103.560 92.832 82.367 1.00 68.06 148 LEU B N 1
ATOM 2158 C CA . LEU B 2 151 ? 104.278 92.150 83.441 1.00 62.25 148 LEU B CA 1
ATOM 2159 C C . LEU B 2 151 ? 104.262 90.639 83.244 1.00 67.72 148 LEU B C 1
ATOM 2160 O O . LEU B 2 151 ? 105.279 89.968 83.455 1.00 70.19 148 LEU B O 1
ATOM 2165 N N . ARG B 2 152 ? 103.112 90.084 82.852 1.00 79.91 149 ARG B N 1
ATOM 2166 C CA . ARG B 2 152 ? 103.048 88.657 82.548 1.00 71.89 149 ARG B CA 1
ATOM 2167 C C . ARG B 2 152 ? 103.961 88.301 81.382 1.00 72.82 149 ARG B C 1
ATOM 2168 O O . ARG B 2 152 ? 104.655 87.279 81.415 1.00 75.26 149 ARG B O 1
ATOM 2176 N N . LYS B 2 153 ? 103.972 89.135 80.339 1.00 85.42 150 LYS B N 1
ATOM 2177 C CA . LYS B 2 153 ? 104.802 88.870 79.170 1.00 84.14 150 LYS B CA 1
ATOM 2178 C C . LYS B 2 153 ? 106.291 88.992 79.478 1.00 84.89 150 LYS B C 1
ATOM 2179 O O . LYS B 2 153 ? 107.114 88.449 78.734 1.00 85.24 150 LYS B O 1
ATOM 2185 N N . CYS B 2 154 ? 106.653 89.661 80.574 1.00 92.90 151 CYS B N 1
ATOM 2186 C CA . CYS B 2 154 ? 108.043 89.801 80.992 1.00 91.65 151 CYS B CA 1
ATOM 2187 C C . CYS B 2 154 ? 108.433 88.775 82.052 1.00 93.79 151 CYS B C 1
ATOM 2188 O O . CYS B 2 154 ? 109.183 89.096 82.980 1.00 94.08 151 CYS B O 1
ATOM 2191 N N . LYS B 2 155 ? 107.927 87.544 81.933 1.00 106.08 152 LYS B N 1
ATOM 2192 C CA . LYS B 2 155 ? 108.067 86.563 83.007 1.00 104.25 152 LYS B CA 1
ATOM 2193 C C . LYS B 2 155 ? 109.527 86.202 83.263 1.00 106.30 152 LYS B C 1
ATOM 2194 O O . LYS B 2 155 ? 110.003 86.276 84.402 1.00 106.53 152 LYS B O 1
ATOM 2196 N N . ASP B 2 156 ? 110.257 85.804 82.219 1.00 114.97 153 ASP B N 1
ATOM 2197 C CA . ASP B 2 156 ? 111.640 85.358 82.400 1.00 113.26 153 ASP B CA 1
ATOM 2198 C C . ASP B 2 156 ? 112.400 85.586 81.096 1.00 114.93 153 ASP B C 1
ATOM 2199 O O . ASP B 2 156 ? 112.322 84.761 80.181 1.00 116.86 153 ASP B O 1
ATOM 2201 N N . ARG B 2 157 ? 113.147 86.685 81.032 1.00 107.02 154 ARG B N 1
ATOM 2202 C CA . ARG B 2 157 ? 113.982 87.010 79.879 1.00 106.96 154 ARG B CA 1
ATOM 2203 C C . ARG B 2 157 ? 115.219 87.751 80.378 1.00 107.86 154 ARG B C 1
ATOM 2204 O O . ARG B 2 157 ? 115.529 87.742 81.573 1.00 108.58 154 ARG B O 1
ATOM 2212 N N . LYS B 2 158 ? 115.930 88.397 79.455 1.00 109.47 155 LYS B N 1
ATOM 2213 C CA . LYS B 2 158 ? 117.179 89.078 79.763 1.00 107.89 155 LYS B CA 1
ATOM 2214 C C . LYS B 2 158 ? 117.095 90.546 79.368 1.00 108.30 155 LYS B C 1
ATOM 2215 O O . LYS B 2 158 ? 116.465 90.894 78.365 1.00 107.52 155 LYS B O 1
ATOM 2217 N N . PHE B 2 159 ? 117.738 91.398 80.172 1.00 106.36 156 PHE B N 1
ATOM 2218 C CA . PHE B 2 159 ? 117.840 92.839 79.921 1.00 107.73 156 PHE B CA 1
ATOM 2219 C C . PHE B 2 159 ? 116.473 93.524 79.953 1.00 108.80 156 PHE B C 1
ATOM 2220 O O . PHE B 2 159 ? 116.215 94.451 79.185 1.00 106.36 156 PHE B O 1
ATOM 2228 N N . ILE B 2 160 ? 115.591 93.070 80.842 1.00 97.56 157 ILE B N 1
ATOM 2229 C CA . ILE B 2 160 ? 114.262 93.663 80.964 1.00 93.28 157 ILE B CA 1
ATOM 2230 C C . ILE B 2 160 ? 114.031 94.039 82.427 1.00 89.92 157 ILE B C 1
ATOM 2231 O O . ILE B 2 160 ? 112.897 94.038 82.918 1.00 94.26 157 ILE B O 1
ATOM 2236 N N . ASN B 2 161 ? 115.112 94.353 83.144 1.00 81.68 158 ASN B N 1
ATOM 2237 C CA . ASN B 2 161 ? 114.963 94.756 84.539 1.00 85.12 158 ASN B CA 1
ATOM 2238 C C . ASN B 2 161 ? 114.375 96.157 84.669 1.00 89.85 158 ASN B C 1
ATOM 2239 O O . ASN B 2 161 ? 113.440 96.362 85.452 1.00 94.07 158 ASN B O 1
ATOM 2244 N N . ASP B 2 162 ? 114.892 97.122 83.903 1.00 77.96 159 ASP B N 1
ATOM 2245 C CA . ASP B 2 162 ? 114.427 98.503 84.020 1.00 76.00 159 ASP B CA 1
ATOM 2246 C C . ASP B 2 162 ? 112.968 98.636 83.603 1.00 79.02 159 ASP B C 1
ATOM 2247 O O . ASP B 2 162 ? 112.210 99.409 84.206 1.00 76.98 159 ASP B O 1
ATOM 2249 N N . ILE B 2 163 ? 112.562 97.903 82.564 1.00 70.60 160 ILE B N 1
ATOM 2250 C CA . ILE B 2 163 ? 111.162 97.900 82.154 1.00 68.73 160 ILE B CA 1
ATOM 2251 C C . ILE B 2 163 ? 110.280 97.433 83.302 1.00 73.83 160 ILE B C 1
ATOM 2252 O O . ILE B 2 163 ? 109.231 98.025 83.579 1.00 79.17 160 ILE B O 1
ATOM 2257 N N . LYS B 2 164 ? 110.700 96.373 83.998 1.00 71.39 161 LYS B N 1
ATOM 2258 C CA . LYS B 2 164 ? 109.942 95.890 85.148 1.00 71.33 161 LYS B CA 1
ATOM 2259 C C . LYS B 2 164 ? 109.879 96.936 86.253 1.00 71.35 161 LYS B C 1
ATOM 2260 O O . LYS B 2 164 ? 108.809 97.176 86.827 1.00 79.53 161 LYS B O 1
ATOM 2266 N N . CYS B 2 165 ? 111.014 97.573 86.565 1.00 64.84 162 CYS B N 1
ATOM 2267 C CA . CYS B 2 165 ? 111.024 98.562 87.640 1.00 71.95 162 CYS B CA 1
ATOM 2268 C C . CYS B 2 165 ? 110.080 99.717 87.339 1.00 79.48 162 CYS B C 1
ATOM 2269 O O . CYS B 2 165 ? 109.310 100.140 88.208 1.00 80.23 162 CYS B O 1
ATOM 2272 N N . PHE B 2 166 ? 110.109 100.233 86.111 1.00 70.04 163 PHE B N 1
ATOM 2273 C CA . PHE B 2 166 ? 109.278 101.394 85.809 1.00 63.89 163 PHE B CA 1
ATOM 2274 C C . PHE B 2 166 ? 107.816 101.021 85.581 1.00 63.14 163 PHE B C 1
ATOM 2275 O O . PHE B 2 166 ? 106.927 101.830 85.871 1.00 64.23 163 PHE B O 1
ATOM 2283 N N . ASP B 2 167 ? 107.537 99.801 85.114 1.00 60.93 164 ASP B N 1
ATOM 2284 C CA . ASP B 2 167 ? 106.161 99.315 85.089 1.00 57.68 164 ASP B CA 1
ATOM 2285 C C . ASP B 2 167 ? 105.592 99.231 86.501 1.00 58.87 164 ASP B C 1
ATOM 2286 O O . ASP B 2 167 ? 104.459 99.659 86.758 1.00 60.18 164 ASP B O 1
ATOM 2291 N N . LEU B 2 168 ? 106.378 98.692 87.439 1.00 59.14 165 LEU B N 1
ATOM 2292 C CA . LEU B 2 168 ? 105.925 98.620 88.823 1.00 52.74 165 LEU B CA 1
ATOM 2293 C C . LEU B 2 168 ? 105.792 100.008 89.437 1.00 56.93 165 LEU B C 1
ATOM 2294 O O . LEU B 2 168 ? 104.904 100.241 90.264 1.00 64.29 165 LEU B O 1
ATOM 2299 N N . ARG B 2 169 ? 106.662 100.942 89.049 1.00 52.30 166 ARG B N 1
ATOM 2300 C CA . ARG B 2 169 ? 106.543 102.312 89.540 1.00 55.96 166 ARG B CA 1
ATOM 2301 C C . ARG B 2 169 ? 105.254 102.967 89.053 1.00 67.43 166 ARG B C 1
ATOM 2302 O O . ARG B 2 169 ? 104.567 103.654 89.820 1.00 58.48 166 ARG B O 1
ATOM 2310 N N . LEU B 2 170 ? 104.911 102.767 87.777 1.00 62.24 167 LEU B N 1
ATOM 2311 C CA . LEU B 2 170 ? 103.658 103.308 87.258 1.00 48.00 167 LEU B CA 1
ATOM 2312 C C . LEU B 2 170 ? 102.456 102.668 87.945 1.00 54.90 167 LEU B C 1
ATOM 2313 O O . LEU B 2 170 ? 101.473 103.352 88.259 1.00 62.19 167 LEU B O 1
ATOM 2318 N N . LEU B 2 171 ? 102.518 101.355 88.191 1.00 50.25 168 LEU B N 1
ATOM 2319 C CA . LEU B 2 171 ? 101.441 100.689 88.921 1.00 48.69 168 LEU B CA 1
ATOM 2320 C C . LEU B 2 171 ? 101.303 101.247 90.333 1.00 42.70 168 LEU B C 1
ATOM 2321 O O . LEU B 2 171 ? 100.186 101.459 90.820 1.00 50.27 168 LEU B O 1
ATOM 2326 N N . PHE B 2 172 ? 102.432 101.486 91.005 1.00 48.86 169 PHE B N 1
ATOM 2327 C CA . PHE B 2 172 ? 102.410 102.065 92.344 1.00 51.27 169 PHE B CA 1
ATOM 2328 C C . PHE B 2 172 ? 101.782 103.452 92.339 1.00 56.33 169 PHE B C 1
ATOM 2329 O O . PHE B 2 172 ? 100.954 103.767 93.202 1.00 56.46 169 PHE B O 1
ATOM 2337 N N . VAL B 2 173 ? 102.150 104.289 91.367 1.00 57.60 170 VAL B N 1
ATOM 2338 C CA . VAL B 2 173 ? 101.577 105.633 91.284 1.00 56.00 170 VAL B CA 1
ATOM 2339 C C . VAL B 2 173 ? 100.070 105.557 91.056 1.00 61.83 170 VAL B C 1
ATOM 2340 O O . VAL B 2 173 ? 99.284 106.244 91.725 1.00 65.32 170 VAL B O 1
ATOM 2344 N N . LEU B 2 174 ? 99.646 104.711 90.112 1.00 53.14 171 LEU B N 1
ATOM 2345 C CA . LEU B 2 174 ? 98.225 104.601 89.797 1.00 43.66 171 LEU B CA 1
ATOM 2346 C C . LEU B 2 174 ? 97.424 104.095 90.991 1.00 53.03 171 LEU B C 1
ATOM 2347 O O . LEU B 2 174 ? 96.328 104.595 91.267 1.00 51.57 171 LEU B O 1
ATOM 2352 N N . SER B 2 175 ? 97.951 103.100 91.711 1.00 65.43 172 SER B N 1
ATOM 2353 C CA . SER B 2 175 ? 97.223 102.561 92.854 1.00 56.76 172 SER B CA 1
ATOM 2354 C C . SER B 2 175 ? 97.251 103.512 94.043 1.00 58.83 172 SER B C 1
ATOM 2355 O O . SER B 2 175 ? 96.351 103.468 94.888 1.00 63.32 172 SER B O 1
ATOM 2358 N N . LEU B 2 176 ? 98.269 104.371 94.134 1.00 56.61 173 LEU B N 1
ATOM 2359 C CA . LEU B 2 176 ? 98.316 105.351 95.211 1.00 61.28 173 LEU B CA 1
ATOM 2360 C C . LEU B 2 176 ? 97.369 106.518 94.967 1.00 64.86 173 LEU B C 1
ATOM 2361 O O . LEU B 2 176 ? 96.785 107.044 95.921 1.00 56.44 173 LEU B O 1
ATOM 2366 N N . LEU B 2 177 ? 97.195 106.934 93.712 1.00 73.92 174 LEU B N 1
ATOM 2367 C CA . LEU B 2 177 ? 96.396 108.122 93.432 1.00 66.10 174 LEU B CA 1
ATOM 2368 C C . LEU B 2 177 ? 94.912 107.832 93.235 1.00 65.78 174 LEU B C 1
ATOM 2369 O O . LEU B 2 177 ? 94.081 108.693 93.543 1.00 66.75 174 LEU B O 1
ATOM 2374 N N . HIS B 2 178 ? 94.551 106.649 92.738 1.00 75.85 175 HIS B N 1
ATOM 2375 C CA . HIS B 2 178 ? 93.173 106.349 92.376 1.00 71.97 175 HIS B CA 1
ATOM 2376 C C . HIS B 2 178 ? 92.723 105.071 93.072 1.00 76.90 175 HIS B C 1
ATOM 2377 O O . HIS B 2 178 ? 93.515 104.147 93.279 1.00 82.66 175 HIS B O 1
ATOM 2384 N N . THR B 2 179 ? 91.439 105.026 93.429 1.00 78.93 176 THR B N 1
ATOM 2385 C CA . THR B 2 179 ? 90.879 103.949 94.242 1.00 82.59 176 THR B CA 1
ATOM 2386 C C . THR B 2 179 ? 90.192 102.862 93.424 1.00 81.96 176 THR B C 1
ATOM 2387 O O . THR B 2 179 ? 90.283 101.679 93.776 1.00 88.03 176 THR B O 1
ATOM 2391 N N . ASP B 2 180 ? 89.499 103.229 92.344 1.00 77.53 177 ASP B N 1
ATOM 2392 C CA . ASP B 2 180 ? 88.859 102.220 91.506 1.00 77.96 177 ASP B CA 1
ATOM 2393 C C . ASP B 2 180 ? 89.893 101.297 90.873 1.00 81.12 177 ASP B C 1
ATOM 2394 O O . ASP B 2 180 ? 89.683 100.081 90.788 1.00 83.95 177 ASP B O 1
ATOM 2399 N N . ILE B 2 181 ? 91.017 101.859 90.425 1.00 74.45 178 ILE B N 1
ATOM 2400 C CA . ILE B 2 181 ? 92.100 101.041 89.888 1.00 68.55 178 ILE B CA 1
ATOM 2401 C C . ILE B 2 181 ? 92.626 100.095 90.958 1.00 63.95 178 ILE B C 1
ATOM 2402 O O . ILE B 2 181 ? 92.947 98.933 90.679 1.00 72.12 178 ILE B O 1
ATOM 2407 N N . ARG B 2 182 ? 92.712 100.574 92.201 1.00 62.30 179 ARG B N 1
ATOM 2408 C CA . ARG B 2 182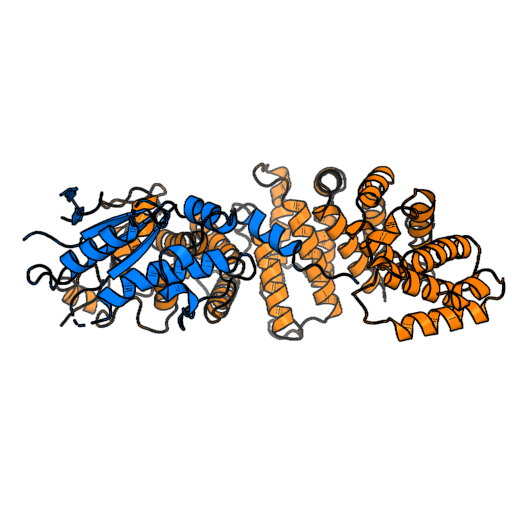 ? 93.128 99.717 93.306 1.00 66.65 179 ARG B CA 1
ATOM 2409 C C . ARG B 2 182 ? 92.162 98.553 93.492 1.00 70.14 179 ARG B C 1
ATOM 2410 O O . ARG B 2 182 ? 92.580 97.406 93.698 1.00 72.95 179 ARG B O 1
ATOM 2418 N N . SER B 2 183 ? 90.858 98.832 93.422 1.00 68.48 180 SER B N 1
ATOM 2419 C CA . SER B 2 183 ? 89.864 97.774 93.579 1.00 62.87 180 SER B CA 1
ATOM 2420 C C . SER B 2 183 ? 89.975 96.736 92.467 1.00 65.54 180 SER B C 1
ATOM 2421 O O . SER B 2 183 ? 89.924 95.526 92.729 1.00 70.71 180 SER B O 1
ATOM 2424 N N . GLN B 2 184 ? 90.126 97.188 91.217 1.00 67.04 181 GLN B N 1
ATOM 2425 C CA . GLN B 2 184 ? 90.281 96.236 90.117 1.00 69.38 181 GLN B CA 1
ATOM 2426 C C . GLN B 2 184 ? 91.557 95.416 90.265 1.00 69.30 181 GLN B C 1
ATOM 2427 O O . GLN B 2 184 ? 91.561 94.210 89.992 1.00 68.22 181 GLN B O 1
ATOM 2433 N N . LEU B 2 185 ? 92.653 96.051 90.687 1.00 71.32 182 LEU B N 1
ATOM 2434 C CA . LEU B 2 185 ? 93.900 95.319 90.880 1.00 70.78 182 LEU B CA 1
ATOM 2435 C C . LEU B 2 185 ? 93.753 94.258 91.962 1.00 71.70 182 LEU B C 1
ATOM 2436 O O . LEU B 2 185 ? 94.260 93.139 91.819 1.00 72.88 182 LEU B O 1
ATOM 2441 N N . ARG B 2 186 ? 93.064 94.591 93.055 1.00 79.41 183 ARG B N 1
ATOM 2442 C CA . ARG B 2 186 ? 92.906 93.633 94.144 1.00 76.35 183 ARG B CA 1
ATOM 2443 C C . ARG B 2 186 ? 92.009 92.468 93.742 1.00 76.93 183 ARG B C 1
ATOM 2444 O O . ARG B 2 186 ? 92.365 91.302 93.948 1.00 78.73 183 ARG B O 1
ATOM 2452 N N . TYR B 2 187 ? 90.841 92.756 93.167 1.00 81.97 184 TYR B N 1
ATOM 2453 C CA . TYR B 2 187 ? 89.813 91.731 92.997 1.00 79.08 184 TYR B CA 1
ATOM 2454 C C . TYR B 2 187 ? 89.748 91.169 91.579 1.00 81.01 184 TYR B C 1
ATOM 2455 O O . TYR B 2 187 ? 89.874 89.957 91.387 1.00 78.48 184 TYR B O 1
ATOM 2464 N N . GLU B 2 188 ? 89.551 92.025 90.581 1.00 83.01 185 GLU B N 1
ATOM 2465 C CA . GLU B 2 188 ? 89.221 91.567 89.237 1.00 80.85 185 GLU B CA 1
ATOM 2466 C C . GLU B 2 188 ? 90.438 91.254 88.373 1.00 80.01 185 GLU B C 1
ATOM 2467 O O . GLU B 2 188 ? 90.271 90.704 87.280 1.00 77.77 185 GLU B O 1
ATOM 2469 N N . LEU B 2 189 ? 91.650 91.581 88.822 1.00 77.30 186 LEU B N 1
ATOM 2470 C CA . LEU B 2 189 ? 92.835 91.410 87.993 1.00 74.06 186 LEU B CA 1
ATOM 2471 C C . LEU B 2 189 ? 93.843 90.412 88.546 1.00 74.47 186 LEU B C 1
ATOM 2472 O O . LEU B 2 189 ? 94.810 90.093 87.846 1.00 69.38 186 LEU B O 1
ATOM 2477 N N . GLN B 2 190 ? 93.648 89.916 89.770 1.00 78.95 187 GLN B N 1
ATOM 2478 C CA . GLN B 2 190 ? 94.514 88.900 90.374 1.00 77.09 187 GLN B CA 1
ATOM 2479 C C . GLN B 2 190 ? 95.969 89.375 90.436 1.00 79.45 187 GLN B C 1
ATOM 2480 O O . GLN B 2 190 ? 96.873 88.785 89.841 1.00 82.77 187 GLN B O 1
ATOM 2486 N N . GLY B 2 191 ? 96.181 90.464 91.178 1.00 63.70 188 GLY B N 1
ATOM 2487 C CA . GLY B 2 191 ? 97.515 91.029 91.284 1.00 62.72 188 GLY B CA 1
ATOM 2488 C C . GLY B 2 191 ? 98.390 90.377 92.333 1.00 72.62 188 GLY B C 1
ATOM 2489 O O . GLY B 2 191 ? 99.620 90.399 92.213 1.00 73.64 188 GLY B O 1
ATOM 2490 N N . LEU B 2 192 ? 97.782 89.800 93.372 1.00 73.38 189 LEU B N 1
ATOM 2491 C CA . LEU B 2 192 ? 98.568 89.196 94.447 1.00 67.57 189 LEU B CA 1
ATOM 2492 C C . LEU B 2 192 ? 99.434 88.035 93.972 1.00 69.54 189 LEU B C 1
ATOM 2493 O O . LEU B 2 192 ? 100.641 88.038 94.274 1.00 70.42 189 LEU B O 1
ATOM 2498 N N . PRO B 2 193 ? 98.913 87.019 93.264 1.00 64.08 190 PRO B N 1
ATOM 2499 C CA . PRO B 2 193 ? 99.811 85.953 92.787 1.00 60.88 190 PRO B CA 1
ATOM 2500 C C . PRO B 2 193 ? 100.891 86.452 91.846 1.00 66.28 190 PRO B C 1
ATOM 2501 O O . PRO B 2 193 ? 102.028 85.971 91.906 1.00 70.07 190 PRO B O 1
ATOM 2505 N N . LEU B 2 194 ? 100.569 87.421 90.986 1.00 61.37 191 LEU B N 1
ATOM 2506 C CA . LEU B 2 194 ? 101.556 87.939 90.044 1.00 58.90 191 LEU B CA 1
ATOM 2507 C C . LEU B 2 194 ? 102.700 88.634 90.773 1.00 59.03 191 LEU B C 1
ATOM 2508 O O . LEU B 2 194 ? 103.879 88.385 90.490 1.00 73.83 191 LEU B O 1
ATOM 2513 N N . LEU B 2 195 ? 102.369 89.498 91.736 1.00 50.35 192 LEU B N 1
ATOM 2514 C CA . LEU B 2 195 ? 103.413 90.206 92.469 1.00 58.68 192 LEU B CA 1
ATOM 2515 C C . LEU B 2 195 ? 104.206 89.257 93.362 1.00 60.84 192 LEU B C 1
ATOM 2516 O O . LEU B 2 195 ? 105.423 89.420 93.525 1.00 60.96 192 LEU B O 1
ATOM 2521 N N . THR B 2 196 ? 103.542 88.250 93.938 1.00 60.11 193 THR B N 1
ATOM 2522 C CA . THR B 2 196 ? 104.261 87.261 94.734 1.00 53.18 193 THR B CA 1
ATOM 2523 C C . THR B 2 196 ? 105.230 86.460 93.871 1.00 53.55 193 THR B C 1
ATOM 2524 O O . THR B 2 196 ? 106.352 86.163 94.298 1.00 56.37 193 THR B O 1
ATOM 2528 N N . GLN B 2 197 ? 104.815 86.101 92.653 1.00 58.06 194 GLN B N 1
ATOM 2529 C CA . GLN B 2 197 ? 105.718 85.417 91.733 1.00 58.81 194 GLN B CA 1
ATOM 2530 C C . GLN B 2 197 ? 106.895 86.307 91.355 1.00 64.16 194 GLN B C 1
ATOM 2531 O O . GLN B 2 197 ? 108.029 85.829 91.231 1.00 69.84 194 GLN B O 1
ATOM 2533 N N . ILE B 2 198 ? 106.642 87.604 91.161 1.00 65.54 195 ILE B N 1
ATOM 2534 C CA . ILE B 2 198 ? 107.730 88.539 90.874 1.00 59.65 195 ILE B CA 1
ATOM 2535 C C . ILE B 2 198 ? 108.738 88.549 92.019 1.00 62.48 195 ILE B C 1
ATOM 2536 O O . ILE B 2 198 ? 109.955 88.489 91.802 1.00 62.61 195 ILE B O 1
ATOM 2541 N N . LEU B 2 199 ? 108.243 88.615 93.258 1.00 64.10 196 LEU B N 1
ATOM 2542 C CA . LEU B 2 199 ? 109.138 88.621 94.414 1.00 56.74 196 LEU B CA 1
ATOM 2543 C C . LEU B 2 199 ? 109.921 87.316 94.527 1.00 56.08 196 LEU B C 1
ATOM 2544 O O . LEU B 2 199 ? 111.126 87.326 94.815 1.00 49.37 196 LEU B O 1
ATOM 2549 N N . GLU B 2 200 ? 109.251 86.180 94.310 1.00 67.46 197 GLU B N 1
ATOM 2550 C CA . GLU B 2 200 ? 109.931 84.890 94.387 1.00 60.74 197 GLU B CA 1
ATOM 2551 C C . GLU B 2 200 ? 111.020 84.775 93.328 1.00 64.67 197 GLU B C 1
ATOM 2552 O O . GLU B 2 200 ? 112.105 84.248 93.600 1.00 65.55 197 GLU B O 1
ATOM 2558 N N . SER B 2 201 ? 110.746 85.250 92.111 1.00 70.34 198 SER B N 1
ATOM 2559 C CA . SER B 2 201 ? 111.774 85.249 91.074 1.00 63.83 198 SER B CA 1
ATOM 2560 C C . SER B 2 201 ? 112.923 86.179 91.439 1.00 65.81 198 SER B C 1
ATOM 2561 O O . SER B 2 201 ? 114.086 85.890 91.132 1.00 66.25 198 SER B O 1
ATOM 2564 N N . ALA B 2 202 ? 112.618 87.307 92.086 1.00 71.38 199 ALA B N 1
ATOM 2565 C CA . ALA B 2 202 ? 113.674 88.217 92.518 1.00 65.34 199 ALA B CA 1
ATOM 2566 C C . ALA B 2 202 ? 114.587 87.562 93.549 1.00 67.43 199 ALA B C 1
ATOM 2567 O O . ALA B 2 202 ? 115.813 87.703 93.478 1.00 63.71 199 ALA B O 1
ATOM 2569 N N . PHE B 2 203 ? 114.010 86.843 94.513 1.00 75.07 200 PHE B N 1
ATOM 2570 C CA . PHE B 2 203 ? 114.813 86.238 95.572 1.00 66.73 200 PHE B CA 1
ATOM 2571 C C . PHE B 2 203 ? 115.367 84.864 95.213 1.00 63.52 200 PHE B C 1
ATOM 2572 O O . PHE B 2 203 ? 116.244 84.372 95.931 1.00 60.42 200 PHE B O 1
ATOM 2580 N N . SER B 2 204 ? 114.886 84.241 94.135 1.00 68.90 201 SER B N 1
ATOM 2581 C CA . SER B 2 204 ? 115.321 82.905 93.720 1.00 67.50 201 SER B CA 1
ATOM 2582 C C . SER B 2 204 ? 115.109 81.886 94.843 1.00 67.94 201 SER B C 1
ATOM 2583 O O . SER B 2 204 ? 116.047 81.272 95.354 1.00 72.22 201 SER B O 1
ATOM 2586 N N . ILE B 2 205 ? 113.844 81.711 95.212 1.00 70.99 202 ILE B N 1
ATOM 2587 C CA . ILE B 2 205 ? 113.466 80.894 96.359 1.00 70.44 202 ILE B CA 1
ATOM 2588 C C . ILE B 2 205 ? 113.186 79.469 95.899 1.00 72.45 202 ILE B C 1
ATOM 2589 O O . ILE B 2 205 ? 112.445 79.250 94.934 1.00 71.89 202 ILE B O 1
ATOM 2594 N N . LYS B 2 206 ? 113.783 78.500 96.591 1.00 75.65 203 LYS B N 1
ATOM 2595 C CA . LYS B 2 206 ? 113.536 77.082 96.364 1.00 78.52 203 LYS B CA 1
ATOM 2596 C C . LYS B 2 206 ? 112.908 76.493 97.618 1.00 76.26 203 LYS B C 1
ATOM 2597 O O . LYS B 2 206 ? 113.399 76.726 98.727 1.00 78.12 203 LYS B O 1
ATOM 2599 N N . TRP B 2 207 ? 111.831 75.733 97.444 1.00 77.60 204 TRP B N 1
ATOM 2600 C CA . TRP B 2 207 ? 111.045 75.241 98.568 1.00 78.92 204 TRP B CA 1
ATOM 2601 C C . TRP B 2 207 ? 111.520 73.859 98.997 1.00 80.46 204 TRP B C 1
ATOM 2602 O O . TRP B 2 207 ? 111.737 72.978 98.159 1.00 82.25 204 TRP B O 1
ATOM 2613 N N . THR B 2 208 ? 111.679 73.677 100.308 1.00 78.70 205 THR B N 1
ATOM 2614 C CA . THR B 2 208 ? 111.952 72.371 100.895 1.00 78.10 205 THR B CA 1
ATOM 2615 C C . THR B 2 208 ? 110.676 71.706 101.396 1.00 81.01 205 THR B C 1
ATOM 2616 O O . THR B 2 208 ? 110.506 70.490 101.249 1.00 81.96 205 THR B O 1
ATOM 2620 N N . ASP B 2 209 ? 109.770 72.491 101.974 1.00 82.69 206 ASP B N 1
ATOM 2621 C CA . ASP B 2 209 ? 108.468 72.005 102.409 1.00 81.58 206 ASP B CA 1
ATOM 2622 C C . ASP B 2 209 ? 107.378 72.870 101.790 1.00 84.38 206 ASP B C 1
ATOM 2623 O O . ASP B 2 209 ? 107.655 73.672 100.893 1.00 85.80 206 ASP B O 1
ATOM 2625 N N . GLU B 2 210 ? 106.135 72.707 102.249 1.00 80.12 207 GLU B N 1
ATOM 2626 C CA . GLU B 2 210 ? 105.043 73.508 101.705 1.00 77.99 207 GLU B CA 1
ATOM 2627 C C . GLU B 2 210 ? 105.264 74.994 101.963 1.00 82.20 207 GLU B C 1
ATOM 2628 O O . GLU B 2 210 ? 105.022 75.827 101.081 1.00 82.79 207 GLU B O 1
ATOM 2630 N N . TYR B 2 211 ? 105.725 75.347 103.164 1.00 77.76 208 TYR B N 1
ATOM 2631 C CA . TYR B 2 211 ? 105.942 76.740 103.536 1.00 73.58 208 TYR B CA 1
ATOM 2632 C C . TYR B 2 211 ? 107.351 76.961 104.075 1.00 76.94 208 TYR B C 1
ATOM 2633 O O . TYR B 2 211 ? 107.566 77.835 104.919 1.00 83.09 208 TYR B O 1
ATOM 2642 N N . GLU B 2 212 ? 108.321 76.183 103.600 1.00 80.88 209 GLU B N 1
ATOM 2643 C CA . GLU B 2 212 ? 109.703 76.296 104.042 1.00 80.68 209 GLU B CA 1
ATOM 2644 C C . GLU B 2 212 ? 110.617 76.453 102.836 1.00 83.29 209 GLU B C 1
ATOM 2645 O O . GLU B 2 212 ? 110.367 75.871 101.777 1.00 91.72 209 GLU B O 1
ATOM 2647 N N . SER B 2 213 ? 111.679 77.238 103.005 1.00 79.77 210 SER B N 1
ATOM 2648 C CA . SER B 2 213 ? 112.637 77.504 101.943 1.00 77.08 210 SER B CA 1
ATOM 2649 C C . SER B 2 213 ? 114.051 77.259 102.451 1.00 76.27 210 SER B C 1
ATOM 2650 O O . SER B 2 213 ? 114.340 77.430 103.638 1.00 77.05 210 SER B O 1
ATOM 2653 N N . ALA B 2 214 ? 114.930 76.856 101.537 1.00 82.02 211 ALA B N 1
ATOM 2654 C CA . ALA B 2 214 ? 116.306 76.533 101.889 1.00 81.59 211 ALA B CA 1
ATOM 2655 C C . ALA B 2 214 ? 117.125 77.806 102.057 1.00 86.29 211 ALA B C 1
ATOM 2656 O O . ALA B 2 214 ? 117.086 78.699 101.205 1.00 86.14 211 ALA B O 1
ATOM 2658 N N . ILE B 2 215 ? 117.873 77.883 103.156 1.00 91.32 212 ILE B N 1
ATOM 2659 C CA . ILE B 2 215 ? 118.678 79.050 103.498 1.00 90.58 212 ILE B CA 1
ATOM 2660 C C . ILE B 2 215 ? 120.145 78.647 103.503 1.00 95.85 212 ILE B C 1
ATOM 2661 O O . ILE B 2 215 ? 120.518 77.645 104.126 1.00 95.37 212 ILE B O 1
ATOM 2666 N N . ASP B 2 216 ? 120.973 79.425 102.810 1.00 112.79 213 ASP B N 1
ATOM 2667 C CA . ASP B 2 216 ? 122.422 79.252 102.808 1.00 110.42 213 ASP B CA 1
ATOM 2668 C C . ASP B 2 216 ? 123.038 80.473 103.479 1.00 113.33 213 ASP B C 1
ATOM 2669 O O . ASP B 2 216 ? 122.960 81.586 102.946 1.00 113.84 213 ASP B O 1
ATOM 2671 N N . HIS B 2 217 ? 123.653 80.265 104.645 1.00 126.82 214 HIS B N 1
ATOM 2672 C CA . HIS B 2 217 ? 124.171 81.384 105.424 1.00 126.97 214 HIS B CA 1
ATOM 2673 C C . HIS B 2 217 ? 125.447 81.971 104.834 1.00 126.15 214 HIS B C 1
ATOM 2674 O O . HIS B 2 217 ? 125.836 83.079 105.218 1.00 124.76 214 HIS B O 1
ATOM 2681 N N . ASN B 2 218 ? 126.104 81.262 103.919 1.00 127.98 215 ASN B N 1
ATOM 2682 C CA . ASN B 2 218 ? 127.323 81.742 103.285 1.00 127.57 215 ASN B CA 1
ATOM 2683 C C . ASN B 2 218 ? 127.087 82.253 101.869 1.00 129.90 215 ASN B C 1
ATOM 2684 O O . ASN B 2 218 ? 128.051 82.444 101.121 1.00 128.88 215 ASN B O 1
ATOM 2686 N N . GLY B 2 219 ? 125.833 82.476 101.484 1.00 123.90 216 GLY B N 1
ATOM 2687 C CA . GLY B 2 219 ? 125.511 82.916 100.148 1.00 120.26 216 GLY B CA 1
ATOM 2688 C C . GLY B 2 219 ? 125.910 84.353 99.887 1.00 121.55 216 GLY B C 1
ATOM 2689 O O . GLY B 2 219 ? 126.066 85.159 100.809 1.00 121.01 216 GLY B O 1
ATOM 2690 N N . PRO B 2 220 ? 126.089 84.698 98.615 1.00 118.29 217 PRO B N 1
ATOM 2691 C CA . PRO B 2 220 ? 126.448 86.074 98.257 1.00 116.90 217 PRO B CA 1
ATOM 2692 C C . PRO B 2 220 ? 125.275 87.013 98.464 1.00 116.04 217 PRO B C 1
ATOM 2693 O O . PRO B 2 220 ? 124.113 86.579 98.470 1.00 115.26 217 PRO B O 1
ATOM 2697 N N . PRO B 2 221 ? 125.535 88.311 98.645 1.00 100.67 218 PRO B N 1
ATOM 2698 C CA . PRO B 2 221 ? 124.432 89.270 98.800 1.00 101.59 218 PRO B CA 1
ATOM 2699 C C . PRO B 2 221 ? 123.669 89.504 97.505 1.00 98.17 218 PRO B C 1
ATOM 2700 O O . PRO B 2 221 ? 123.966 88.886 96.477 1.00 95.75 218 PRO B O 1
ATOM 2704 N N . LEU B 2 222 ? 122.682 90.395 97.545 1.00 84.87 219 LEU B N 1
ATOM 2705 C CA . LEU B 2 222 ? 121.861 90.691 96.378 1.00 84.47 219 LEU B CA 1
ATOM 2706 C C . LEU B 2 222 ? 122.586 91.677 95.462 1.00 89.35 219 LEU B C 1
ATOM 2707 O O . LEU B 2 222 ? 123.769 91.981 95.637 1.00 91.12 219 LEU B O 1
ATOM 2712 N N . SER B 2 223 ? 121.870 92.187 94.471 1.00 94.04 220 SER B N 1
ATOM 2713 C CA . SER B 2 223 ? 122.366 93.160 93.513 1.00 93.26 220 SER B CA 1
ATOM 2714 C C . SER B 2 223 ? 121.489 94.398 93.564 1.00 97.42 220 SER B C 1
ATOM 2715 O O . SER B 2 223 ? 120.340 94.335 94.018 1.00 97.95 220 SER B O 1
ATOM 2718 N N . PRO B 2 224 ? 122.006 95.553 93.130 1.00 93.24 221 PRO B N 1
ATOM 2719 C CA . PRO B 2 224 ? 121.166 96.764 93.123 1.00 89.53 221 PRO B CA 1
ATOM 2720 C C . PRO B 2 224 ? 119.923 96.638 92.256 1.00 94.33 221 PRO B C 1
ATOM 2721 O O . PRO B 2 224 ? 118.869 97.179 92.613 1.00 93.59 221 PRO B O 1
ATOM 2725 N N . GLN B 2 225 ? 120.016 95.932 91.126 1.00 94.50 222 GLN B N 1
ATOM 2726 C CA . GLN B 2 225 ? 118.852 95.754 90.261 1.00 94.15 222 GLN B CA 1
ATOM 2727 C C . GLN B 2 225 ? 117.758 94.967 90.973 1.00 95.45 222 GLN B C 1
ATOM 2728 O O . GLN B 2 225 ? 116.587 95.371 90.989 1.00 94.09 222 GLN B O 1
ATOM 2734 N N . GLU B 2 226 ? 118.129 93.832 91.571 1.00 85.93 223 GLU B N 1
ATOM 2735 C CA . GLU B 2 226 ? 117.160 93.022 92.299 1.00 79.50 223 GLU B CA 1
ATOM 2736 C C . GLU B 2 226 ? 116.618 93.769 93.508 1.00 81.31 223 GLU B C 1
ATOM 2737 O O . GLU B 2 226 ? 115.433 93.650 93.840 1.00 86.06 223 GLU B O 1
ATOM 2743 N N . THR B 2 227 ? 117.472 94.543 94.182 1.00 70.86 224 THR B N 1
ATOM 2744 C CA . THR B 2 227 ? 117.013 95.326 95.325 1.00 77.90 224 THR B CA 1
ATOM 2745 C C . THR B 2 227 ? 115.968 96.352 94.903 1.00 82.18 224 THR B C 1
ATOM 2746 O O . THR B 2 227 ? 114.939 96.513 95.571 1.00 83.43 224 THR B O 1
ATOM 2750 N N . ASP B 2 228 ? 116.207 97.045 93.785 1.00 81.45 225 ASP B N 1
ATOM 2751 C CA . ASP B 2 228 ? 115.237 98.019 93.292 1.00 80.10 225 ASP B CA 1
ATOM 2752 C C . ASP B 2 228 ? 113.930 97.345 92.889 1.00 83.33 225 ASP B C 1
ATOM 2753 O O . ASP B 2 228 ? 112.840 97.847 93.200 1.00 84.75 225 ASP B O 1
ATOM 2755 N N . CYS B 2 229 ? 114.020 96.205 92.195 1.00 73.94 226 CYS B N 1
ATOM 2756 C CA . CYS B 2 229 ? 112.810 95.484 91.808 1.00 71.30 226 CYS B CA 1
ATOM 2757 C C . CYS B 2 229 ? 112.009 95.058 93.032 1.00 76.72 226 CYS B C 1
ATOM 2758 O O . CYS B 2 229 ? 110.781 95.211 93.065 1.00 80.80 226 CYS B O 1
ATOM 2761 N N . ALA B 2 230 ? 112.691 94.531 94.052 1.00 67.65 227 ALA B N 1
ATOM 2762 C CA . ALA B 2 230 ? 112.009 94.092 95.262 1.00 59.71 227 ALA B CA 1
ATOM 2763 C C . ALA B 2 230 ? 111.368 95.262 95.993 1.00 64.90 227 ALA B C 1
ATOM 2764 O O . ALA B 2 230 ? 110.245 95.145 96.496 1.00 73.11 227 ALA B O 1
ATOM 2766 N N . ILE B 2 231 ? 112.065 96.398 96.069 1.00 53.52 228 ILE B N 1
ATOM 2767 C CA . ILE B 2 231 ? 111.509 97.563 96.752 1.00 61.98 228 ILE B CA 1
ATOM 2768 C C . ILE B 2 231 ? 110.249 98.045 96.043 1.00 62.74 228 ILE B C 1
ATOM 2769 O O . ILE B 2 231 ? 109.227 98.335 96.680 1.00 62.42 228 ILE B O 1
ATOM 2774 N N . GLU B 2 232 ? 110.295 98.120 94.708 1.00 62.58 229 GLU B N 1
ATOM 2775 C CA . GLU B 2 232 ? 109.118 98.556 93.960 1.00 59.42 229 GLU B CA 1
ATOM 2776 C C . GLU B 2 232 ? 107.959 97.578 94.126 1.00 62.94 229 GLU B C 1
ATOM 2777 O O . GLU B 2 232 ? 106.805 97.993 94.307 1.00 68.27 229 GLU B O 1
ATOM 2783 N N . ALA B 2 233 ? 108.246 96.273 94.070 1.00 50.84 230 ALA B N 1
ATOM 2784 C CA . ALA B 2 233 ? 107.192 95.277 94.231 1.00 46.14 230 ALA B CA 1
ATOM 2785 C C . ALA B 2 233 ? 106.564 95.350 95.617 1.00 49.81 230 ALA B C 1
ATOM 2786 O O . ALA B 2 233 ? 105.341 95.243 95.756 1.00 46.34 230 ALA B O 1
ATOM 2788 N N . LEU B 2 234 ? 107.384 95.528 96.657 1.00 48.37 231 LEU B N 1
ATOM 2789 C CA . LEU B 2 234 ? 106.852 95.638 98.012 1.00 50.17 231 LEU B CA 1
ATOM 2790 C C . LEU B 2 234 ? 105.999 96.891 98.169 1.00 53.18 231 LEU B C 1
ATOM 2791 O O . LEU B 2 234 ? 104.940 96.858 98.814 1.00 55.27 231 LEU B O 1
ATOM 2796 N N . LYS B 2 235 ? 106.442 98.008 97.583 1.00 54.77 232 LYS B N 1
ATOM 2797 C CA . LYS B 2 235 ? 105.671 99.243 97.682 1.00 51.78 232 LYS B CA 1
ATOM 2798 C C . LYS B 2 235 ? 104.329 99.118 96.970 1.00 57.78 232 LYS B C 1
ATOM 2799 O O . LYS B 2 235 ? 103.318 99.652 97.441 1.00 53.81 232 LYS B O 1
ATOM 2805 N N . ALA B 2 236 ? 104.298 98.424 95.829 1.00 51.64 233 ALA B N 1
ATOM 2806 C CA . ALA B 2 236 ? 103.024 98.198 95.149 1.00 39.81 233 ALA B CA 1
ATOM 2807 C C . ALA B 2 236 ? 102.132 97.240 95.935 1.00 48.84 233 ALA B C 1
ATOM 2808 O O . ALA B 2 236 ? 100.914 97.450 96.030 1.00 55.14 233 ALA B O 1
ATOM 2810 N N . LEU B 2 237 ? 102.720 96.184 96.507 1.00 52.38 234 LEU B N 1
ATOM 2811 C CA . LEU B 2 237 ? 101.940 95.216 97.271 1.00 48.17 234 LEU B CA 1
ATOM 2812 C C . LEU B 2 237 ? 101.319 95.850 98.507 1.00 45.57 234 LEU B C 1
ATOM 2813 O O . LEU B 2 237 ? 100.233 95.445 98.939 1.00 45.88 234 LEU B O 1
ATOM 2818 N N . PHE B 2 238 ? 101.997 96.833 99.102 1.00 47.14 235 PHE B N 1
ATOM 2819 C CA . PHE B 2 238 ? 101.409 97.523 100.247 1.00 44.72 235 PHE B CA 1
ATOM 2820 C C . PHE B 2 238 ? 100.112 98.222 99.857 1.00 52.75 235 PHE B C 1
ATOM 2821 O O . PHE B 2 238 ? 99.116 98.162 100.587 1.00 54.11 235 PHE B O 1
ATOM 2829 N N . ASN B 2 239 ? 100.105 98.895 98.705 1.00 66.06 236 ASN B N 1
ATOM 2830 C CA . ASN B 2 239 ? 98.908 99.616 98.281 1.00 57.52 236 ASN B CA 1
ATOM 2831 C C . ASN B 2 239 ? 97.818 98.661 97.816 1.00 58.74 236 ASN B C 1
ATOM 2832 O O . ASN B 2 239 ? 96.626 98.950 97.972 1.00 62.26 236 ASN B O 1
ATOM 2837 N N . VAL B 2 240 ? 98.202 97.523 97.232 1.00 62.08 237 VAL B N 1
ATOM 2838 C CA . VAL B 2 240 ? 97.200 96.580 96.737 1.00 52.46 237 VAL B CA 1
ATOM 2839 C C . VAL B 2 240 ? 96.377 96.004 97.886 1.00 57.71 237 VAL B C 1
ATOM 2840 O O . VAL B 2 240 ? 95.149 95.900 97.794 1.00 60.62 237 VAL B O 1
ATOM 2844 N N . THR B 2 241 ? 97.031 95.630 98.986 1.00 67.57 238 THR B N 1
ATOM 2845 C CA . THR B 2 241 ? 96.370 94.922 100.077 1.00 59.84 238 THR B CA 1
ATOM 2846 C C . THR B 2 241 ? 95.890 95.831 101.202 1.00 57.94 238 THR B C 1
ATOM 2847 O O . THR B 2 241 ? 95.400 95.323 102.216 1.00 66.48 238 THR B O 1
ATOM 2851 N N . VAL B 2 242 ? 96.018 97.151 101.064 1.00 70.04 239 VAL B N 1
ATOM 2852 C CA . VAL B 2 242 ? 95.595 98.052 102.131 1.00 74.73 239 VAL B CA 1
ATOM 2853 C C . VAL B 2 242 ? 94.098 98.346 102.099 1.00 76.65 239 VAL B C 1
ATOM 2854 O O . VAL B 2 242 ? 93.525 98.705 103.138 1.00 77.85 239 VAL B O 1
ATOM 2858 N N . ASP B 2 243 ? 93.446 98.192 100.944 1.00 90.80 240 ASP B N 1
ATOM 2859 C CA . ASP B 2 243 ? 92.040 98.570 100.829 1.00 91.37 240 ASP B CA 1
ATOM 2860 C C . ASP B 2 243 ? 91.140 97.646 101.641 1.00 93.37 240 ASP B C 1
ATOM 2861 O O . ASP B 2 243 ? 90.222 98.110 102.327 1.00 90.52 240 ASP B O 1
ATOM 2863 N N . SER B 2 244 ? 91.385 96.339 101.580 1.00 103.46 241 SER B N 1
ATOM 2864 C CA . SER B 2 244 ? 90.520 95.351 102.218 1.00 102.26 241 SER B CA 1
ATOM 2865 C C . SER B 2 244 ? 91.375 94.399 103.043 1.00 102.67 241 SER B C 1
ATOM 2866 O O . SER B 2 244 ? 92.034 93.512 102.491 1.00 103.30 241 SER B O 1
ATOM 2868 N N . TRP B 2 245 ? 91.364 94.586 104.362 1.00 107.27 242 TRP B N 1
ATOM 2869 C CA . TRP B 2 245 ? 92.029 93.661 105.270 1.00 109.23 242 TRP B CA 1
ATOM 2870 C C . TRP B 2 245 ? 91.198 93.300 106.491 1.00 108.63 242 TRP B C 1
ATOM 2871 O O . TRP B 2 245 ? 91.547 92.334 107.177 1.00 103.41 242 TRP B O 1
ATOM 2873 N N . LYS B 2 246 ? 90.121 94.027 106.790 1.00 121.00 243 LYS B N 1
ATOM 2874 C CA . LYS B 2 246 ? 89.273 93.720 107.934 1.00 120.35 243 LYS B CA 1
ATOM 2875 C C . LYS B 2 246 ? 88.305 92.577 107.666 1.00 118.66 243 LYS B C 1
ATOM 2876 O O . LYS B 2 246 ? 87.738 92.031 108.619 1.00 117.91 243 LYS B O 1
ATOM 2882 N N . VAL B 2 247 ? 88.101 92.206 106.405 1.00 114.31 244 VAL B N 1
ATOM 2883 C CA . VAL B 2 247 ? 87.287 91.056 106.031 1.00 115.36 244 VAL B CA 1
ATOM 2884 C C . VAL B 2 247 ? 88.223 89.947 105.572 1.00 117.19 244 VAL B C 1
ATOM 2885 O O . VAL B 2 247 ? 89.168 90.195 104.813 1.00 120.14 244 VAL B O 1
ATOM 2889 N N . HIS B 2 248 ? 87.988 88.733 106.063 1.00 103.13 245 HIS B N 1
ATOM 2890 C CA . HIS B 2 248 ? 88.853 87.605 105.756 1.00 101.30 245 HIS B CA 1
ATOM 2891 C C . HIS B 2 248 ? 88.034 86.325 105.719 1.00 103.98 245 HIS B C 1
ATOM 2892 O O . HIS B 2 248 ? 87.144 86.122 106.549 1.00 108.91 245 HIS B O 1
ATOM 2899 N N . LYS B 2 249 ? 88.344 85.466 104.752 1.00 106.24 246 LYS B N 1
ATOM 2900 C CA . LYS B 2 249 ? 87.706 84.167 104.614 1.00 108.02 246 LYS B CA 1
ATOM 2901 C C . LYS B 2 249 ? 88.769 83.115 104.330 1.00 108.47 246 LYS B C 1
ATOM 2902 O O . LYS B 2 249 ? 89.885 83.435 103.912 1.00 110.63 246 LYS B O 1
ATOM 2908 N N . GLU B 2 250 ? 88.406 81.850 104.561 1.00 103.16 247 GLU B N 1
ATOM 2909 C CA . GLU B 2 250 ? 89.386 80.768 104.501 1.00 102.99 247 GLU B CA 1
ATOM 2910 C C . GLU B 2 250 ? 89.913 80.541 103.089 1.00 103.86 247 GLU B C 1
ATOM 2911 O O . GLU B 2 250 ? 90.894 79.811 102.907 1.00 104.15 247 GLU B O 1
ATOM 2913 N N . SER B 2 251 ? 89.279 81.142 102.081 1.00 105.16 248 SER B N 1
ATOM 2914 C CA . SER B 2 251 ? 89.704 80.916 100.703 1.00 108.12 248 SER B CA 1
ATOM 2915 C C . SER B 2 251 ? 91.049 81.569 100.403 1.00 107.19 248 SER B C 1
ATOM 2916 O O . SER B 2 251 ? 91.727 81.176 99.446 1.00 104.79 248 SER B O 1
ATOM 2919 N N . ASP B 2 252 ? 91.454 82.561 101.196 1.00 90.19 249 ASP B N 1
ATOM 2920 C CA . ASP B 2 252 ? 92.662 83.331 100.929 1.00 89.86 249 ASP B CA 1
ATOM 2921 C C . ASP B 2 252 ? 93.835 82.952 101.826 1.00 95.41 249 ASP B C 1
ATOM 2922 O O . ASP B 2 252 ? 94.900 83.575 101.724 1.00 102.36 249 ASP B O 1
ATOM 2927 N N . SER B 2 253 ? 93.667 81.957 102.699 1.00 81.44 250 SER B N 1
ATOM 2928 C CA . SER B 2 253 ? 94.699 81.640 103.682 1.00 82.97 250 SER B CA 1
ATOM 2929 C C . SER B 2 253 ? 95.974 81.137 103.013 1.00 84.21 250 SER B C 1
ATOM 2930 O O . SER B 2 253 ? 97.083 81.494 103.422 1.00 88.66 250 SER B O 1
ATOM 2933 N N . HIS B 2 254 ? 95.836 80.295 101.988 1.00 71.07 251 HIS B N 1
ATOM 2934 C CA . HIS B 2 254 ? 97.007 79.758 101.300 1.00 71.60 251 HIS B CA 1
ATOM 2935 C C . HIS B 2 254 ? 97.826 80.876 100.662 1.00 70.43 251 HIS B C 1
ATOM 2936 O O . HIS B 2 254 ? 99.059 80.927 100.801 1.00 79.26 251 HIS B O 1
ATOM 2943 N N . GLN B 2 255 ? 97.148 81.792 99.966 1.00 65.14 252 GLN B N 1
ATOM 2944 C CA . GLN B 2 255 ? 97.837 82.901 99.321 1.00 69.08 252 GLN B CA 1
ATOM 2945 C C . GLN B 2 255 ? 98.449 83.847 100.343 1.00 68.94 252 GLN B C 1
ATOM 2946 O O . GLN B 2 255 ? 99.513 84.424 100.093 1.00 77.38 252 GLN B O 1
ATOM 2952 N N . PHE B 2 256 ? 97.801 84.021 101.496 1.00 59.88 253 PHE B N 1
ATOM 2953 C CA . PHE B 2 256 ? 98.366 84.871 102.534 1.00 60.84 253 PHE B CA 1
ATOM 2954 C C . PHE B 2 256 ? 99.526 84.216 103.274 1.00 68.70 253 PHE B C 1
ATOM 2955 O O . PHE B 2 256 ? 100.350 84.931 103.852 1.00 72.63 253 PHE B O 1
ATOM 2963 N N . ARG B 2 257 ? 99.609 82.886 103.274 1.00 63.69 254 ARG B N 1
ATOM 2964 C CA . ARG B 2 257 ? 100.713 82.179 103.916 1.00 51.70 254 ARG B CA 1
ATOM 2965 C C . ARG B 2 257 ? 101.945 82.112 103.021 1.00 57.21 254 ARG B C 1
ATOM 2966 O O . ARG B 2 257 ? 103.078 82.190 103.511 1.00 66.24 254 ARG B O 1
ATOM 2974 N N . VAL B 2 258 ? 101.742 81.960 101.709 1.00 61.17 255 VAL B N 1
ATOM 2975 C CA . VAL B 2 258 ? 102.881 81.977 100.789 1.00 55.41 255 VAL B CA 1
ATOM 2976 C C . VAL B 2 258 ? 103.601 83.320 100.865 1.00 58.93 255 VAL B C 1
ATOM 2977 O O . VAL B 2 258 ? 104.839 83.389 100.861 1.00 68.60 255 VAL B O 1
ATOM 2981 N N . MET B 2 259 ? 102.831 84.406 100.949 1.00 53.35 256 MET B N 1
ATOM 2982 C CA . MET B 2 259 ? 103.405 85.744 101.054 1.00 45.68 256 MET B CA 1
ATOM 2983 C C . MET B 2 259 ? 104.245 85.889 102.318 1.00 51.77 256 MET B C 1
ATOM 2984 O O . MET B 2 259 ? 105.348 86.449 102.294 1.00 62.76 256 MET B O 1
ATOM 2989 N N . ALA B 2 260 ? 103.731 85.382 103.440 1.00 47.03 257 ALA B N 1
ATOM 2990 C CA . ALA B 2 260 ? 104.456 85.483 104.701 1.00 47.94 257 ALA B CA 1
ATOM 2991 C C . ALA B 2 260 ? 105.728 84.646 104.675 1.00 47.24 257 ALA B C 1
ATOM 2992 O O . ALA B 2 260 ? 106.755 85.039 105.239 1.00 59.16 257 ALA B O 1
ATOM 2994 N N . ALA B 2 261 ? 105.681 83.483 104.020 1.00 46.01 258 ALA B N 1
ATOM 2995 C CA . ALA B 2 261 ? 106.889 82.676 103.866 1.00 45.38 258 ALA B CA 1
ATOM 2996 C C . ALA B 2 261 ? 107.944 83.411 103.042 1.00 50.92 258 ALA B C 1
ATOM 2997 O O . ALA B 2 261 ? 109.137 83.409 103.379 1.00 50.61 258 ALA B O 1
ATOM 2999 N N . VAL B 2 262 ? 107.514 84.058 101.955 1.00 55.54 259 VAL B N 1
ATOM 3000 C CA . VAL B 2 262 ? 108.447 84.819 101.124 1.00 49.10 259 VAL B CA 1
ATOM 3001 C C . VAL B 2 262 ? 109.061 85.964 101.925 1.00 53.31 259 VAL B C 1
ATOM 3002 O O . VAL B 2 262 ? 110.263 86.240 101.830 1.00 64.65 259 VAL B O 1
ATOM 3006 N N . LEU B 2 263 ? 108.243 86.650 102.727 1.00 44.99 260 LEU B N 1
ATOM 3007 C CA . LEU B 2 263 ? 108.765 87.757 103.526 1.00 41.77 260 LEU B CA 1
ATOM 3008 C C . LEU B 2 263 ? 109.713 87.274 104.621 1.00 46.17 260 LEU B C 1
ATOM 3009 O O . LEU B 2 263 ? 110.688 87.966 104.950 1.00 48.58 260 LEU B O 1
ATOM 3014 N N . ARG B 2 264 ? 109.450 86.098 105.200 1.00 55.55 261 ARG B N 1
ATOM 3015 C CA . ARG B 2 264 ? 110.397 85.526 106.152 1.00 48.68 261 ARG B CA 1
ATOM 3016 C C . ARG B 2 264 ? 111.727 85.219 105.479 1.00 46.51 261 ARG B C 1
ATOM 3017 O O . ARG B 2 264 ? 112.793 85.419 106.074 1.00 50.62 261 ARG B O 1
ATOM 3025 N N . HIS B 2 265 ? 111.686 84.715 104.243 1.00 59.92 262 HIS B N 1
ATOM 3026 C CA . HIS B 2 265 ? 112.927 84.551 103.489 1.00 59.75 262 HIS B CA 1
ATOM 3027 C C . HIS B 2 265 ? 113.628 85.888 103.282 1.00 54.60 262 HIS B C 1
ATOM 3028 O O . HIS B 2 265 ? 114.855 85.982 103.401 1.00 54.46 262 HIS B O 1
ATOM 3035 N N . CYS B 2 266 ? 112.861 86.931 102.961 1.00 54.59 263 CYS B N 1
ATOM 3036 C CA . CYS B 2 266 ? 113.433 88.257 102.747 1.00 48.23 263 CYS B CA 1
ATOM 3037 C C . CYS B 2 266 ? 114.130 88.801 103.987 1.00 51.73 263 CYS B C 1
ATOM 3038 O O . CYS B 2 266 ? 115.173 89.451 103.864 1.00 53.17 263 CYS B O 1
ATOM 3041 N N . LEU B 2 267 ? 113.576 88.558 105.171 1.00 63.25 264 LEU B N 1
ATOM 3042 C CA . LEU B 2 267 ? 114.130 89.099 106.409 1.00 57.51 264 LEU B CA 1
ATOM 3043 C C . LEU B 2 267 ? 115.475 88.494 106.804 1.00 54.08 264 LEU B C 1
ATOM 3044 O O . LEU B 2 267 ? 116.054 88.926 107.804 1.00 58.58 264 LEU B O 1
ATOM 3049 N N . LEU B 2 268 ? 115.988 87.510 106.063 1.00 62.89 265 LEU B N 1
ATOM 3050 C CA . LEU B 2 268 ? 117.207 86.810 106.454 1.00 52.59 265 LEU B CA 1
ATOM 3051 C C . LEU B 2 268 ? 118.360 86.989 105.472 1.00 58.77 265 LEU B C 1
ATOM 3052 O O . LEU B 2 268 ? 119.324 86.217 105.527 1.00 61.26 265 LEU B O 1
ATOM 3057 N N . ILE B 2 269 ? 118.298 87.977 104.580 1.00 69.04 266 ILE B N 1
ATOM 3058 C CA . ILE B 2 269 ? 119.351 88.218 103.603 1.00 62.77 266 ILE B CA 1
ATOM 3059 C C . ILE B 2 269 ? 119.816 89.666 103.720 1.00 64.31 266 ILE B C 1
ATOM 3060 O O . ILE B 2 269 ? 119.256 90.464 104.471 1.00 66.71 266 ILE B O 1
ATOM 3065 N N . VAL B 2 270 ? 120.863 89.995 102.961 1.00 73.26 267 VAL B N 1
ATOM 3066 C CA . VAL B 2 270 ? 121.464 91.321 102.983 1.00 70.25 267 VAL B CA 1
ATOM 3067 C C . VAL B 2 270 ? 121.614 91.829 101.555 1.00 71.90 267 VAL B C 1
ATOM 3068 O O . VAL B 2 270 ? 121.689 91.057 100.597 1.00 69.25 267 VAL B O 1
ATOM 3072 N N . GLY B 2 271 ? 121.662 93.153 101.427 1.00 74.44 268 GLY B N 1
ATOM 3073 C CA . GLY B 2 271 ? 121.820 93.793 100.143 1.00 75.79 268 GLY B CA 1
ATOM 3074 C C . GLY B 2 271 ? 123.260 94.167 99.857 1.00 77.03 268 GLY B C 1
ATOM 3075 O O . GLY B 2 271 ? 124.196 93.637 100.463 1.00 76.26 268 GLY B O 1
ATOM 3076 N N . PRO B 2 272 ? 123.467 95.093 98.917 1.00 79.53 269 PRO B N 1
ATOM 3077 C CA . PRO B 2 272 ? 124.848 95.492 98.599 1.00 81.16 269 PRO B CA 1
ATOM 3078 C C . PRO B 2 272 ? 125.463 96.409 99.641 1.00 84.29 269 PRO B C 1
ATOM 3079 O O . PRO B 2 272 ? 126.662 96.297 99.922 1.00 84.54 269 PRO B O 1
ATOM 3083 N N . THR B 2 273 ? 124.681 97.320 100.222 1.00 83.45 270 THR B N 1
ATOM 3084 C CA . THR B 2 273 ? 125.166 98.228 101.253 1.00 80.12 270 THR B CA 1
ATOM 3085 C C . THR B 2 273 ? 124.210 98.181 102.438 1.00 83.71 270 THR B C 1
ATOM 3086 O O . THR B 2 273 ? 123.191 97.484 102.415 1.00 83.94 270 THR B O 1
ATOM 3090 N N . GLU B 2 274 ? 124.545 98.938 103.487 1.00 80.24 271 GLU B N 1
ATOM 3091 C CA . GLU B 2 274 ? 123.720 98.941 104.691 1.00 79.69 271 GLU B CA 1
ATOM 3092 C C . GLU B 2 274 ? 122.427 99.721 104.483 1.00 82.70 271 GLU B C 1
ATOM 3093 O O . GLU B 2 274 ? 121.373 99.337 105.005 1.00 89.88 271 GLU B O 1
ATOM 3095 N N . ASP B 2 275 ? 122.489 100.825 103.734 1.00 78.18 272 ASP B N 1
ATOM 3096 C CA . ASP B 2 275 ? 121.289 101.619 103.486 1.00 80.69 272 ASP B CA 1
ATOM 3097 C C . ASP B 2 275 ? 120.255 100.827 102.696 1.00 82.18 272 ASP B C 1
ATOM 3098 O O . ASP B 2 275 ? 119.057 100.871 103.006 1.00 82.64 272 ASP B O 1
ATOM 3103 N N . LYS B 2 276 ? 120.700 100.095 101.672 1.00 74.06 273 LYS B N 1
ATOM 3104 C CA . LYS B 2 276 ? 119.779 99.278 100.890 1.00 73.27 273 LYS B CA 1
ATOM 3105 C C . LYS B 2 276 ? 119.168 98.173 101.741 1.00 74.84 273 LYS B C 1
ATOM 3106 O O . LYS B 2 276 ? 117.977 97.865 101.611 1.00 81.50 273 LYS B O 1
ATOM 3112 N N . THR B 2 277 ? 119.970 97.563 102.618 1.00 63.96 274 THR B N 1
ATOM 3113 C CA . THR B 2 277 ? 119.450 96.536 103.516 1.00 68.71 274 THR B CA 1
ATOM 3114 C C . THR B 2 277 ? 118.392 97.105 104.455 1.00 66.32 274 THR B C 1
ATOM 3115 O O . THR B 2 277 ? 117.338 96.489 104.664 1.00 69.46 274 THR B O 1
ATOM 3119 N N . GLU B 2 278 ? 118.651 98.286 105.024 1.00 62.68 275 GLU B N 1
ATOM 3120 C CA . GLU B 2 278 ? 117.674 98.902 105.915 1.00 67.78 275 GLU B CA 1
ATOM 3121 C C . GLU B 2 278 ? 116.394 99.254 105.170 1.00 72.35 275 GLU B C 1
ATOM 3122 O O . GLU B 2 278 ? 115.291 99.065 105.695 1.00 77.90 275 GLU B O 1
ATOM 3128 N N . GLU B 2 279 ? 116.518 99.760 103.939 1.00 68.66 276 GLU B N 1
ATOM 3129 C CA . GLU B 2 279 ? 115.334 100.068 103.141 1.00 67.62 276 GLU B CA 1
ATOM 3130 C C . GLU B 2 279 ? 114.522 98.811 102.845 1.00 68.49 276 GLU B C 1
ATOM 3131 O O . GLU B 2 279 ? 113.288 98.812 102.970 1.00 73.93 276 GLU B O 1
ATOM 3137 N N . LEU B 2 280 ? 115.201 97.728 102.459 1.00 57.10 277 LEU B N 1
ATOM 3138 C CA . LEU B 2 280 ? 114.520 96.471 102.171 1.00 53.05 277 LEU B CA 1
ATOM 3139 C C . LEU B 2 280 ? 113.783 95.953 103.400 1.00 65.54 277 LEU B C 1
ATOM 3140 O O . LEU B 2 280 ? 112.621 95.538 103.314 1.00 61.11 277 LEU B O 1
ATOM 3145 N N . HIS B 2 281 ? 114.444 95.978 104.560 1.00 62.38 278 HIS B N 1
ATOM 3146 C CA . HIS B 2 281 ? 113.817 95.463 105.773 1.00 48.91 278 HIS B CA 1
ATOM 3147 C C . HIS B 2 281 ? 112.659 96.347 106.223 1.00 49.57 278 HIS B C 1
ATOM 3148 O O . HIS B 2 281 ? 111.643 95.843 106.716 1.00 55.78 278 HIS B O 1
ATOM 3155 N N . SER B 2 282 ? 112.782 97.666 106.050 1.00 44.16 279 SER B N 1
ATOM 3156 C CA . SER B 2 282 ? 111.681 98.559 106.395 1.00 48.10 279 SER B CA 1
ATOM 3157 C C . SER B 2 282 ? 110.464 98.301 105.516 1.00 50.02 279 SER B C 1
ATOM 3158 O O . SER B 2 282 ? 109.330 98.246 106.010 1.00 46.54 279 SER B O 1
ATOM 3161 N N . ASN B 2 283 ? 110.677 98.130 104.208 1.00 48.55 280 ASN B N 1
ATOM 3162 C CA . ASN B 2 283 ? 109.553 97.843 103.320 1.00 41.51 280 ASN B CA 1
ATOM 3163 C C . ASN B 2 283 ? 108.941 96.479 103.623 1.00 48.77 280 ASN B C 1
ATOM 3164 O O . ASN B 2 283 ? 107.715 96.308 103.551 1.00 61.45 280 ASN B O 1
ATOM 3169 N N . ALA B 2 284 ? 109.778 95.497 103.973 1.00 54.81 281 ALA B N 1
ATOM 3170 C CA . ALA B 2 284 ? 109.262 94.185 104.350 1.00 47.46 281 ALA B CA 1
ATOM 3171 C C . ALA B 2 284 ? 108.401 94.270 105.604 1.00 45.76 281 ALA B C 1
ATOM 3172 O O . ALA B 2 284 ? 107.350 93.627 105.686 1.00 45.13 281 ALA B O 1
ATOM 3174 N N . VAL B 2 285 ? 108.833 95.054 106.595 1.00 47.31 282 VAL B N 1
ATOM 3175 C CA . VAL B 2 285 ? 108.032 95.245 107.803 1.00 43.45 282 VAL B CA 1
ATOM 3176 C C . VAL B 2 285 ? 106.714 95.931 107.466 1.00 44.39 282 VAL B C 1
ATOM 3177 O O . VAL B 2 285 ? 105.648 95.560 107.982 1.00 51.95 282 VAL B O 1
ATOM 3181 N N . ASN B 2 286 ? 106.766 96.945 106.597 1.00 51.36 283 ASN B N 1
ATOM 3182 C CA . ASN B 2 286 ? 105.550 97.652 106.208 1.00 44.03 283 ASN B CA 1
ATOM 3183 C C . ASN B 2 286 ? 104.549 96.709 105.553 1.00 51.36 283 ASN B C 1
ATOM 3184 O O . ASN B 2 286 ? 103.344 96.787 105.823 1.00 46.10 283 ASN B O 1
ATOM 3189 N N . LEU B 2 287 ? 105.026 95.819 104.679 1.00 53.81 284 LEU B N 1
ATOM 3190 C CA . LEU B 2 287 ? 104.121 94.852 104.061 1.00 39.90 284 LEU B CA 1
ATOM 3191 C C . LEU B 2 287 ? 103.615 93.829 105.075 1.00 45.23 284 LEU B C 1
ATOM 3192 O O . LEU B 2 287 ? 102.434 93.464 105.055 1.00 47.10 284 LEU B O 1
ATOM 3197 N N . LEU B 2 288 ? 104.492 93.351 105.966 1.00 55.42 285 LEU B N 1
ATOM 3198 C CA . LEU B 2 288 ? 104.075 92.394 106.990 1.00 48.35 285 LEU B CA 1
ATOM 3199 C C . LEU B 2 288 ? 103.007 92.971 107.907 1.00 42.04 285 LEU B C 1
ATOM 3200 O O . LEU B 2 288 ? 102.225 92.217 108.497 1.00 41.19 285 LEU B O 1
ATOM 3205 N N . SER B 2 289 ? 102.965 94.296 108.051 1.00 57.29 286 SER B N 1
ATOM 3206 C CA . SER B 2 289 ? 101.957 94.911 108.910 1.00 45.69 286 SER B CA 1
ATOM 3207 C C . SER B 2 289 ? 100.533 94.752 108.384 1.00 54.64 286 SER B C 1
ATOM 3208 O O . SER B 2 289 ? 99.588 95.037 109.127 1.00 55.05 286 SER B O 1
ATOM 3211 N N . ASN B 2 290 ? 100.349 94.314 107.136 1.00 69.29 287 ASN B N 1
ATOM 3212 C CA . ASN B 2 290 ? 99.021 94.206 106.542 1.00 57.54 287 ASN B CA 1
ATOM 3213 C C . ASN B 2 290 ? 98.440 92.797 106.578 1.00 63.11 287 ASN B C 1
ATOM 3214 O O . ASN B 2 290 ? 97.215 92.652 106.506 1.00 62.16 287 ASN B O 1
ATOM 3219 N N . VAL B 2 291 ? 99.276 91.769 106.678 1.00 63.16 288 VAL B N 1
ATOM 3220 C CA . VAL B 2 291 ? 98.838 90.374 106.637 1.00 59.43 288 VAL B CA 1
ATOM 3221 C C . VAL B 2 291 ? 97.996 90.061 107.870 1.00 65.99 288 VAL B C 1
ATOM 3222 O O . VAL B 2 291 ? 98.325 90.524 108.972 1.00 66.06 288 VAL B O 1
ATOM 3226 N N . PRO B 2 292 ? 96.902 89.304 107.737 1.00 75.45 289 PRO B N 1
ATOM 3227 C CA . PRO B 2 292 ? 96.140 88.898 108.924 1.00 73.19 289 PRO B CA 1
ATOM 3228 C C . PRO B 2 292 ? 96.990 88.074 109.881 1.00 65.48 289 PRO B C 1
ATOM 3229 O O . PRO B 2 292 ? 97.856 87.298 109.473 1.00 62.83 289 PRO B O 1
ATOM 3233 N N . VAL B 2 293 ? 96.727 88.256 111.179 1.00 69.33 290 VAL B N 1
ATOM 3234 C CA . VAL B 2 293 ? 97.586 87.690 112.217 1.00 66.89 290 VAL B CA 1
ATOM 3235 C C . VAL B 2 293 ? 97.505 86.174 112.308 1.00 65.49 290 VAL B C 1
ATOM 3236 O O . VAL B 2 293 ? 98.494 85.536 112.688 1.00 73.58 290 VAL B O 1
ATOM 3240 N N . SER B 2 294 ? 96.372 85.572 111.954 1.00 66.84 291 SER B N 1
ATOM 3241 C CA . SER B 2 294 ? 96.225 84.125 112.032 1.00 69.62 291 SER B CA 1
ATOM 3242 C C . SER B 2 294 ? 97.066 83.381 111.003 1.00 71.50 291 SER B C 1
ATOM 3243 O O . SER B 2 294 ? 97.223 82.162 111.121 1.00 71.52 291 SER B O 1
ATOM 3246 N N . CYS B 2 295 ? 97.607 84.079 110.003 1.00 71.52 292 CYS B N 1
ATOM 3247 C CA . CYS B 2 295 ? 98.477 83.475 109.002 1.00 66.36 292 CYS B CA 1
ATOM 3248 C C . CYS B 2 295 ? 99.945 83.812 109.232 1.00 70.04 292 CYS B C 1
ATOM 3249 O O . CYS B 2 295 ? 100.783 83.507 108.377 1.00 72.47 292 CYS B O 1
ATOM 3252 N N . LEU B 2 296 ? 100.276 84.431 110.363 1.00 68.12 293 LEU B N 1
ATOM 3253 C CA . LEU B 2 296 ? 101.631 84.867 110.665 1.00 62.48 293 LEU B CA 1
ATOM 3254 C C . LEU B 2 296 ? 102.439 83.815 111.413 1.00 66.80 293 LEU B C 1
ATOM 3255 O O . LEU B 2 296 ? 103.527 84.124 111.909 1.00 71.32 293 LEU B O 1
ATOM 3260 N N . ASP B 2 297 ? 101.935 82.587 111.511 1.00 71.14 294 ASP B N 1
ATOM 3261 C CA . ASP B 2 297 ? 102.624 81.525 112.232 1.00 64.70 294 ASP B CA 1
ATOM 3262 C C . ASP B 2 297 ? 103.678 80.819 111.391 1.00 68.04 294 ASP B C 1
ATOM 3263 O O . ASP B 2 297 ? 104.348 79.915 111.902 1.00 72.11 294 ASP B O 1
ATOM 3268 N N . VAL B 2 298 ? 103.845 81.200 110.127 1.00 66.91 295 VAL B N 1
ATOM 3269 C CA . VAL B 2 298 ? 104.820 80.560 109.251 1.00 67.59 295 VAL B CA 1
ATOM 3270 C C . VAL B 2 298 ? 106.146 81.304 109.336 1.00 61.26 295 VAL B C 1
ATOM 3271 O O . VAL B 2 298 ? 107.058 81.063 108.538 1.00 64.76 295 VAL B O 1
ATOM 3275 N N . LEU B 2 299 ? 106.258 82.216 110.302 1.00 53.12 296 LEU B N 1
ATOM 3276 C CA . LEU B 2 299 ? 107.522 82.886 110.580 1.00 54.52 296 LEU B CA 1
ATOM 3277 C C . LEU B 2 299 ? 108.460 82.039 111.428 1.00 57.49 296 LEU B C 1
ATOM 3278 O O . LEU B 2 299 ? 109.620 82.424 111.611 1.00 58.63 296 LEU B O 1
ATOM 3283 N N . ILE B 2 300 ? 107.991 80.904 111.942 1.00 59.24 297 ILE B N 1
ATOM 3284 C CA . ILE B 2 300 ? 108.763 80.047 112.832 1.00 55.73 297 ILE B CA 1
ATOM 3285 C C . ILE B 2 300 ? 108.803 78.650 112.231 1.00 61.40 297 ILE B C 1
ATOM 3286 O O . ILE B 2 300 ? 107.769 78.123 111.807 1.00 64.40 297 ILE B O 1
ATOM 3291 N N . CYS B 2 301 ? 109.993 78.055 112.191 1.00 69.86 298 CYS B N 1
ATOM 3292 C CA . CYS B 2 301 ? 110.164 76.718 111.649 1.00 70.80 298 CYS B CA 1
ATOM 3293 C C . CYS B 2 301 ? 110.438 75.714 112.765 1.00 70.28 298 CYS B C 1
ATOM 3294 O O . CYS B 2 301 ? 111.001 76.072 113.804 1.00 70.06 298 CYS B O 1
ATOM 3297 N N . PRO B 2 302 ? 110.043 74.443 112.586 1.00 69.44 299 PRO B N 1
ATOM 3298 C CA . PRO B 2 302 ? 110.314 73.391 113.573 1.00 66.16 299 PRO B CA 1
ATOM 3299 C C . PRO B 2 302 ? 111.806 73.170 113.809 1.00 68.71 299 PRO B C 1
ATOM 3300 O O . PRO B 2 302 ? 112.572 73.175 112.846 1.00 68.07 299 PRO B O 1
ATOM 3304 N N . MET B 2 335 ? 119.880 80.594 118.129 1.00 72.53 332 MET B N 1
ATOM 3305 C CA . MET B 2 335 ? 118.559 81.099 118.484 1.00 69.55 332 MET B CA 1
ATOM 3306 C C . MET B 2 335 ? 117.499 80.014 118.334 1.00 71.92 332 MET B C 1
ATOM 3307 O O . MET B 2 335 ? 116.896 79.868 117.272 1.00 75.09 332 MET B O 1
ATOM 3312 N N . VAL B 2 336 ? 117.280 79.251 119.402 1.00 75.03 333 VAL B N 1
ATOM 3313 C CA . VAL B 2 336 ? 116.289 78.182 119.427 1.00 74.67 333 VAL B CA 1
ATOM 3314 C C . VAL B 2 336 ? 115.469 78.311 120.702 1.00 73.32 333 VAL B C 1
ATOM 3315 O O . VAL B 2 336 ? 115.992 78.726 121.742 1.00 84.80 333 VAL B O 1
ATOM 3319 N N . TYR B 2 337 ? 114.185 77.970 120.617 1.00 69.96 334 TYR B N 1
ATOM 3320 C CA . TYR B 2 337 ? 113.295 77.967 121.771 1.00 69.86 334 TYR B CA 1
ATOM 3321 C C . TYR B 2 337 ? 112.270 76.858 121.597 1.00 72.31 334 TYR B C 1
ATOM 3322 O O . TYR B 2 337 ? 111.443 76.916 120.681 1.00 76.21 334 TYR B O 1
ATOM 3331 N N . ASN B 2 338 ? 112.319 75.862 122.482 1.00 69.50 335 ASN B N 1
ATOM 3332 C CA . ASN B 2 338 ? 111.366 74.752 122.489 1.00 68.79 335 ASN B CA 1
ATOM 3333 C C . ASN B 2 338 ? 111.352 74.041 121.135 1.00 71.49 335 ASN B C 1
ATOM 3334 O O . ASN B 2 338 ? 110.307 73.835 120.515 1.00 69.68 335 ASN B O 1
ATOM 3339 N N . GLY B 2 339 ? 112.542 73.663 120.678 1.00 72.27 336 GLY B N 1
ATOM 3340 C CA . GLY B 2 339 ? 112.680 72.950 119.417 1.00 68.87 336 GLY B CA 1
ATOM 3341 C C . GLY B 2 339 ? 112.198 73.714 118.203 1.00 66.43 336 GLY B C 1
ATOM 3342 O O . GLY B 2 339 ? 111.582 73.123 117.308 1.00 69.40 336 GLY B O 1
ATOM 3343 N N . MET B 2 340 ? 112.475 75.015 118.143 1.00 67.59 337 MET B N 1
ATOM 3344 C CA . MET B 2 340 ? 112.046 75.864 117.040 1.00 64.16 337 MET B CA 1
ATOM 3345 C C . MET B 2 340 ? 113.207 76.737 116.583 1.00 65.79 337 MET B C 1
ATOM 3346 O O . MET B 2 340 ? 114.266 76.784 117.213 1.00 73.50 337 MET B O 1
ATOM 3351 N N . ASN B 2 341 ? 112.999 77.430 115.468 1.00 56.33 338 ASN B N 1
ATOM 3352 C CA . ASN B 2 341 ? 113.967 78.375 114.924 1.00 61.52 338 ASN B CA 1
ATOM 3353 C C . ASN B 2 341 ? 113.407 79.780 115.099 1.00 68.12 338 ASN B C 1
ATOM 3354 O O . ASN B 2 341 ? 112.294 80.067 114.646 1.00 69.92 338 ASN B O 1
ATOM 3359 N N . MET B 2 342 ? 114.175 80.652 115.747 1.00 59.17 339 MET B N 1
ATOM 3360 C CA . MET B 2 342 ? 113.673 81.941 116.208 1.00 52.72 339 MET B CA 1
ATOM 3361 C C . MET B 2 342 ? 114.567 83.079 115.730 1.00 61.62 339 MET B C 1
ATOM 3362 O O . MET B 2 342 ? 114.856 84.018 116.476 1.00 73.91 339 MET B O 1
ATOM 3367 N N . GLU B 2 343 ? 115.020 83.020 114.478 1.00 67.95 340 GLU B N 1
ATOM 3368 C CA . GLU B 2 343 ? 115.991 83.988 113.975 1.00 59.58 340 GLU B CA 1
ATOM 3369 C C . GLU B 2 343 ? 115.351 85.269 113.445 1.00 71.96 340 GLU B C 1
ATOM 3370 O O . GLU B 2 343 ? 115.917 86.357 113.612 1.00 82.91 340 GLU B O 1
ATOM 3376 N N . ALA B 2 344 ? 114.185 85.167 112.801 1.00 61.15 341 ALA B N 1
ATOM 3377 C CA . ALA B 2 344 ? 113.546 86.355 112.240 1.00 49.92 341 ALA B CA 1
ATOM 3378 C C . ALA B 2 344 ? 113.133 87.330 113.335 1.00 51.66 341 ALA B C 1
ATOM 3379 O O . ALA B 2 344 ? 113.214 88.551 113.155 1.00 58.77 341 ALA B O 1
ATOM 3381 N N . ILE B 2 345 ? 112.691 86.811 114.481 1.00 47.47 342 ILE B N 1
ATOM 3382 C CA . ILE B 2 345 ? 112.336 87.677 115.601 1.00 53.28 342 ILE B CA 1
ATOM 3383 C C . ILE B 2 345 ? 113.574 88.388 116.134 1.00 58.05 342 ILE B C 1
ATOM 3384 O O . ILE B 2 345 ? 113.516 89.559 116.526 1.00 59.82 342 ILE B O 1
ATOM 3389 N N . HIS B 2 346 ? 114.714 87.692 116.151 1.00 57.94 343 HIS B N 1
ATOM 3390 C CA . HIS B 2 346 ? 115.967 88.329 116.544 1.00 55.09 343 HIS B CA 1
ATOM 3391 C C . HIS B 2 346 ? 116.342 89.448 115.580 1.00 57.79 343 HIS B C 1
ATOM 3392 O O . HIS B 2 346 ? 116.783 90.525 116.005 1.00 65.41 343 HIS B O 1
ATOM 3399 N N . VAL B 2 347 ? 116.174 89.211 114.277 1.00 46.34 344 VAL B N 1
ATOM 3400 C CA . VAL B 2 347 ? 116.466 90.245 113.288 1.00 50.78 344 VAL B CA 1
ATOM 3401 C C . VAL B 2 347 ? 115.561 91.454 113.494 1.00 52.37 344 VAL B C 1
ATOM 3402 O O . VAL B 2 347 ? 116.012 92.605 113.432 1.00 63.66 344 VAL B O 1
ATOM 3406 N N . LEU B 2 348 ? 114.271 91.214 113.740 1.00 32.34 345 LEU B N 1
ATOM 3407 C CA . LEU B 2 348 ? 113.341 92.316 113.972 1.00 36.19 345 LEU B CA 1
ATOM 3408 C C . LEU B 2 348 ? 113.708 93.101 115.226 1.00 47.51 345 LEU B C 1
ATOM 3409 O O . LEU B 2 348 ? 113.631 94.336 115.242 1.00 54.22 345 LEU B O 1
ATOM 3414 N N . LEU B 2 349 ? 114.099 92.399 116.293 1.00 50.63 346 LEU B N 1
ATOM 3415 C CA . LEU B 2 349 ? 114.497 93.078 117.523 1.00 48.37 346 LEU B CA 1
ATOM 3416 C C . LEU B 2 349 ? 115.738 93.937 117.305 1.00 47.81 346 LEU B C 1
ATOM 3417 O O . LEU B 2 349 ? 115.814 95.070 117.799 1.00 49.62 346 LEU B O 1
ATOM 3422 N N . ASN B 2 350 ? 116.722 93.416 116.568 1.00 48.19 347 ASN B N 1
ATOM 3423 C CA . ASN B 2 350 ? 117.917 94.203 116.275 1.00 39.47 347 ASN B CA 1
ATOM 3424 C C . ASN B 2 350 ? 117.585 95.420 115.420 1.00 47.39 347 ASN B C 1
ATOM 3425 O O . ASN B 2 350 ? 118.141 96.504 115.629 1.00 56.22 347 ASN B O 1
ATOM 3430 N N . PHE B 2 351 ? 116.690 95.254 114.442 1.00 53.51 348 PHE B N 1
ATOM 3431 C CA . PHE B 2 351 ? 116.239 96.385 113.633 1.00 46.37 348 PHE B CA 1
ATOM 3432 C C . PHE B 2 351 ? 115.607 97.465 114.504 1.00 52.37 348 PHE B C 1
ATOM 3433 O O . PHE B 2 351 ? 115.923 98.657 114.371 1.00 49.12 348 PHE B O 1
ATOM 3441 N N . MET B 2 352 ? 114.712 97.061 115.409 1.00 58.54 349 MET B N 1
ATOM 3442 C CA . MET B 2 352 ? 114.053 98.029 116.278 1.00 61.68 349 MET B CA 1
ATOM 3443 C C . MET B 2 352 ? 115.057 98.737 117.179 1.00 60.09 349 MET B C 1
ATOM 3444 O O . MET B 2 352 ? 114.973 99.955 117.375 1.00 52.79 349 MET B O 1
ATOM 3449 N N . GLU B 2 353 ? 116.019 97.994 117.732 1.00 67.29 350 GLU B N 1
ATOM 3450 C CA . GLU B 2 353 ? 117.016 98.614 118.601 1.00 61.91 350 GLU B CA 1
ATOM 3451 C C . GLU B 2 353 ? 117.888 99.603 117.835 1.00 52.88 350 GLU B C 1
ATOM 3452 O O . GLU B 2 353 ? 118.162 100.709 118.321 1.00 55.57 350 GLU B O 1
ATOM 3458 N N . LYS B 2 354 ? 118.330 99.225 116.632 1.00 59.91 351 LYS B N 1
ATOM 3459 C CA . LYS B 2 354 ? 119.171 100.118 115.843 1.00 54.24 351 LYS B CA 1
ATOM 3460 C C . LYS B 2 354 ? 118.418 101.371 115.420 1.00 53.22 351 LYS B C 1
ATOM 3461 O O . LYS B 2 354 ? 119.020 102.444 115.307 1.00 54.33 351 LYS B O 1
ATOM 3463 N N . ARG B 2 355 ? 117.109 101.263 115.177 1.00 68.36 352 ARG B N 1
ATOM 3464 C CA . ARG B 2 355 ? 116.343 102.467 114.866 1.00 65.91 352 ARG B CA 1
ATOM 3465 C C . ARG B 2 355 ? 116.054 103.301 116.110 1.00 57.17 352 ARG B C 1
ATOM 3466 O O . ARG B 2 355 ? 115.885 104.520 116.006 1.00 48.93 352 ARG B O 1
ATOM 3474 N N . ILE B 2 356 ? 115.988 102.668 117.284 1.00 75.11 353 ILE B N 1
ATOM 3475 C CA . ILE B 2 356 ? 115.846 103.419 118.530 1.00 67.55 353 ILE B CA 1
ATOM 3476 C C . ILE B 2 356 ? 117.113 104.212 118.825 1.00 62.79 353 ILE B C 1
ATOM 3477 O O . ILE B 2 356 ? 117.051 105.332 119.350 1.00 56.79 353 ILE B O 1
ATOM 3482 N N . ASP B 2 357 ? 118.279 103.648 118.495 1.00 77.09 354 ASP B N 1
ATOM 3483 C CA . ASP B 2 357 ? 119.548 104.290 118.836 1.00 64.63 354 ASP B CA 1
ATOM 3484 C C . ASP B 2 357 ? 119.637 105.701 118.263 1.00 71.23 354 ASP B C 1
ATOM 3485 O O . ASP B 2 357 ? 120.027 106.643 118.962 1.00 75.96 354 ASP B O 1
ATOM 3490 N N . LYS B 2 358 ? 119.286 105.868 116.991 1.00 84.45 355 LYS B N 1
ATOM 3491 C CA . LYS B 2 358 ? 119.226 107.204 116.421 1.00 82.85 355 LYS B CA 1
ATOM 3492 C C . LYS B 2 358 ? 117.980 107.933 116.920 1.00 89.72 355 LYS B C 1
ATOM 3493 O O . LYS B 2 358 ? 116.987 107.320 117.319 1.00 93.66 355 LYS B O 1
ATOM 3499 N N . GLY B 2 359 ? 118.044 109.260 116.903 1.00 75.78 356 GLY B N 1
ATOM 3500 C CA . GLY B 2 359 ? 116.995 110.050 117.519 1.00 74.03 356 GLY B CA 1
ATOM 3501 C C . GLY B 2 359 ? 116.192 110.922 116.578 1.00 77.53 356 GLY B C 1
ATOM 3502 O O . GLY B 2 359 ? 115.900 112.075 116.906 1.00 87.18 356 GLY B O 1
ATOM 3503 N N . SER B 2 360 ? 115.826 110.397 115.410 1.00 73.16 357 SER B N 1
ATOM 3504 C CA . SER B 2 360 ? 115.057 111.152 114.431 1.00 72.42 357 SER B CA 1
ATOM 3505 C C . SER B 2 360 ? 113.932 110.297 113.866 1.00 73.20 357 SER B C 1
ATOM 3506 O O . SER B 2 360 ? 114.097 109.089 113.667 1.00 80.09 357 SER B O 1
ATOM 3509 N N . SER B 2 361 ? 112.792 110.939 113.609 1.00 69.10 358 SER B N 1
ATOM 3510 C CA . SER B 2 361 ? 111.649 110.330 112.927 1.00 65.40 358 SER B CA 1
ATOM 3511 C C . SER B 2 361 ? 111.151 109.086 113.664 1.00 70.34 358 SER B C 1
ATOM 3512 O O . SER B 2 361 ? 111.187 107.965 113.153 1.00 71.17 358 SER B O 1
ATOM 3515 N N . TYR B 2 362 ? 110.674 109.305 114.890 1.00 67.60 359 TYR B N 1
ATOM 3516 C CA . TYR B 2 362 ? 110.154 108.201 115.689 1.00 56.35 359 TYR B CA 1
ATOM 3517 C C . TYR B 2 362 ? 108.761 107.778 115.237 1.00 63.97 359 TYR B C 1
ATOM 3518 O O . TYR B 2 362 ? 108.409 106.598 115.335 1.00 76.12 359 TYR B O 1
ATOM 3527 N N . ARG B 2 363 ? 107.952 108.722 114.749 1.00 58.31 360 ARG B N 1
ATOM 3528 C CA . ARG B 2 363 ? 106.578 108.392 114.378 1.00 64.74 360 ARG B CA 1
ATOM 3529 C C . ARG B 2 363 ? 106.531 107.471 113.164 1.00 69.30 360 ARG B C 1
ATOM 3530 O O . ARG B 2 363 ? 105.749 106.514 113.133 1.00 73.50 360 ARG B O 1
ATOM 3538 N N . GLU B 2 364 ? 107.358 107.740 112.157 1.00 67.98 361 GLU B N 1
ATOM 3539 C CA . GLU B 2 364 ? 107.369 106.960 110.929 1.00 67.69 361 GLU B CA 1
ATOM 3540 C C . GLU B 2 364 ? 108.473 105.911 110.905 1.00 73.96 361 GLU B C 1
ATOM 3541 O O . GLU B 2 364 ? 108.685 105.274 109.869 1.00 77.39 361 GLU B O 1
ATOM 3547 N N . GLY B 2 365 ? 109.177 105.715 112.015 1.00 64.29 362 GLY B N 1
ATOM 3548 C CA . GLY B 2 365 ? 110.273 104.768 112.044 1.00 51.10 362 GLY B CA 1
ATOM 3549 C C . GLY B 2 365 ? 110.177 103.721 113.135 1.00 58.07 362 GLY B C 1
ATOM 3550 O O . GLY B 2 365 ? 110.945 102.755 113.136 1.00 66.06 362 GLY B O 1
ATOM 3551 N N . LEU B 2 366 ? 109.244 103.892 114.067 1.00 54.90 363 LEU B N 1
ATOM 3552 C CA . LEU B 2 366 ? 109.128 102.991 115.205 1.00 59.76 363 LEU B CA 1
ATOM 3553 C C . LEU B 2 366 ? 107.761 102.342 115.353 1.00 60.08 363 LEU B C 1
ATOM 3554 O O . LEU B 2 366 ? 107.684 101.221 115.858 1.00 64.28 363 LEU B O 1
ATOM 3559 N N . THR B 2 367 ? 106.686 103.014 114.942 1.00 51.43 364 THR B N 1
ATOM 3560 C CA . THR B 2 367 ? 105.344 102.469 115.145 1.00 61.84 364 THR B CA 1
ATOM 3561 C C . THR B 2 367 ? 105.096 101.156 114.406 1.00 63.15 364 THR B C 1
ATOM 3562 O O . THR B 2 367 ? 104.555 100.223 115.027 1.00 68.97 364 THR B O 1
ATOM 3566 N N . PRO B 2 368 ? 105.429 101.006 113.115 1.00 60.48 365 PRO B N 1
ATOM 3567 C CA . PRO B 2 368 ? 105.082 99.744 112.430 1.00 57.77 365 PRO B CA 1
ATOM 3568 C C . PRO B 2 368 ? 105.716 98.506 113.045 1.00 54.71 365 PRO B C 1
ATOM 3569 O O . PRO B 2 368 ? 105.026 97.497 113.243 1.00 59.93 365 PRO B O 1
ATOM 3573 N N . VAL B 2 369 ? 107.013 98.549 113.355 1.00 49.40 366 VAL B N 1
ATOM 3574 C CA . VAL B 2 369 ? 107.687 97.361 113.872 1.00 51.29 366 VAL B CA 1
ATOM 3575 C C . VAL B 2 369 ? 107.189 97.022 115.273 1.00 53.94 366 VAL B C 1
ATOM 3576 O O . VAL B 2 369 ? 107.019 95.846 115.617 1.00 58.10 366 VAL B O 1
ATOM 3580 N N . LEU B 2 370 ? 106.930 98.039 116.099 1.00 44.16 367 LEU B N 1
ATOM 3581 C CA . LEU B 2 370 ? 106.408 97.783 117.437 1.00 47.54 367 LEU B CA 1
ATOM 3582 C C . LEU B 2 370 ? 105.006 97.189 117.376 1.00 49.95 367 LEU B C 1
ATOM 3583 O O . LEU B 2 370 ? 104.685 96.255 118.122 1.00 57.83 367 LEU B O 1
ATOM 3588 N N . SER B 2 371 ? 104.159 97.714 116.485 1.00 45.95 368 SER B N 1
ATOM 3589 C CA . SER B 2 371 ? 102.823 97.152 116.315 1.00 43.26 368 SER B CA 1
ATOM 3590 C C . SER B 2 371 ? 102.891 95.710 115.829 1.00 49.74 368 SER B C 1
ATOM 3591 O O . SER B 2 371 ? 102.140 94.848 116.306 1.00 58.57 368 SER B O 1
ATOM 3594 N N . LEU B 2 372 ? 103.784 95.430 114.876 1.00 47.87 369 LEU B N 1
ATOM 3595 C CA . LEU B 2 372 ? 103.928 94.070 114.369 1.00 45.30 369 LEU B CA 1
ATOM 3596 C C . LEU B 2 372 ? 104.384 93.114 115.464 1.00 49.03 369 LEU B C 1
ATOM 3597 O O . LEU B 2 372 ? 103.851 92.005 115.590 1.00 55.72 369 LEU B O 1
ATOM 3602 N N . LEU B 2 373 ? 105.367 93.528 116.269 1.00 50.36 370 LEU B N 1
ATOM 3603 C CA . LEU B 2 373 ? 105.836 92.676 117.358 1.00 42.65 370 LEU B CA 1
ATOM 3604 C C . LEU B 2 373 ? 104.733 92.426 118.378 1.00 40.92 370 LEU B C 1
ATOM 3605 O O . LEU B 2 373 ? 104.560 91.296 118.852 1.00 49.20 370 LEU B O 1
ATOM 3610 N N . THR B 2 374 ? 103.968 93.467 118.721 1.00 46.10 371 THR B N 1
ATOM 3611 C CA . THR B 2 374 ? 102.882 93.302 119.683 1.00 44.22 371 THR B CA 1
ATOM 3612 C C . THR B 2 374 ? 101.823 92.337 119.163 1.00 51.12 371 THR B C 1
ATOM 3613 O O . THR B 2 374 ? 101.359 91.452 119.894 1.00 52.72 371 THR B O 1
ATOM 3617 N N . GLU B 2 375 ? 101.433 92.487 117.894 1.00 57.49 372 GLU B N 1
ATOM 3618 C CA . GLU B 2 375 ? 100.397 91.621 117.339 1.00 55.98 372 GLU B CA 1
ATOM 3619 C C . GLU B 2 375 ? 100.884 90.184 117.205 1.00 61.52 372 GLU B C 1
ATOM 3620 O O . GLU B 2 375 ? 100.112 89.240 117.408 1.00 62.84 372 GLU B O 1
ATOM 3626 N N . CYS B 2 376 ? 102.159 89.994 116.854 1.00 60.61 373 CYS B N 1
ATOM 3627 C CA . CYS B 2 376 ? 102.705 88.642 116.794 1.00 55.49 373 CYS B CA 1
ATOM 3628 C C . CYS B 2 376 ? 102.741 87.998 118.174 1.00 55.80 373 CYS B C 1
ATOM 3629 O O . CYS B 2 376 ? 102.418 86.814 118.321 1.00 54.83 373 CYS B O 1
ATOM 3632 N N . SER B 2 377 ? 103.134 88.760 119.198 1.00 54.39 374 SER B N 1
ATOM 3633 C CA . SER B 2 377 ? 103.223 88.196 120.542 1.00 48.04 374 SER B CA 1
ATOM 3634 C C . SER B 2 377 ? 101.846 87.885 121.115 1.00 53.31 374 SER B C 1
ATOM 3635 O O . SER B 2 377 ? 101.682 86.901 121.845 1.00 53.45 374 SER B O 1
ATOM 3638 N N . ARG B 2 378 ? 100.845 88.714 120.804 1.00 60.47 375 ARG B N 1
ATOM 3639 C CA . ARG B 2 378 ? 99.525 88.544 121.405 1.00 54.59 375 ARG B CA 1
ATOM 3640 C C . ARG B 2 378 ? 98.826 87.264 120.960 1.00 55.53 375 ARG B C 1
ATOM 3641 O O . ARG B 2 378 ? 97.988 86.742 121.704 1.00 54.24 375 ARG B O 1
ATOM 3649 N N . ALA B 2 379 ? 99.151 86.738 119.780 1.00 57.61 376 ALA B N 1
ATOM 3650 C CA . ALA B 2 379 ? 98.440 85.596 119.221 1.00 49.33 376 ALA B CA 1
ATOM 3651 C C . ALA B 2 379 ? 99.201 84.282 119.308 1.00 58.81 376 ALA B C 1
ATOM 3652 O O . ALA B 2 379 ? 98.571 83.223 119.307 1.00 60.30 376 ALA B O 1
ATOM 3654 N N . HIS B 2 380 ? 100.528 84.316 119.381 1.00 62.96 377 HIS B N 1
ATOM 3655 C CA . HIS B 2 380 ? 101.339 83.109 119.415 1.00 51.87 377 HIS B CA 1
ATOM 3656 C C . HIS B 2 380 ? 102.120 83.033 120.720 1.00 60.67 377 HIS B C 1
ATOM 3657 O O . HIS B 2 380 ? 102.510 84.053 121.294 1.00 71.19 377 HIS B O 1
ATOM 3664 N N . ARG B 2 381 ? 102.341 81.803 121.182 1.00 56.19 378 ARG B N 1
ATOM 3665 C CA . ARG B 2 381 ? 102.923 81.537 122.492 1.00 49.59 378 ARG B CA 1
ATOM 3666 C C . ARG B 2 381 ? 104.446 81.470 122.461 1.00 53.70 378 ARG B C 1
ATOM 3667 O O . ARG B 2 381 ? 105.109 82.033 123.342 1.00 61.77 378 ARG B O 1
ATOM 3675 N N . ASN B 2 382 ? 105.013 80.793 121.461 1.00 51.24 379 ASN B N 1
ATOM 3676 C CA . ASN B 2 382 ? 106.462 80.631 121.405 1.00 39.47 379 ASN B CA 1
ATOM 3677 C C . ASN B 2 382 ? 107.163 81.967 121.202 1.00 52.96 379 ASN B C 1
ATOM 3678 O O . ASN B 2 382 ? 108.213 82.220 121.801 1.00 66.85 379 ASN B O 1
ATOM 3683 N N . ILE B 2 383 ? 106.594 82.839 120.366 1.00 54.35 380 ILE B N 1
ATOM 3684 C CA . ILE B 2 383 ? 107.200 84.147 120.125 1.00 55.33 380 ILE B CA 1
ATOM 3685 C C . ILE B 2 383 ? 107.206 84.978 121.402 1.00 46.22 380 ILE B C 1
ATOM 3686 O O . ILE B 2 383 ? 108.212 85.611 121.746 1.00 52.79 380 ILE B O 1
ATOM 3691 N N . ARG B 2 384 ? 106.084 84.987 122.126 1.00 39.44 381 ARG B N 1
ATOM 3692 C CA . ARG B 2 384 ? 106.010 85.726 123.382 1.00 43.03 381 ARG B CA 1
ATOM 3693 C C . ARG B 2 384 ? 106.999 85.186 124.408 1.00 54.68 381 ARG B C 1
ATOM 3694 O O . ARG B 2 384 ? 107.688 85.959 125.088 1.00 58.98 381 ARG B O 1
ATOM 3702 N N . LYS B 2 385 ? 107.087 83.858 124.532 1.00 55.51 382 LYS B N 1
ATOM 3703 C CA . LYS B 2 385 ? 107.986 83.269 125.519 1.00 43.08 382 LYS B CA 1
ATOM 3704 C C . LYS B 2 385 ? 109.450 83.476 125.150 1.00 54.38 382 LYS B C 1
ATOM 3705 O O . LYS B 2 385 ? 110.302 83.570 126.039 1.00 56.82 382 LYS B O 1
ATOM 3711 N N . PHE B 2 386 ? 109.764 83.540 123.855 1.00 45.81 383 PHE B N 1
ATOM 3712 C CA . PHE B 2 386 ? 111.133 83.829 123.443 1.00 39.39 383 PHE B CA 1
ATOM 3713 C C . PHE B 2 386 ? 111.478 85.296 123.659 1.00 55.41 383 PHE B C 1
ATOM 3714 O O . PHE B 2 386 ? 112.612 85.623 124.022 1.00 64.08 383 PHE B O 1
ATOM 3722 N N . LEU B 2 387 ? 110.519 86.196 123.432 1.00 52.15 384 LEU B N 1
ATOM 3723 C CA . LEU B 2 387 ? 110.802 87.618 123.594 1.00 39.77 384 LEU B CA 1
ATOM 3724 C C . LEU B 2 387 ? 110.893 88.016 125.061 1.00 39.85 384 LEU B C 1
ATOM 3725 O O . LEU B 2 387 ? 111.634 88.947 125.401 1.00 42.60 384 LEU B O 1
ATOM 3730 N N . LYS B 2 388 ? 110.149 87.339 125.940 1.00 55.96 385 LYS B N 1
ATOM 3731 C CA . LYS B 2 388 ? 110.147 87.728 127.348 1.00 53.84 385 LYS B CA 1
ATOM 3732 C C . LYS B 2 388 ? 111.524 87.565 127.982 1.00 53.30 385 LYS B C 1
ATOM 3733 O O . LYS B 2 388 ? 111.971 88.435 128.737 1.00 63.73 385 LYS B O 1
ATOM 3739 N N . ASP B 2 389 ? 112.213 86.459 127.697 1.00 61.89 386 ASP B N 1
ATOM 3740 C CA . ASP B 2 389 ? 113.515 86.230 128.311 1.00 58.48 386 ASP B CA 1
ATOM 3741 C C . ASP B 2 389 ? 114.655 86.930 127.580 1.00 60.89 386 ASP B C 1
ATOM 3742 O O . ASP B 2 389 ? 115.796 86.875 128.050 1.00 62.42 386 ASP B O 1
ATOM 3747 N N . GLN B 2 390 ? 114.378 87.579 126.452 1.00 58.76 387 GLN B N 1
ATOM 3748 C CA . GLN B 2 390 ? 115.369 88.389 125.755 1.00 58.21 387 GLN B CA 1
ATOM 3749 C C . GLN B 2 390 ? 115.244 89.873 126.062 1.00 61.14 387 GLN B C 1
ATOM 3750 O O . GLN B 2 390 ? 116.258 90.578 126.076 1.00 57.45 387 GLN B O 1
ATOM 3756 N N . VAL B 2 391 ? 114.031 90.362 126.306 1.00 64.16 388 VAL B N 1
ATOM 3757 C CA . VAL B 2 391 ? 113.837 91.771 126.631 1.00 56.52 388 VAL B CA 1
ATOM 3758 C C . VAL B 2 391 ? 113.860 92.003 128.137 1.00 52.47 388 VAL B C 1
ATOM 3759 O O . VAL B 2 391 ? 114.398 93.008 128.606 1.00 57.40 388 VAL B O 1
ATOM 3763 N N . LEU B 2 392 ? 113.299 91.080 128.918 1.00 51.99 389 LEU B N 1
ATOM 3764 C CA . LEU B 2 392 ? 113.193 91.220 130.371 1.00 56.70 389 LEU B CA 1
ATOM 3765 C C . LEU B 2 392 ? 113.773 89.986 131.050 1.00 57.78 389 LEU B C 1
ATOM 3766 O O . LEU B 2 392 ? 113.030 89.090 131.474 1.00 57.65 389 LEU B O 1
ATOM 3771 N N . PRO B 2 393 ? 115.095 89.905 131.173 1.00 61.35 390 PRO B N 1
ATOM 3772 C CA . PRO B 2 393 ? 115.707 88.812 131.937 1.00 56.00 390 PRO B CA 1
ATOM 3773 C C . PRO B 2 393 ? 115.364 88.933 133.410 1.00 69.02 390 PRO B C 1
ATOM 3774 O O . PRO B 2 393 ? 114.902 89.994 133.857 1.00 77.36 390 PRO B O 1
ATOM 3778 N N . PRO B 2 394 ? 115.554 87.870 134.195 1.00 82.14 391 PRO B N 1
ATOM 3779 C CA . PRO B 2 394 ? 115.241 87.951 135.628 1.00 78.97 391 PRO B CA 1
ATOM 3780 C C . PRO B 2 394 ? 116.020 89.066 136.312 1.00 74.41 391 PRO B C 1
ATOM 3781 O O . PRO B 2 394 ? 117.200 89.289 136.033 1.00 75.46 391 PRO B O 1
ATOM 3785 N N . LEU B 2 395 ? 115.343 89.765 137.220 1.00 79.44 392 LEU B N 1
ATOM 3786 C CA . LEU B 2 395 ? 115.911 90.946 137.857 1.00 84.43 392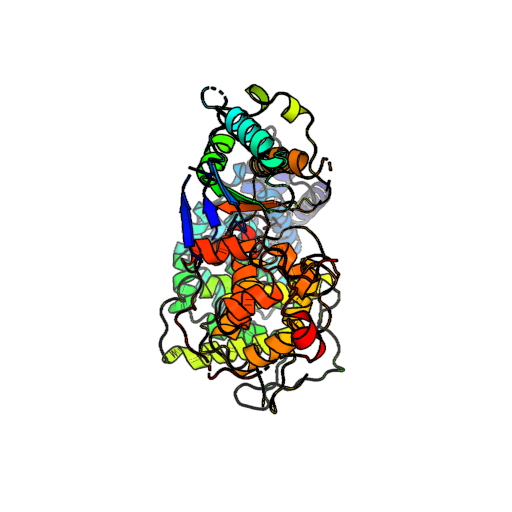 LEU B CA 1
ATOM 3787 C C . LEU B 2 395 ? 116.967 90.547 138.880 1.00 86.96 392 LEU B C 1
ATOM 3788 O O . LEU B 2 395 ? 116.728 89.683 139.729 1.00 88.14 392 LEU B O 1
ATOM 3793 N N . ARG B 2 396 ? 118.134 91.184 138.799 1.00 98.75 393 ARG B N 1
ATOM 3794 C CA . ARG B 2 396 ? 119.223 90.906 139.727 1.00 99.28 393 ARG B CA 1
ATOM 3795 C C . ARG B 2 396 ? 119.709 92.183 140.401 1.00 102.07 393 ARG B C 1
ATOM 3796 O O . ARG B 2 396 ? 120.129 92.157 141.562 1.00 100.38 393 ARG B O 1
ATOM 3804 N N . ASP B 2 397 ? 119.658 93.302 139.683 1.00 103.58 394 ASP B N 1
ATOM 3805 C CA . ASP B 2 397 ? 120.148 94.582 140.176 1.00 100.15 394 ASP B CA 1
ATOM 3806 C C . ASP B 2 397 ? 118.981 95.544 140.344 1.00 96.71 394 ASP B C 1
ATOM 3807 O O . ASP B 2 397 ? 118.211 95.763 139.404 1.00 95.63 394 ASP B O 1
ATOM 3809 N N . VAL B 2 398 ? 118.858 96.117 141.540 1.00 92.70 395 VAL B N 1
ATOM 3810 C CA . VAL B 2 398 ? 117.793 97.065 141.844 1.00 91.71 395 VAL B CA 1
ATOM 3811 C C . VAL B 2 398 ? 118.400 98.339 142.417 1.00 87.98 395 VAL B C 1
ATOM 3812 O O . VAL B 2 398 ? 117.698 99.158 143.020 1.00 85.72 395 VAL B O 1
ATOM 3816 N N . THR B 2 399 ? 119.710 98.513 142.232 1.00 83.45 396 THR B N 1
ATOM 3817 C CA . THR B 2 399 ? 120.391 99.692 142.755 1.00 81.06 396 THR B CA 1
ATOM 3818 C C . THR B 2 399 ? 120.078 100.938 141.933 1.00 81.93 396 THR B C 1
ATOM 3819 O O . THR B 2 399 ? 119.847 102.014 142.497 1.00 84.81 396 THR B O 1
ATOM 3823 N N . ASN B 2 400 ? 120.053 100.814 140.609 1.00 73.44 397 ASN B N 1
ATOM 3824 C CA . ASN B 2 400 ? 119.828 101.943 139.720 1.00 75.20 397 ASN B CA 1
ATOM 3825 C C . ASN B 2 400 ? 118.369 101.998 139.273 1.00 80.75 397 ASN B C 1
ATOM 3826 O O . ASN B 2 400 ? 117.591 101.063 139.473 1.00 80.57 397 ASN B O 1
ATOM 3828 N N . ARG B 2 401 ? 118.000 103.142 138.646 1.00 76.16 398 ARG B N 1
ATOM 3829 C CA . ARG B 2 401 ? 116.652 103.404 138.166 1.00 69.17 398 ARG B CA 1
ATOM 3830 C C . ARG B 2 401 ? 116.403 102.702 136.834 1.00 67.44 398 ARG B C 1
ATOM 3831 O O . ARG B 2 401 ? 117.340 102.464 136.065 1.00 69.27 398 ARG B O 1
ATOM 3839 N N . PRO B 2 402 ? 115.144 102.352 136.548 1.00 63.73 399 PRO B N 1
ATOM 3840 C CA . PRO B 2 402 ? 114.850 101.627 135.300 1.00 60.13 399 PRO B CA 1
ATOM 3841 C C . PRO B 2 402 ? 115.215 102.387 134.038 1.00 58.78 399 PRO B C 1
ATOM 3842 O O . PRO B 2 402 ? 115.512 101.758 133.016 1.00 56.69 399 PRO B O 1
ATOM 3846 N N . GLU B 2 403 ? 115.199 103.717 134.069 1.00 66.95 400 GLU B N 1
ATOM 3847 C CA . GLU B 2 403 ? 115.470 104.520 132.885 1.00 70.72 400 GLU B CA 1
ATOM 3848 C C . GLU B 2 403 ? 116.926 104.959 132.776 1.00 71.79 400 GLU B C 1
ATOM 3849 O O . GLU B 2 403 ? 117.266 105.693 131.843 1.00 73.75 400 GLU B O 1
ATOM 3855 N N . VAL B 2 404 ? 117.788 104.529 133.693 1.00 63.77 401 VAL B N 1
ATOM 3856 C CA . VAL B 2 404 ? 119.206 104.871 133.674 1.00 64.34 401 VAL B CA 1
ATOM 3857 C C . VAL B 2 404 ? 119.976 103.614 133.293 1.00 70.17 401 VAL B C 1
ATOM 3858 O O . VAL B 2 404 ? 119.992 102.633 134.046 1.00 79.25 401 VAL B O 1
ATOM 3862 N N . GLY B 2 405 ? 120.614 103.639 132.132 1.00 65.19 402 GLY B N 1
ATOM 3863 C CA . GLY B 2 405 ? 121.353 102.487 131.659 1.00 67.75 402 GLY B CA 1
ATOM 3864 C C . GLY B 2 405 ? 121.463 102.504 130.146 1.00 73.07 402 GLY B C 1
ATOM 3865 O O . GLY B 2 405 ? 121.177 103.506 129.493 1.00 72.99 402 GLY B O 1
ATOM 3866 N N . SER B 2 406 ? 121.887 101.356 129.605 1.00 72.89 403 SER B N 1
ATOM 3867 C CA . SER B 2 406 ? 122.106 101.241 128.168 1.00 72.17 403 SER B CA 1
ATOM 3868 C C . SER B 2 406 ? 121.582 99.927 127.593 1.00 72.04 403 SER B C 1
ATOM 3869 O O . SER B 2 406 ? 121.980 99.547 126.485 1.00 68.47 403 SER B O 1
ATOM 3872 N N . THR B 2 407 ? 120.709 99.224 128.306 1.00 65.12 404 THR B N 1
ATOM 3873 C CA . THR B 2 407 ? 120.129 97.991 127.802 1.00 56.48 404 THR B CA 1
ATOM 3874 C C . THR B 2 407 ? 118.822 98.278 127.064 1.00 63.21 404 THR B C 1
ATOM 3875 O O . THR B 2 407 ? 118.324 99.405 127.043 1.00 75.45 404 THR B O 1
ATOM 3879 N N . VAL B 2 408 ? 118.264 97.230 126.453 1.00 57.68 405 VAL B N 1
ATOM 3880 C CA . VAL B 2 408 ? 117.022 97.376 125.695 1.00 65.83 405 VAL B CA 1
ATOM 3881 C C . VAL B 2 408 ? 115.885 97.807 126.612 1.00 61.81 405 VAL B C 1
ATOM 3882 O O . VAL B 2 408 ? 115.050 98.647 126.245 1.00 60.10 405 VAL B O 1
ATOM 3886 N N . ARG B 2 409 ? 115.837 97.240 127.819 1.00 50.18 406 ARG B N 1
ATOM 3887 C CA . ARG B 2 409 ? 114.798 97.600 128.776 1.00 44.88 406 ARG B CA 1
ATOM 3888 C C . ARG B 2 409 ? 114.861 99.081 129.126 1.00 56.15 406 ARG B C 1
ATOM 3889 O O . ARG B 2 409 ? 113.826 99.751 129.212 1.00 65.56 406 ARG B O 1
ATOM 3897 N N . ASN B 2 410 ? 116.071 99.614 129.318 1.00 52.06 407 ASN B N 1
ATOM 3898 C CA . ASN B 2 410 ? 116.214 101.027 129.651 1.00 50.52 407 ASN B CA 1
ATOM 3899 C C . ASN B 2 410 ? 115.717 101.920 128.520 1.00 51.17 407 ASN B C 1
ATOM 3900 O O . ASN B 2 410 ? 115.027 102.916 128.765 1.00 61.11 407 ASN B O 1
ATOM 3905 N N . LYS B 2 411 ? 116.054 101.579 127.273 1.00 43.37 408 LYS B N 1
ATOM 3906 C CA . LYS B 2 411 ? 115.586 102.367 126.135 1.00 45.54 408 LYS B CA 1
ATOM 3907 C C . LYS B 2 411 ? 114.069 102.322 126.011 1.00 50.08 408 LYS B C 1
ATOM 3908 O O . LYS B 2 411 ? 113.423 103.351 125.766 1.00 50.88 408 LYS B O 1
ATOM 3914 N N . LEU B 2 412 ? 113.479 101.136 126.169 1.00 52.52 409 LEU B N 1
ATOM 3915 C CA . LEU B 2 412 ? 112.029 101.024 126.051 1.00 47.43 409 LEU B CA 1
ATOM 3916 C C . LEU B 2 412 ? 111.314 101.747 127.186 1.00 45.99 409 LEU B C 1
ATOM 3917 O O . LEU B 2 412 ? 110.213 102.271 126.984 1.00 44.23 409 LEU B O 1
ATOM 3922 N N . VAL B 2 413 ? 111.912 101.783 128.379 1.00 46.05 410 VAL B N 1
ATOM 3923 C CA . VAL B 2 413 ? 111.326 102.548 129.476 1.00 48.64 410 VAL B CA 1
ATOM 3924 C C . VAL B 2 413 ? 111.451 104.045 129.213 1.00 56.16 410 VAL B C 1
ATOM 3925 O O . VAL B 2 413 ? 110.534 104.819 129.512 1.00 65.88 410 VAL B O 1
ATOM 3929 N N . ARG B 2 414 ? 112.583 104.477 128.650 1.00 54.94 411 ARG B N 1
ATOM 3930 C CA . ARG B 2 414 ? 112.751 105.889 128.322 1.00 49.88 411 ARG B CA 1
ATOM 3931 C C . ARG B 2 414 ? 111.776 106.336 127.242 1.00 54.22 411 ARG B C 1
ATOM 3932 O O . ARG B 2 414 ? 111.361 107.500 127.226 1.00 58.34 411 ARG B O 1
ATOM 3940 N N . LEU B 2 415 ? 111.406 105.432 126.333 1.00 54.65 412 LEU B N 1
ATOM 3941 C CA . LEU B 2 415 ? 110.459 105.779 125.278 1.00 42.84 412 LEU B CA 1
ATOM 3942 C C . LEU B 2 415 ? 109.037 105.986 125.787 1.00 51.23 412 LEU B C 1
ATOM 3943 O O . LEU B 2 415 ? 108.187 106.437 125.016 1.00 45.49 412 LEU B O 1
ATOM 3948 N N . MET B 2 416 ? 108.756 105.668 127.048 1.00 60.34 413 MET B N 1
ATOM 3949 C CA . MET B 2 416 ? 107.396 105.708 127.574 1.00 55.34 413 MET B CA 1
ATOM 3950 C C . MET B 2 416 ? 106.956 107.099 128.011 1.00 54.61 413 MET B C 1
ATOM 3951 O O . MET B 2 416 ? 105.814 107.253 128.457 1.00 59.40 413 MET B O 1
ATOM 3956 N N . THR B 2 417 ? 107.817 108.108 127.906 1.00 62.86 414 THR B N 1
ATOM 3957 C CA . THR B 2 417 ? 107.477 109.474 128.291 1.00 56.76 414 THR B CA 1
ATOM 3958 C C . THR B 2 417 ? 107.781 110.443 127.158 1.00 54.29 414 THR B C 1
ATOM 3959 O O . THR B 2 417 ? 108.243 111.566 127.379 1.00 61.30 414 THR B O 1
ATOM 3963 N N . HIS B 2 418 ? 107.526 110.020 125.924 1.00 56.28 415 HIS B N 1
ATOM 3964 C CA . HIS B 2 418 ? 107.722 110.875 124.766 1.00 55.61 415 HIS B CA 1
ATOM 3965 C C . HIS B 2 418 ? 106.580 111.882 124.646 1.00 67.39 415 HIS B C 1
ATOM 3966 O O . HIS B 2 418 ? 105.522 111.740 125.264 1.00 65.60 415 HIS B O 1
ATOM 3973 N N . VAL B 2 419 ? 106.812 112.921 123.838 1.00 64.41 416 VAL B N 1
ATOM 3974 C CA . VAL B 2 419 ? 105.770 113.911 123.573 1.00 62.58 416 VAL B CA 1
ATOM 3975 C C . VAL B 2 419 ? 104.797 113.463 122.497 1.00 66.11 416 VAL B C 1
ATOM 3976 O O . VAL B 2 419 ? 103.744 114.091 122.329 1.00 69.56 416 VAL B O 1
ATOM 3980 N N . ASP B 2 420 ? 105.116 112.399 121.766 1.00 64.72 417 ASP B N 1
ATOM 3981 C CA . ASP B 2 420 ? 104.216 111.840 120.768 1.00 63.32 417 ASP B CA 1
ATOM 3982 C C . ASP B 2 420 ? 103.346 110.765 121.406 1.00 67.64 417 ASP B C 1
ATOM 3983 O O . ASP B 2 420 ? 103.812 109.988 122.243 1.00 75.95 417 ASP B O 1
ATOM 3988 N N . LEU B 2 421 ? 102.076 110.722 121.001 1.00 57.43 418 LEU B N 1
ATOM 3989 C CA . LEU B 2 421 ? 101.114 109.837 121.650 1.00 64.42 418 LEU B CA 1
ATOM 3990 C C . LEU B 2 421 ? 101.288 108.386 121.213 1.00 73.88 418 LEU B C 1
ATOM 3991 O O . LEU B 2 421 ? 101.429 107.488 122.053 1.00 89.97 418 LEU B O 1
ATOM 3996 N N . GLY B 2 422 ? 101.272 108.140 119.902 1.00 51.78 419 GLY B N 1
ATOM 3997 C CA . GLY B 2 422 ? 101.316 106.770 119.417 1.00 57.76 419 GLY B CA 1
ATOM 3998 C C . GLY B 2 422 ? 102.573 106.036 119.840 1.00 65.64 419 GLY B C 1
ATOM 3999 O O . GLY B 2 422 ? 102.521 104.856 120.204 1.00 75.60 419 GLY B O 1
ATOM 4000 N N . VAL B 2 423 ? 103.716 106.725 119.807 1.00 52.15 420 VAL B N 1
ATOM 4001 C CA . VAL B 2 423 ? 104.985 106.088 120.150 1.00 62.03 420 VAL B CA 1
ATOM 4002 C C . VAL B 2 423 ? 104.961 105.590 121.590 1.00 58.40 420 VAL B C 1
ATOM 4003 O O . VAL B 2 423 ? 105.256 104.420 121.866 1.00 66.40 420 VAL B O 1
ATOM 4007 N N . LYS B 2 424 ? 104.586 106.465 122.528 1.00 44.40 421 LYS B N 1
ATOM 4008 C CA . LYS B 2 424 ? 104.589 106.072 123.933 1.00 56.31 421 LYS B CA 1
ATOM 4009 C C . LYS B 2 424 ? 103.535 105.007 124.209 1.00 53.29 421 LYS B C 1
ATOM 4010 O O . LYS B 2 424 ? 103.779 104.067 124.979 1.00 63.79 421 LYS B O 1
ATOM 4016 N N . GLN B 2 425 ? 102.364 105.119 123.573 1.00 46.67 422 GLN B N 1
ATOM 4017 C CA . GLN B 2 425 ? 101.313 104.132 123.801 1.00 49.03 422 GLN B CA 1
ATOM 4018 C C . GLN B 2 425 ? 101.742 102.747 123.331 1.00 57.26 422 GLN B C 1
ATOM 4019 O O . GLN B 2 425 ? 101.567 101.756 124.048 1.00 69.79 422 GLN B O 1
ATOM 4025 N N . ILE B 2 426 ? 102.325 102.658 122.133 1.00 46.18 423 ILE B N 1
ATOM 4026 C CA . ILE B 2 426 ? 102.724 101.350 121.620 1.00 50.69 423 ILE B CA 1
ATOM 4027 C C . ILE B 2 426 ? 103.914 100.802 122.405 1.00 48.49 423 ILE B C 1
ATOM 4028 O O . ILE B 2 426 ? 104.009 99.589 122.644 1.00 48.84 423 ILE B O 1
ATOM 4033 N N . ALA B 2 427 ? 104.830 101.679 122.836 1.00 48.14 424 ALA B N 1
ATOM 4034 C CA . ALA B 2 427 ? 105.964 101.225 123.633 1.00 44.30 424 ALA B CA 1
ATOM 4035 C C . ALA B 2 427 ? 105.505 100.645 124.963 1.00 47.20 424 ALA B C 1
ATOM 4036 O O . ALA B 2 427 ? 106.039 99.629 125.422 1.00 50.78 424 ALA B O 1
ATOM 4038 N N . ALA B 2 428 ? 104.519 101.279 125.601 1.00 46.35 425 ALA B N 1
ATOM 4039 C CA . ALA B 2 428 ? 103.982 100.728 126.839 1.00 42.45 425 ALA B CA 1
ATOM 4040 C C . ALA B 2 428 ? 103.210 99.437 126.584 1.00 54.08 425 ALA B C 1
ATOM 4041 O O . ALA B 2 428 ? 103.287 98.492 127.381 1.00 51.48 425 ALA B O 1
ATOM 4043 N N . GLU B 2 429 ? 102.468 99.375 125.473 1.00 67.56 426 GLU B N 1
ATOM 4044 C CA . GLU B 2 429 ? 101.642 98.205 125.191 1.00 54.24 426 GLU B CA 1
ATOM 4045 C C . GLU B 2 429 ? 102.491 96.968 124.924 1.00 52.33 426 GLU B C 1
ATOM 4046 O O . GLU B 2 429 ? 102.102 95.853 125.290 1.00 53.62 426 GLU B O 1
ATOM 4052 N N . PHE B 2 430 ? 103.642 97.138 124.270 1.00 51.35 427 PHE B N 1
ATOM 4053 C CA . PHE B 2 430 ? 104.524 95.998 124.027 1.00 46.66 427 PHE B CA 1
ATOM 4054 C C . PHE B 2 430 ? 104.952 95.342 125.338 1.00 54.78 427 PHE B C 1
ATOM 4055 O O . PHE B 2 430 ? 104.817 94.122 125.516 1.00 49.14 427 PHE B O 1
ATOM 4063 N N . LEU B 2 431 ? 105.461 96.145 126.277 1.00 59.91 428 LEU B N 1
ATOM 4064 C CA . LEU B 2 431 ? 105.903 95.602 127.557 1.00 45.67 428 LEU B CA 1
ATOM 4065 C C . LEU B 2 431 ? 104.730 95.072 128.370 1.00 46.95 428 LEU B C 1
ATOM 4066 O O . LEU B 2 431 ? 104.884 94.120 129.143 1.00 48.49 428 LEU B O 1
ATOM 4071 N N . PHE B 2 432 ? 103.551 95.684 128.224 1.00 54.36 429 PHE B N 1
ATOM 4072 C CA . PHE B 2 432 ? 102.367 95.153 128.893 1.00 48.54 429 PHE B CA 1
ATOM 4073 C C . PHE B 2 432 ? 102.021 93.762 128.379 1.00 50.02 429 PHE B C 1
ATOM 4074 O O . PHE B 2 432 ? 101.691 92.865 129.162 1.00 57.06 429 PHE B O 1
ATOM 4082 N N . VAL B 2 433 ? 102.088 93.566 127.061 1.00 63.49 430 VAL B N 1
ATOM 4083 C CA . VAL B 2 433 ? 101.772 92.267 126.480 1.00 57.71 430 VAL B CA 1
ATOM 4084 C C . VAL B 2 433 ? 102.804 91.227 126.898 1.00 58.19 430 VAL B C 1
ATOM 4085 O O . VAL B 2 433 ? 102.456 90.081 127.209 1.00 55.41 430 VAL B O 1
ATOM 4089 N N . LEU B 2 434 ? 104.086 91.606 126.925 1.00 70.05 431 LEU B N 1
ATOM 4090 C CA . LEU B 2 434 ? 105.126 90.644 127.285 1.00 55.89 431 LEU B CA 1
ATOM 4091 C C . LEU B 2 434 ? 105.002 90.144 128.720 1.00 46.79 431 LEU B C 1
ATOM 4092 O O . LEU B 2 434 ? 105.570 89.097 129.047 1.00 49.78 431 LEU B O 1
ATOM 4097 N N . CYS B 2 435 ? 104.281 90.861 129.583 1.00 64.83 432 CYS B N 1
ATOM 4098 C CA . CYS B 2 435 ? 104.119 90.482 130.981 1.00 64.45 432 CYS B CA 1
ATOM 4099 C C . CYS B 2 435 ? 102.829 89.711 131.241 1.00 74.93 432 CYS B C 1
ATOM 4100 O O . CYS B 2 435 ? 102.389 89.633 132.393 1.00 75.71 432 CYS B O 1
ATOM 4103 N N . LYS B 2 436 ? 102.213 89.152 130.197 1.00 68.31 433 LYS B N 1
ATOM 4104 C CA . LYS B 2 436 ? 100.954 88.411 130.286 1.00 58.77 433 LYS B CA 1
ATOM 4105 C C . LYS B 2 436 ? 99.807 89.265 130.818 1.00 65.84 433 LYS B C 1
ATOM 4106 O O . LYS B 2 436 ? 98.866 88.735 131.417 1.00 67.91 433 LYS B O 1
ATOM 4112 N N . GLU B 2 437 ? 99.876 90.582 130.606 1.00 66.64 434 GLU B N 1
ATOM 4113 C CA . GLU B 2 437 ? 98.790 91.510 130.928 1.00 61.56 434 GLU B CA 1
ATOM 4114 C C . GLU B 2 437 ? 98.459 91.518 132.421 1.00 66.99 434 GLU B C 1
ATOM 4115 O O . GLU B 2 437 ? 97.291 91.511 132.808 1.00 72.35 434 GLU B O 1
ATOM 4121 N N . ARG B 2 438 ? 99.489 91.543 133.262 1.00 59.68 435 ARG B N 1
ATOM 4122 C CA . ARG B 2 438 ? 99.329 91.653 134.706 1.00 62.93 435 ARG B CA 1
ATOM 4123 C C . ARG B 2 438 ? 99.991 92.938 135.180 1.00 74.92 435 ARG B C 1
ATOM 4124 O O . ARG B 2 438 ? 101.104 93.260 134.752 1.00 86.65 435 ARG B O 1
ATOM 4128 N N . VAL B 2 439 ? 99.303 93.670 136.058 1.00 71.27 436 VAL B N 1
ATOM 4129 C CA . VAL B 2 439 ? 99.793 94.980 136.480 1.00 64.98 436 VAL B CA 1
ATOM 4130 C C . VAL B 2 439 ? 101.027 94.843 137.365 1.00 65.62 436 VAL B C 1
ATOM 4131 O O . VAL B 2 439 ? 101.993 95.604 137.222 1.00 68.27 436 VAL B O 1
ATOM 4135 N N . ASP B 2 440 ? 101.019 93.878 138.289 1.00 63.68 437 ASP B N 1
ATOM 4136 C CA . ASP B 2 440 ? 102.115 93.757 139.248 1.00 69.69 437 ASP B CA 1
ATOM 4137 C C . ASP B 2 440 ? 103.437 93.448 138.554 1.00 71.67 437 ASP B C 1
ATOM 4138 O O . ASP B 2 440 ? 104.480 94.014 138.908 1.00 75.43 437 ASP B O 1
ATOM 4140 N N . SER B 2 441 ? 103.415 92.554 137.564 1.00 56.20 438 SER B N 1
ATOM 4141 C CA . SER B 2 441 ? 104.640 92.224 136.845 1.00 52.35 438 SER B CA 1
ATOM 4142 C C . SER B 2 441 ? 105.164 93.415 136.055 1.00 59.77 438 SER B C 1
ATOM 4143 O O . SER B 2 441 ? 106.378 93.543 135.861 1.00 62.69 438 SER B O 1
ATOM 4146 N N . LEU B 2 442 ? 104.270 94.290 135.587 1.00 50.44 439 LEU B N 1
ATOM 4147 C CA . LEU B 2 442 ? 104.709 95.495 134.892 1.00 52.37 439 LEU B CA 1
ATOM 4148 C C . LEU B 2 442 ? 105.313 96.504 135.861 1.00 57.48 439 LEU B C 1
ATOM 4149 O O . LEU B 2 442 ? 106.348 97.111 135.567 1.00 65.96 439 LEU B O 1
ATOM 4154 N N . LEU B 2 443 ? 104.680 96.697 137.021 1.00 51.83 440 LEU B N 1
ATOM 4155 C CA . LEU B 2 443 ? 105.228 97.615 138.015 1.00 46.59 440 LEU B CA 1
ATOM 4156 C C . LEU B 2 443 ? 106.553 97.114 138.575 1.00 51.28 440 LEU B C 1
ATOM 4157 O O . LEU B 2 443 ? 107.365 97.917 139.048 1.00 56.25 440 LEU B O 1
ATOM 4162 N N . LYS B 2 444 ? 106.784 95.800 138.541 1.00 61.42 441 LYS B N 1
ATOM 4163 C CA . LYS B 2 444 ? 108.062 95.263 138.993 1.00 59.26 441 LYS B CA 1
ATOM 4164 C C . LYS B 2 444 ? 109.224 95.686 138.099 1.00 66.12 441 LYS B C 1
ATOM 4165 O O . LYS B 2 444 ? 110.346 95.838 138.594 1.00 68.33 441 LYS B O 1
ATOM 4171 N N . TYR B 2 445 ? 108.982 95.904 136.803 1.00 60.00 442 TYR B N 1
ATOM 4172 C CA . TYR B 2 445 ? 110.058 96.151 135.853 1.00 50.17 442 TYR B CA 1
ATOM 4173 C C . TYR B 2 445 ? 110.161 97.593 135.375 1.00 58.71 442 TYR B C 1
ATOM 4174 O O . TYR B 2 445 ? 111.226 97.983 134.888 1.00 62.21 442 TYR B O 1
ATOM 4183 N N . THR B 2 446 ? 109.098 98.390 135.493 1.00 54.20 443 THR B N 1
ATOM 4184 C CA . THR B 2 446 ? 109.128 99.754 134.975 1.00 50.85 443 THR B CA 1
ATOM 4185 C C . THR B 2 446 ? 108.840 100.784 136.060 1.00 52.30 443 THR B C 1
ATOM 4186 O O . THR B 2 446 ? 109.341 101.911 136.001 1.00 60.86 443 THR B O 1
ATOM 4190 N N . GLY B 2 447 ? 108.041 100.416 137.048 1.00 59.06 444 GLY B N 1
ATOM 4191 C CA . GLY B 2 447 ? 107.658 101.383 138.065 1.00 50.87 444 GLY B CA 1
ATOM 4192 C C . GLY B 2 447 ? 106.330 102.045 137.756 1.00 55.66 444 GLY B C 1
ATOM 4193 O O . GLY B 2 447 ? 105.906 102.159 136.607 1.00 66.07 444 GLY B O 1
ATOM 4194 N N . TYR B 2 448 ? 105.657 102.492 138.817 1.00 53.20 445 TYR B N 1
ATOM 4195 C CA . TYR B 2 448 ? 104.341 103.099 138.650 1.00 53.97 445 TYR B CA 1
ATOM 4196 C C . TYR B 2 448 ? 104.425 104.472 137.994 1.00 60.22 445 TYR B C 1
ATOM 4197 O O . TYR B 2 448 ? 103.473 104.895 137.330 1.00 67.42 445 TYR B O 1
ATOM 4206 N N . GLY B 2 449 ? 105.543 105.179 138.168 1.00 60.17 446 GLY B N 1
ATOM 4207 C CA . GLY B 2 449 ? 105.658 106.512 137.597 1.00 58.35 446 GLY B CA 1
ATOM 4208 C C . GLY B 2 449 ? 105.674 106.513 136.080 1.00 56.83 446 GLY B C 1
ATOM 4209 O O . GLY B 2 449 ? 105.015 107.341 135.445 1.00 61.36 446 GLY B O 1
ATOM 4210 N N . ASN B 2 450 ? 106.425 105.590 135.478 1.00 50.54 447 ASN B N 1
ATOM 4211 C CA . ASN B 2 450 ? 106.531 105.522 134.027 1.00 45.03 447 ASN B CA 1
ATOM 4212 C C . ASN B 2 450 ? 105.350 104.821 133.371 1.00 56.58 447 ASN B C 1
ATOM 4213 O O . ASN B 2 450 ? 105.182 104.939 132.153 1.00 66.70 447 ASN B O 1
ATOM 4218 N N . ALA B 2 451 ? 104.531 104.104 134.136 1.00 62.10 448 ALA B N 1
ATOM 4219 C CA . ALA B 2 451 ? 103.421 103.335 133.594 1.00 62.18 448 ALA B CA 1
ATOM 4220 C C . ALA B 2 451 ? 102.070 103.998 133.825 1.00 59.58 448 ALA B C 1
ATOM 4221 O O . ALA B 2 451 ? 101.036 103.342 133.664 1.00 63.11 448 ALA B O 1
ATOM 4223 N N . ALA B 2 452 ? 102.051 105.279 134.197 1.00 51.33 449 ALA B N 1
ATOM 4224 C CA . ALA B 2 452 ? 100.790 105.926 134.544 1.00 51.25 449 ALA B CA 1
ATOM 4225 C C . ALA B 2 452 ? 99.914 106.148 133.317 1.00 57.99 449 ALA B C 1
ATOM 4226 O O . ALA B 2 452 ? 98.682 106.096 133.413 1.00 69.65 449 ALA B O 1
ATOM 4228 N N . GLY B 2 453 ? 100.525 106.398 132.157 1.00 49.40 450 GLY B N 1
ATOM 4229 C CA . GLY B 2 453 ? 99.738 106.692 130.969 1.00 49.00 450 GLY B CA 1
ATOM 4230 C C . GLY B 2 453 ? 98.881 105.522 130.522 1.00 67.13 450 GLY B C 1
ATOM 4231 O O . GLY B 2 453 ? 97.689 105.679 130.248 1.00 73.06 450 GLY B O 1
ATOM 4232 N N . LEU B 2 454 ? 99.477 104.327 130.452 1.00 65.98 451 LEU B N 1
ATOM 4233 C CA . LEU B 2 454 ? 98.722 103.145 130.045 1.00 52.87 451 LEU B CA 1
ATOM 4234 C C . LEU B 2 454 ? 97.634 102.811 131.057 1.00 53.77 451 LEU B C 1
ATOM 4235 O O . LEU B 2 454 ? 96.508 102.465 130.677 1.00 59.08 451 LEU B O 1
ATOM 4240 N N . LEU B 2 455 ? 97.955 102.894 132.350 1.00 59.28 452 LEU B N 1
ATOM 4241 C CA . LEU B 2 455 ? 96.969 102.583 133.378 1.00 65.92 452 LEU B CA 1
ATOM 4242 C C . LEU B 2 455 ? 95.801 103.560 133.334 1.00 71.70 452 LEU B C 1
ATOM 4243 O O . LEU B 2 455 ? 94.646 103.168 133.536 1.00 74.51 452 LEU B O 1
ATOM 4248 N N . ALA B 2 456 ? 96.082 104.839 133.078 1.00 66.92 453 ALA B N 1
ATOM 4249 C CA . ALA B 2 456 ? 95.007 105.816 132.946 1.00 60.66 453 ALA B CA 1
ATOM 4250 C C . ALA B 2 456 ? 94.180 105.563 131.691 1.00 67.58 453 ALA B C 1
ATOM 4251 O O . ALA B 2 456 ? 92.950 105.691 131.713 1.00 73.07 453 ALA B O 1
ATOM 4253 N N . ALA B 2 457 ? 94.838 105.206 130.584 1.00 64.04 454 ALA B N 1
ATOM 4254 C CA . ALA B 2 457 ? 94.120 104.995 129.331 1.00 61.91 454 ALA B CA 1
ATOM 4255 C C . ALA B 2 457 ? 93.205 103.778 129.402 1.00 69.24 454 ALA B C 1
ATOM 4256 O O . ALA B 2 457 ? 92.060 103.828 128.937 1.00 72.05 454 ALA B O 1
ATOM 4258 N N . ARG B 2 458 ? 93.687 102.678 129.975 1.00 75.32 455 ARG B N 1
ATOM 4259 C CA . ARG B 2 458 ? 92.943 101.425 129.979 1.00 64.53 455 ARG B CA 1
ATOM 4260 C C . ARG B 2 458 ? 92.032 101.260 131.189 1.00 64.82 455 ARG B C 1
ATOM 4261 O O . ARG B 2 458 ? 91.273 100.289 131.243 1.00 72.11 455 ARG B O 1
ATOM 4269 N N . GLY B 2 459 ? 92.080 102.175 132.152 1.00 67.69 456 GLY B N 1
ATOM 4270 C CA . GLY B 2 459 ? 91.258 102.066 133.338 1.00 72.01 456 GLY B CA 1
ATOM 4271 C C . GLY B 2 459 ? 91.814 101.181 134.431 1.00 74.24 456 GLY B C 1
ATOM 4272 O O . GLY B 2 459 ? 91.143 100.996 135.454 1.00 75.34 456 GLY B O 1
ATOM 4273 N N . LEU B 2 460 ? 93.016 100.632 134.255 1.00 75.49 457 LEU B N 1
ATOM 4274 C CA . LEU B 2 460 ? 93.671 99.816 135.267 1.00 74.63 457 LEU B CA 1
ATOM 4275 C C . LEU B 2 460 ? 94.481 100.651 136.251 1.00 72.62 457 LEU B C 1
ATOM 4276 O O . LEU B 2 460 ? 95.428 100.138 136.856 1.00 72.74 457 LEU B O 1
ATOM 4281 N N . LEU B 2 461 ? 94.126 101.925 136.421 1.00 80.23 458 LEU B N 1
ATOM 4282 C CA . LEU B 2 461 ? 94.893 102.850 137.244 1.00 82.11 458 LEU B CA 1
ATOM 4283 C C . LEU B 2 461 ? 94.885 102.479 138.721 1.00 81.25 458 LEU B C 1
ATOM 4284 O O . LEU B 2 461 ? 95.692 103.022 139.482 1.00 77.72 458 LEU B O 1
ATOM 4289 N N . ALA B 2 462 ? 94.004 101.572 139.144 1.00 95.45 459 ALA B N 1
ATOM 4290 C CA . ALA B 2 462 ? 93.936 101.120 140.528 1.00 93.07 459 ALA B CA 1
ATOM 4291 C C . ALA B 2 462 ? 94.262 99.634 140.647 1.00 94.46 459 ALA B C 1
ATOM 4292 O O . ALA B 2 462 ? 93.794 98.959 141.566 1.00 96.75 459 ALA B O 1
ATOM 4294 N N . GLY B 2 463 ? 95.067 99.114 139.723 1.00 89.10 460 GLY B N 1
ATOM 4295 C CA . GLY B 2 463 ? 95.435 97.713 139.737 1.00 85.06 460 GLY B CA 1
ATOM 4296 C C . GLY B 2 463 ? 94.455 96.840 138.981 1.00 94.64 460 GLY B C 1
ATOM 4297 O O . GLY B 2 463 ? 93.432 97.287 138.454 1.00 96.19 460 GLY B O 1
ATOM 4298 N N . GLY B 2 464 ? 94.785 95.548 138.931 1.00 89.49 461 GLY B N 1
ATOM 4299 C CA . GLY B 2 464 ? 93.968 94.565 138.252 1.00 85.13 461 GLY B CA 1
ATOM 4300 C C . GLY B 2 464 ? 94.752 93.832 137.176 1.00 82.30 461 GLY B C 1
ATOM 4301 O O . GLY B 2 464 ? 95.953 93.576 137.324 1.00 83.81 461 GLY B O 1
ATOM 4302 N N . ARG B 2 465 ? 94.056 93.496 136.093 1.00 82.54 462 ARG B N 1
ATOM 4303 C CA . ARG B 2 465 ? 94.663 92.785 134.976 1.00 81.10 462 ARG B CA 1
ATOM 4304 C C . ARG B 2 465 ? 93.811 93.014 133.736 1.00 82.30 462 ARG B C 1
ATOM 4305 O O . ARG B 2 465 ? 92.724 93.592 133.802 1.00 86.81 462 ARG B O 1
ATOM 4313 N N . GLY B 2 466 ? 94.324 92.553 132.599 1.00 84.12 463 GLY B N 1
ATOM 4314 C CA . GLY B 2 466 ? 93.628 92.684 131.339 1.00 86.23 463 GLY B CA 1
ATOM 4315 C C . GLY B 2 466 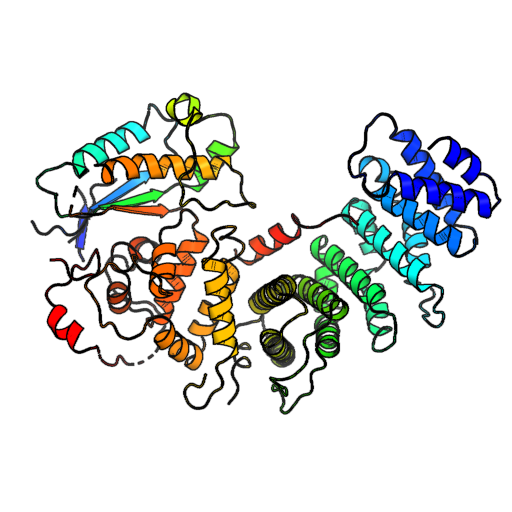? 92.508 91.672 131.193 1.00 89.88 463 GLY B C 1
ATOM 4316 O O . GLY B 2 466 ? 92.155 90.940 132.119 1.00 92.37 463 GLY B O 1
ATOM 4317 N N . ASP B 2 467 ? 92.073 91.499 129.946 1.00 97.36 464 ASP B N 1
ATOM 4318 C CA . ASP B 2 467 ? 91.019 90.538 129.609 1.00 98.18 464 ASP B CA 1
ATOM 4319 C C . ASP B 2 467 ? 91.461 89.182 129.052 1.00 97.23 464 ASP B C 1
ATOM 4320 O O . ASP B 2 467 ? 90.883 88.181 129.432 1.00 96.33 464 ASP B O 1
ATOM 4325 N N . ASN B 2 468 ? 92.421 89.124 128.139 1.00 92.65 465 ASN B N 1
ATOM 4326 C CA . ASN B 2 468 ? 92.904 87.878 127.591 1.00 92.27 465 ASN B CA 1
ATOM 4327 C C . ASN B 2 468 ? 93.668 87.060 128.638 1.00 94.11 465 ASN B C 1
ATOM 4328 O O . ASN B 2 468 ? 94.370 87.647 129.430 1.00 96.98 465 ASN B O 1
ATOM 4333 N N . TRP B 2 469 ? 93.565 85.733 128.657 1.00 90.54 466 TRP B N 1
ATOM 4334 C CA . TRP B 2 469 ? 94.196 84.897 129.668 1.00 90.70 466 TRP B CA 1
ATOM 4335 C C . TRP B 2 469 ? 95.288 84.111 129.053 1.00 90.79 466 TRP B C 1
ATOM 4336 O O . TRP B 2 469 ? 95.099 83.624 127.963 1.00 96.96 466 TRP B O 1
ATOM 4347 N N . TYR B 2 470 ? 96.465 83.964 129.663 1.00 68.48 467 TYR B N 1
ATOM 4348 C CA . TYR B 2 470 ? 97.455 83.207 128.904 1.00 72.05 467 TYR B CA 1
ATOM 4349 C C . TYR B 2 470 ? 97.812 81.832 129.486 1.00 78.74 467 TYR B C 1
ATOM 4350 O O . TYR B 2 470 ? 97.790 80.840 128.763 1.00 85.71 467 TYR B O 1
ATOM 4369 N N . GLU B 2 472 ? 98.907 79.599 133.569 1.00 82.25 469 GLU B N 1
ATOM 4370 C CA . GLU B 2 472 ? 98.984 79.707 135.022 1.00 82.55 469 GLU B CA 1
ATOM 4371 C C . GLU B 2 472 ? 100.269 80.350 135.497 1.00 85.53 469 GLU B C 1
ATOM 4372 O O . GLU B 2 472 ? 101.339 80.069 134.968 1.00 83.69 469 GLU B O 1
ATOM 4374 N N . ASP B 2 473 ? 100.169 81.202 136.510 1.00 93.96 470 ASP B N 1
ATOM 4375 C CA . ASP B 2 473 ? 101.345 81.905 137.015 1.00 92.82 470 ASP B CA 1
ATOM 4376 C C . ASP B 2 473 ? 102.424 80.961 137.509 1.00 97.28 470 ASP B C 1
ATOM 4377 O O . ASP B 2 473 ? 102.127 79.876 137.995 1.00 99.04 470 ASP B O 1
ATOM 4379 N N . GLU B 2 474 ? 103.680 81.370 137.387 1.00 99.02 471 GLU B N 1
ATOM 4380 C CA . GLU B 2 474 ? 104.783 80.556 137.856 1.00 96.71 471 GLU B CA 1
ATOM 4381 C C . GLU B 2 474 ? 105.707 81.428 138.623 1.00 101.92 471 GLU B C 1
ATOM 4382 O O . GLU B 2 474 ? 105.613 82.640 138.535 1.00 105.62 471 GLU B O 1
ATOM 4384 N N . ASP B 2 475 ? 106.599 80.844 139.400 1.00 108.46 472 ASP B N 1
ATOM 4385 C CA . ASP B 2 475 ? 107.613 81.648 140.076 1.00 107.51 472 ASP B CA 1
ATOM 4386 C C . ASP B 2 475 ? 108.832 81.852 139.188 1.00 106.93 472 ASP B C 1
ATOM 4387 O O . ASP B 2 475 ? 109.283 80.918 138.525 1.00 107.87 472 ASP B O 1
ATOM 4400 N N . ASP B 2 477 ? 111.401 84.383 140.371 1.00 107.11 474 ASP B N 1
ATOM 4401 C CA . ASP B 2 477 ? 112.169 85.403 141.095 1.00 103.12 474 ASP B CA 1
ATOM 4402 C C . ASP B 2 477 ? 113.610 85.064 141.470 1.00 102.92 474 ASP B C 1
ATOM 4403 O O . ASP B 2 477 ? 113.881 83.985 141.995 1.00 106.42 474 ASP B O 1
ATOM 4408 N N . THR B 2 478 ? 114.531 85.986 141.203 1.00 94.28 475 THR B N 1
ATOM 4409 C CA . THR B 2 478 ? 115.931 85.800 141.610 1.00 94.70 475 THR B CA 1
ATOM 4410 C C . THR B 2 478 ? 116.081 85.943 143.113 1.00 97.93 475 THR B C 1
ATOM 4411 O O . THR B 2 478 ? 115.282 86.620 143.742 1.00 103.31 475 THR B O 1
ATOM 4415 N N . GLU B 2 479 ? 117.061 85.274 143.706 1.00 94.91 476 GLU B N 1
ATOM 4416 C CA . GLU B 2 479 ? 117.259 85.314 145.161 1.00 92.12 476 GLU B CA 1
ATOM 4417 C C . GLU B 2 479 ? 117.584 86.704 145.731 1.00 90.54 476 GLU B C 1
ATOM 4418 O O . GLU B 2 479 ? 117.088 87.055 146.796 1.00 93.82 476 GLU B O 1
ATOM 4420 N N . GLU B 2 480 ? 118.405 87.494 145.049 1.00 97.09 477 GLU B N 1
ATOM 4421 C CA . GLU B 2 480 ? 118.790 88.808 145.567 1.00 99.15 477 GLU B CA 1
ATOM 4422 C C . GLU B 2 480 ? 117.584 89.721 145.708 1.00 95.05 477 GLU B C 1
ATOM 4423 O O . GLU B 2 480 ? 117.468 90.449 146.682 1.00 98.17 477 GLU B O 1
ATOM 4429 N N . TYR B 2 481 ? 116.674 89.666 144.736 1.00 80.07 478 TYR B N 1
ATOM 4430 C CA . TYR B 2 481 ? 115.431 90.441 144.747 1.00 82.76 478 TYR B CA 1
ATOM 4431 C C . TYR B 2 481 ? 114.517 90.051 145.813 1.00 85.40 478 TYR B C 1
ATOM 4432 O O . TYR B 2 481 ? 113.774 90.868 146.279 1.00 90.29 478 TYR B O 1
ATOM 4441 N N . LYS B 2 482 ? 114.479 88.791 146.177 1.00 88.02 479 LYS B N 1
ATOM 4442 C CA . LYS B 2 482 ? 113.675 88.371 147.301 1.00 86.81 479 LYS B CA 1
ATOM 4443 C C . LYS B 2 482 ? 114.184 88.990 148.621 1.00 89.37 479 LYS B C 1
ATOM 4444 O O . LYS B 2 482 ? 113.389 89.326 149.471 1.00 92.64 479 LYS B O 1
ATOM 4446 N N . ASN B 2 483 ? 115.483 89.088 148.834 1.00 93.76 480 ASN B N 1
ATOM 4447 C CA . ASN B 2 483 ? 116.034 89.784 149.995 1.00 91.94 480 ASN B CA 1
ATOM 4448 C C . ASN B 2 483 ? 115.753 91.232 149.997 1.00 99.07 480 ASN B C 1
ATOM 4449 O O . ASN B 2 483 ? 115.394 91.759 151.026 1.00 101.17 480 ASN B O 1
ATOM 4454 N N . ALA B 2 484 ? 115.887 91.895 148.859 1.00 100.33 481 ALA B N 1
ATOM 4455 C CA . ALA B 2 484 ? 115.631 93.338 148.697 1.00 94.99 481 ALA B CA 1
ATOM 4456 C C . ALA B 2 484 ? 114.207 93.724 148.625 1.00 94.11 481 ALA B C 1
ATOM 4457 O O . ALA B 2 484 ? 113.849 94.751 149.111 1.00 97.85 481 ALA B O 1
ATOM 4459 N N . LYS B 2 485 ? 113.370 92.884 148.075 1.00 97.19 482 LYS B N 1
ATOM 4460 C CA . LYS B 2 485 ? 111.983 93.269 147.818 1.00 97.73 482 LYS B CA 1
ATOM 4461 C C . LYS B 2 485 ? 111.346 94.132 148.905 1.00 100.12 482 LYS B C 1
ATOM 4462 O O . LYS B 2 485 ? 110.665 95.108 148.546 1.00 101.91 482 LYS B O 1
ATOM 4468 N N . PRO B 2 486 ? 111.499 93.853 150.205 1.00 98.91 483 PRO B N 1
ATOM 4469 C CA . PRO B 2 486 ? 110.785 94.668 151.206 1.00 101.42 483 PRO B CA 1
ATOM 4470 C C . PRO B 2 486 ? 111.164 96.141 151.201 1.00 96.43 483 PRO B C 1
ATOM 4471 O O . PRO B 2 486 ? 110.398 96.957 151.728 1.00 94.74 483 PRO B O 1
ATOM 4475 N N . ASN B 2 487 ? 112.307 96.512 150.629 1.00 85.99 484 ASN B N 1
ATOM 4476 C CA . ASN B 2 487 ? 112.796 97.885 150.667 1.00 89.13 484 ASN B CA 1
ATOM 4477 C C . ASN B 2 487 ? 112.855 98.500 149.272 1.00 91.66 484 ASN B C 1
ATOM 4478 O O . ASN B 2 487 ? 113.805 99.204 148.926 1.00 93.83 484 ASN B O 1
ATOM 4483 N N . ILE B 2 488 ? 111.833 98.257 148.455 1.00 82.18 485 ILE B N 1
ATOM 4484 C CA . ILE B 2 488 ? 111.769 98.772 147.091 1.00 80.07 485 ILE B CA 1
ATOM 4485 C C . ILE B 2 488 ? 110.634 99.782 147.001 1.00 83.71 485 ILE B C 1
ATOM 4486 O O . ILE B 2 488 ? 109.513 99.511 147.449 1.00 86.39 485 ILE B O 1
ATOM 4491 N N . ASN B 2 489 ? 110.929 100.949 146.431 1.00 79.01 486 ASN B N 1
ATOM 4492 C CA . ASN B 2 489 ? 109.921 101.979 146.220 1.00 76.52 486 ASN B CA 1
ATOM 4493 C C . ASN B 2 489 ? 109.068 101.635 145.005 1.00 75.67 486 ASN B C 1
ATOM 4494 O O . ASN B 2 489 ? 109.595 101.285 143.945 1.00 78.05 486 ASN B O 1
ATOM 4499 N N . LEU B 2 490 ? 107.746 101.734 145.162 1.00 69.58 487 LEU B N 1
ATOM 4500 C CA . LEU B 2 490 ? 106.841 101.356 144.080 1.00 70.16 487 LEU B CA 1
ATOM 4501 C C . LEU B 2 490 ? 106.876 102.364 142.937 1.00 70.86 487 LEU B C 1
ATOM 4502 O O . LEU B 2 490 ? 106.848 101.978 141.763 1.00 71.40 487 LEU B O 1
ATOM 4507 N N . ILE B 2 491 ? 106.925 103.659 143.257 1.00 67.05 488 ILE B N 1
ATOM 4508 C CA . ILE B 2 491 ? 106.825 104.688 142.226 1.00 61.20 488 ILE B CA 1
ATOM 4509 C C . ILE B 2 491 ? 108.086 104.722 141.370 1.00 61.69 488 ILE B C 1
ATOM 4510 O O . ILE B 2 491 ? 108.017 104.802 140.138 1.00 62.41 488 ILE B O 1
ATOM 4515 N N . THR B 2 492 ? 109.256 104.671 142.004 1.00 62.76 489 THR B N 1
ATOM 4516 C CA . THR B 2 492 ? 110.513 104.748 141.269 1.00 62.09 489 THR B CA 1
ATOM 4517 C C . THR B 2 492 ? 111.033 103.383 140.840 1.00 66.48 489 THR B C 1
ATOM 4518 O O . THR B 2 492 ? 111.776 103.296 139.856 1.00 67.41 489 THR B O 1
ATOM 4522 N N . GLY B 2 493 ? 110.657 102.321 141.544 1.00 64.53 490 GLY B N 1
ATOM 4523 C CA . GLY B 2 493 ? 111.057 100.975 141.170 1.00 59.07 490 GLY B CA 1
ATOM 4524 C C . GLY B 2 493 ? 112.530 100.654 141.310 1.00 69.49 490 GLY B C 1
ATOM 4525 O O . GLY B 2 493 ? 113.106 100.023 140.415 1.00 74.98 490 GLY B O 1
ATOM 4526 N N . HIS B 2 494 ? 113.156 101.068 142.409 1.00 71.19 491 HIS B N 1
ATOM 4527 C CA . HIS B 2 494 ? 114.544 100.714 142.668 1.00 66.75 491 HIS B CA 1
ATOM 4528 C C . HIS B 2 494 ? 114.778 100.698 144.171 1.00 75.81 491 HIS B C 1
ATOM 4529 O O . HIS B 2 494 ? 113.962 101.189 144.955 1.00 80.78 491 HIS B O 1
ATOM 4536 N N . LEU B 2 495 ? 115.911 100.125 144.567 1.00 83.82 492 LEU B N 1
ATOM 4537 C CA . LEU B 2 495 ? 116.343 100.159 145.958 1.00 82.23 492 LEU B CA 1
ATOM 4538 C C . LEU B 2 495 ? 117.048 101.482 146.227 1.00 86.56 492 LEU B C 1
ATOM 4539 O O . LEU B 2 495 ? 118.044 101.805 145.571 1.00 93.11 492 LEU B O 1
ATOM 4544 N N . GLU B 2 496 ? 116.538 102.245 147.188 1.00 91.14 493 GLU B N 1
ATOM 4545 C CA . GLU B 2 496 ? 117.063 103.565 147.506 1.00 94.08 493 GLU B CA 1
ATOM 4546 C C . GLU B 2 496 ? 117.819 103.515 148.826 1.00 97.43 493 GLU B C 1
ATOM 4547 O O . GLU B 2 496 ? 117.337 102.930 149.802 1.00 96.04 493 GLU B O 1
ATOM 4553 N N . GLU B 2 497 ? 119.001 104.125 148.850 1.00 99.92 494 GLU B N 1
ATOM 4554 C CA . GLU B 2 497 ? 119.823 104.165 150.054 1.00 98.31 494 GLU B CA 1
ATOM 4555 C C . GLU B 2 497 ? 119.276 105.173 151.059 1.00 99.32 494 GLU B C 1
ATOM 4556 O O . GLU B 2 497 ? 119.302 106.380 150.818 1.00 99.97 494 GLU B O 1
#

Sequence (602 aa):
RLLLLGAFHMFDVNDVTAIIFVVASSSYNMVNRLQEALNLFKSIWNNRWLRTISVILFLNKQDLLAEKVLAGKSKIEDYFPEFARYTTPEDATPEPGEDPRVTRAKYFIRDEFLRISTARHYCYPHFTCDCRDIIQRMHLRRRQYELLEERALYIVRAGEAGAIERVLRDYSDKHRATFKFESADEDKRKKLCEGIFKVLVKEVPTTCQVSCLEVLRILSRDKKILVPVTTKENMQILLRLAKLHDDSLEKVSEFPVIVESLKCLCNIVFNSQMAQQLSLELNLAAKLCNLLRKCKDRKFINDIKCFDLRLLFVLSLLHTDIRSQLRYELQGLPLLTQILESAFSIKWTDEYESAIDHNGPPLSPQETDCAIEALKALFNVTVDSWKVHKESDSHQFRVMAAVLRHCLLIVGPTEDKTEELHSNAVNLLSNVPVSCLDVLICPMVYNGMNMEAIHVLLNFMEKRIDKGSSYREGLTPVLSLLTECSRAHRNIRKFLKDQVLPPLRDVTNRPEVGSTVRNKLVRLMTHVDLGVKQIAAEFLFVLCKERVDSLLKYTGYGNAAGLLAARGLLAGGRGDNWYEDEDDTEEYKNAKPNINLITGHLEE